Protein AF-A0A914WCM4-F1 (afdb_monomer)

Structure (mmCIF, N/CA/C/O backbone):
data_AF-A0A914WCM4-F1
#
_entry.id   AF-A0A914WCM4-F1
#
loop_
_atom_site.group_PDB
_atom_site.id
_atom_site.type_symbol
_atom_site.label_atom_id
_atom_site.label_alt_id
_atom_site.label_comp_id
_atom_site.label_asym_id
_atom_site.label_entity_id
_atom_site.label_seq_id
_atom_site.pdbx_PDB_ins_code
_atom_site.Cartn_x
_atom_site.Cartn_y
_atom_site.Cartn_z
_atom_site.occupancy
_atom_site.B_iso_or_equiv
_atom_site.auth_seq_id
_atom_site.auth_comp_id
_atom_site.auth_asym_id
_atom_site.auth_atom_id
_atom_site.pdbx_PDB_model_num
ATOM 1 N N . MET A 1 1 ? 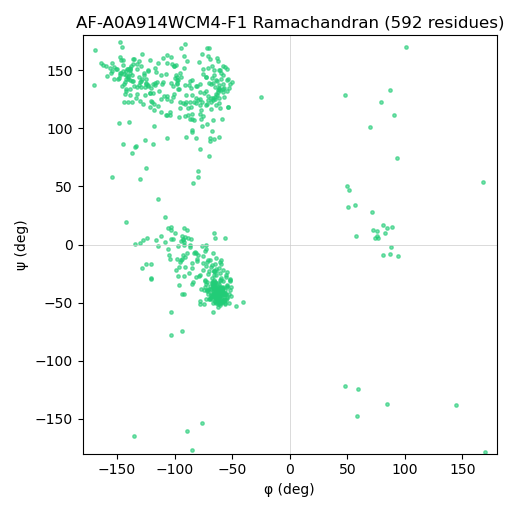-25.915 -5.001 23.117 1.00 30.86 1 MET A N 1
ATOM 2 C CA . MET A 1 1 ? -26.128 -4.050 22.008 1.00 30.86 1 MET A CA 1
ATOM 3 C C . MET A 1 1 ? -24.946 -4.212 21.069 1.00 30.86 1 MET A C 1
ATOM 5 O O . MET A 1 1 ? -23.881 -3.692 21.368 1.00 30.86 1 MET A O 1
ATOM 9 N N . SER A 1 2 ? -25.075 -5.061 20.049 1.00 40.03 2 SER A N 1
ATOM 10 C CA . SER A 1 2 ? -24.021 -5.301 19.058 1.00 40.03 2 SER A CA 1
ATOM 11 C C . SER A 1 2 ? -23.855 -4.040 18.216 1.00 40.03 2 SER A C 1
ATOM 13 O O . SER A 1 2 ? -24.813 -3.612 17.577 1.00 40.03 2 SER A O 1
ATOM 15 N N . GLY A 1 3 ? -22.679 -3.414 18.275 1.00 51.72 3 GLY A N 1
ATOM 16 C CA . GLY A 1 3 ? -22.340 -2.337 17.350 1.00 51.72 3 GLY A CA 1
ATOM 17 C C . GLY A 1 3 ? -22.433 -2.861 15.920 1.00 51.72 3 GLY A C 1
ATOM 18 O O . GLY A 1 3 ? -21.975 -3.967 15.649 1.00 51.72 3 GLY A O 1
ATOM 19 N N . GLU A 1 4 ? -23.078 -2.102 15.041 1.00 62.47 4 GLU A N 1
ATOM 20 C CA . GLU A 1 4 ? -23.102 -2.373 13.603 1.00 62.47 4 GLU A CA 1
ATOM 21 C C . GLU A 1 4 ? -21.660 -2.505 13.092 1.00 62.47 4 GLU A C 1
ATOM 23 O O . GLU A 1 4 ? -20.874 -1.559 13.214 1.00 62.47 4 GLU A O 1
ATOM 28 N N . VAL A 1 5 ? -21.302 -3.682 12.568 1.00 75.56 5 VAL A N 1
ATOM 29 C CA . VAL A 1 5 ? -20.018 -3.886 11.888 1.00 75.56 5 VAL A CA 1
ATOM 30 C C . VAL A 1 5 ? -20.105 -3.160 10.554 1.00 75.56 5 VAL A C 1
ATOM 32 O O . VAL A 1 5 ? -20.995 -3.435 9.750 1.00 75.56 5 VAL A O 1
ATOM 35 N N . ARG A 1 6 ? -19.207 -2.198 10.335 1.00 82.00 6 ARG A N 1
ATOM 36 C CA . ARG A 1 6 ? -19.144 -1.463 9.071 1.00 82.00 6 ARG A CA 1
ATOM 37 C C . ARG A 1 6 ? -18.496 -2.359 8.015 1.00 82.00 6 ARG A C 1
ATOM 39 O O . ARG A 1 6 ? -17.364 -2.784 8.243 1.00 82.00 6 ARG A O 1
ATOM 46 N N . PRO A 1 7 ? -19.165 -2.632 6.882 1.00 87.50 7 PRO A N 1
ATOM 47 C CA . PRO A 1 7 ? -18.562 -3.436 5.836 1.00 87.50 7 PRO A CA 1
ATOM 48 C C . PRO A 1 7 ? -17.343 -2.740 5.234 1.00 87.50 7 PRO A C 1
ATOM 50 O O . PRO A 1 7 ? -17.347 -1.522 5.036 1.00 87.50 7 PRO A O 1
ATOM 53 N N . LEU A 1 8 ? -16.319 -3.524 4.920 1.00 89.62 8 LEU A N 1
ATOM 54 C CA . LEU A 1 8 ? -15.043 -3.045 4.410 1.00 89.62 8 LEU A CA 1
ATOM 55 C C . LEU A 1 8 ? -14.539 -3.985 3.322 1.00 89.62 8 LEU A C 1
ATOM 57 O O . LEU A 1 8 ? -14.683 -5.199 3.425 1.00 89.62 8 LEU A O 1
ATOM 61 N N . ILE A 1 9 ? -13.919 -3.425 2.293 1.00 91.94 9 ILE A N 1
ATOM 62 C CA . ILE A 1 9 ? -13.195 -4.188 1.283 1.00 91.94 9 ILE A CA 1
ATOM 63 C C . ILE A 1 9 ? -11.908 -3.449 0.941 1.00 91.94 9 ILE A C 1
ATOM 65 O O . ILE A 1 9 ? -11.890 -2.221 0.884 1.00 91.94 9 ILE A O 1
ATOM 69 N N . VAL A 1 10 ? -10.842 -4.209 0.728 1.00 91.62 10 VAL A N 1
ATOM 70 C CA . VAL A 1 10 ? -9.543 -3.724 0.269 1.00 91.62 10 VAL A CA 1
ATOM 71 C C . VAL A 1 10 ? -9.117 -4.594 -0.908 1.00 91.62 10 VAL A C 1
ATOM 73 O O . VAL A 1 10 ? -9.324 -5.807 -0.883 1.00 91.62 10 VAL A O 1
ATOM 76 N N . VAL A 1 11 ? -8.531 -3.990 -1.942 1.00 90.94 11 VAL A N 1
ATOM 77 C CA . VAL A 1 11 ? -8.062 -4.681 -3.154 1.00 90.94 11 VAL A CA 1
ATOM 78 C C . VAL A 1 11 ? -6.615 -4.296 -3.470 1.00 90.94 11 VAL A C 1
ATOM 80 O O . VAL A 1 11 ? -6.173 -3.201 -3.125 1.00 90.94 11 VAL A O 1
ATOM 83 N N . HIS A 1 12 ? -5.872 -5.174 -4.146 1.00 88.56 12 HIS A N 1
ATOM 84 C CA . HIS A 1 12 ? -4.567 -4.855 -4.726 1.00 88.56 12 HIS A CA 1
ATOM 85 C C . HIS A 1 12 ? -4.470 -5.298 -6.186 1.00 88.56 12 HIS A C 1
ATOM 87 O O . HIS A 1 12 ? -4.956 -6.361 -6.569 1.00 88.56 12 HIS A O 1
ATOM 93 N N . GLY A 1 13 ? -3.761 -4.497 -6.985 1.00 83.62 13 GLY A N 1
ATOM 94 C CA . GLY A 1 13 ? -3.397 -4.806 -8.372 1.00 83.62 13 GLY A CA 1
ATOM 95 C C . GLY A 1 13 ? -2.019 -5.456 -8.525 1.00 83.62 13 GLY A C 1
ATOM 96 O O . GLY A 1 13 ? -1.529 -5.590 -9.639 1.00 83.62 13 GLY A O 1
ATOM 97 N N . GLY A 1 14 ? -1.371 -5.806 -7.413 1.00 74.38 14 GLY A N 1
ATOM 98 C CA . GLY A 1 14 ? -0.070 -6.467 -7.402 1.00 74.38 14 GLY A CA 1
ATOM 99 C C . GLY A 1 14 ? 1.106 -5.548 -7.120 1.00 74.38 14 GLY A C 1
ATOM 100 O O . GLY A 1 14 ? 0.979 -4.328 -7.087 1.00 74.38 14 GLY A O 1
ATOM 101 N N . CYS A 1 15 ? 2.264 -6.161 -6.893 1.00 64.81 15 CYS A N 1
ATOM 102 C CA . CYS A 1 15 ? 3.507 -5.483 -6.554 1.00 64.81 15 CYS A CA 1
ATOM 103 C C . CYS A 1 15 ? 4.613 -5.849 -7.560 1.00 64.81 15 CYS A C 1
ATOM 105 O O . CYS A 1 15 ? 4.756 -7.012 -7.941 1.00 64.81 15 CYS A O 1
ATOM 107 N N . GLY A 1 16 ? 5.399 -4.867 -7.993 1.00 57.12 16 GLY A N 1
ATOM 108 C CA . GLY A 1 16 ? 6.511 -5.036 -8.926 1.00 57.12 16 GLY A CA 1
ATOM 109 C C . GLY A 1 16 ? 7.053 -3.692 -9.413 1.00 57.12 16 GLY A C 1
ATOM 110 O O . GLY A 1 16 ? 6.594 -2.640 -8.984 1.00 57.12 16 GLY A O 1
ATOM 111 N N . ILE A 1 17 ? 8.053 -3.705 -10.290 1.00 52.31 17 ILE A N 1
ATOM 112 C CA . ILE A 1 17 ? 8.644 -2.468 -10.813 1.00 52.31 17 ILE A CA 1
ATOM 113 C C . ILE A 1 17 ? 7.655 -1.834 -11.799 1.00 52.31 17 ILE A C 1
ATOM 115 O O . ILE A 1 17 ? 7.299 -2.457 -12.799 1.00 52.31 17 ILE A O 1
ATOM 119 N N . ILE A 1 18 ? 7.208 -0.606 -11.532 1.00 53.81 18 ILE A N 1
ATOM 120 C CA . ILE A 1 18 ? 6.510 0.222 -12.521 1.00 53.81 18 ILE A CA 1
ATOM 121 C C . ILE A 1 18 ? 7.582 1.010 -13.280 1.00 53.81 18 ILE A C 1
ATOM 123 O O . ILE A 1 18 ? 8.264 1.853 -12.699 1.00 53.81 18 ILE A O 1
ATOM 127 N N . GLY A 1 19 ? 7.767 0.691 -14.563 1.00 53.22 19 GLY A N 1
ATOM 128 C CA . GLY A 1 19 ? 8.629 1.453 -15.466 1.00 53.22 19 GLY A CA 1
ATOM 129 C C . GLY A 1 19 ? 7.960 2.760 -15.905 1.00 53.22 19 GLY A C 1
ATOM 130 O O . GLY A 1 19 ? 7.081 3.289 -15.227 1.00 53.22 19 GLY A O 1
ATOM 131 N N . ASN A 1 20 ? 8.323 3.277 -17.080 1.00 55.12 20 ASN A N 1
ATOM 132 C CA . ASN A 1 20 ? 7.655 4.447 -17.660 1.00 55.12 20 ASN A CA 1
ATOM 133 C C . ASN A 1 20 ? 6.218 4.096 -18.093 1.00 55.12 20 ASN A C 1
ATOM 135 O O . ASN A 1 20 ? 5.979 3.689 -19.229 1.00 55.12 20 ASN A O 1
ATOM 139 N N . ILE A 1 21 ? 5.256 4.245 -17.182 1.00 66.06 21 ILE A N 1
ATOM 140 C CA . ILE A 1 21 ? 3.825 4.219 -17.494 1.00 66.06 21 ILE A CA 1
ATOM 141 C C . ILE A 1 21 ? 3.398 5.595 -18.017 1.00 66.06 21 ILE A C 1
ATOM 143 O O . ILE A 1 21 ? 3.811 6.624 -17.480 1.00 66.06 21 ILE A O 1
ATOM 147 N N . THR A 1 22 ? 2.597 5.636 -19.082 1.00 71.69 22 THR A N 1
ATOM 148 C CA . THR A 1 22 ? 2.030 6.907 -19.551 1.00 71.69 22 THR A CA 1
ATOM 149 C C . THR A 1 22 ? 0.887 7.342 -18.625 1.00 71.69 22 THR A C 1
ATOM 151 O O . THR A 1 22 ? 0.222 6.473 -18.051 1.00 71.69 22 THR A O 1
ATOM 154 N N . PRO A 1 23 ? 0.611 8.651 -18.477 1.00 71.62 23 PRO A N 1
ATOM 155 C CA . PRO A 1 23 ? -0.497 9.134 -17.648 1.00 71.62 23 PRO A CA 1
ATOM 156 C C . PRO A 1 23 ? -1.856 8.525 -18.020 1.00 71.62 23 PRO A C 1
ATOM 158 O O . PRO A 1 23 ? -2.664 8.223 -17.146 1.00 71.62 23 PRO A O 1
ATOM 161 N N . GLU A 1 24 ? -2.102 8.292 -19.311 1.00 74.56 24 GLU A N 1
ATOM 162 C CA . GLU A 1 24 ? -3.346 7.691 -19.805 1.00 74.56 24 GLU A CA 1
ATOM 163 C C . GLU A 1 24 ? -3.489 6.254 -19.315 1.00 74.56 24 GLU A C 1
ATOM 165 O O . GLU A 1 24 ? -4.557 5.832 -18.878 1.00 74.56 24 GLU A O 1
ATOM 170 N N . ARG A 1 25 ? -2.394 5.498 -19.374 1.00 72.88 25 ARG A N 1
ATOM 171 C CA . ARG A 1 25 ? -2.385 4.112 -18.941 1.00 72.88 25 ARG A CA 1
ATOM 172 C C . ARG A 1 25 ? -2.489 3.990 -17.427 1.00 72.88 25 ARG A C 1
ATOM 174 O O . ARG A 1 25 ? -3.199 3.113 -16.945 1.00 72.88 25 ARG A O 1
ATOM 181 N N . ASP A 1 26 ? -1.825 4.877 -16.689 1.00 73.31 26 ASP A N 1
ATOM 182 C CA . ASP A 1 26 ? -2.002 4.974 -15.241 1.00 73.31 26 ASP A CA 1
ATOM 183 C C . ASP A 1 26 ? -3.482 5.204 -14.913 1.00 73.31 26 ASP A C 1
ATOM 185 O O . ASP A 1 26 ? -4.068 4.405 -14.189 1.00 73.31 26 ASP A O 1
ATOM 189 N N . ALA A 1 27 ? -4.132 6.188 -15.544 1.00 74.81 27 ALA A N 1
ATOM 190 C CA . ALA A 1 27 ? -5.557 6.454 -15.350 1.00 74.81 27 ALA A CA 1
ATOM 191 C C . ALA A 1 27 ? -6.458 5.234 -15.638 1.00 74.81 27 ALA A C 1
ATOM 193 O O . ALA A 1 27 ? -7.395 4.986 -14.880 1.00 74.81 27 ALA A O 1
ATOM 194 N N . ILE A 1 28 ? -6.160 4.443 -16.677 1.00 81.06 28 ILE A N 1
ATOM 195 C CA . ILE A 1 28 ? -6.889 3.197 -16.983 1.00 81.06 28 ILE A CA 1
ATOM 196 C C . ILE A 1 28 ? -6.737 2.174 -15.851 1.00 81.06 28 ILE A C 1
ATOM 198 O O . ILE A 1 28 ? -7.734 1.608 -15.401 1.00 81.06 28 ILE A O 1
ATOM 202 N N . CYS A 1 29 ? -5.515 1.957 -15.356 1.00 79.62 29 CYS A N 1
ATOM 203 C CA . CYS A 1 29 ? -5.274 1.070 -14.219 1.00 79.62 29 CYS A CA 1
ATOM 204 C C . CYS A 1 29 ? -6.047 1.549 -12.975 1.00 79.62 29 CYS A C 1
ATOM 206 O O . CYS A 1 29 ? -6.744 0.766 -12.332 1.00 79.62 29 CYS A O 1
ATOM 208 N N . ARG A 1 30 ? -5.997 2.851 -12.659 1.00 78.19 30 ARG A N 1
ATOM 209 C CA . ARG A 1 30 ? -6.735 3.424 -11.517 1.00 78.19 30 ARG A CA 1
ATOM 210 C C . ARG A 1 30 ? -8.230 3.167 -11.609 1.00 78.19 30 ARG A C 1
ATOM 212 O O . ARG A 1 30 ? -8.821 2.694 -10.644 1.00 78.19 30 ARG A O 1
ATOM 219 N N . ALA A 1 31 ? -8.812 3.447 -12.773 1.00 80.75 31 ALA A N 1
ATOM 220 C CA . ALA A 1 31 ? -10.232 3.250 -13.018 1.00 80.75 31 ALA A CA 1
ATOM 221 C C . ALA A 1 31 ? -10.632 1.777 -12.841 1.00 80.75 31 ALA A C 1
ATOM 223 O O . ALA A 1 31 ? -11.623 1.487 -12.183 1.00 80.75 31 ALA A O 1
ATOM 224 N N . ALA A 1 32 ? -9.825 0.837 -13.338 1.00 85.75 32 ALA A N 1
ATOM 225 C CA . ALA A 1 32 ? -10.103 -0.589 -13.186 1.00 85.75 32 ALA A CA 1
ATOM 226 C C . ALA A 1 32 ? -10.034 -1.073 -11.721 1.00 85.75 32 ALA A C 1
ATOM 228 O O . ALA A 1 32 ? -10.850 -1.901 -11.310 1.00 85.75 32 ALA A O 1
ATOM 229 N N . LEU A 1 33 ? -9.102 -0.556 -10.911 1.00 83.88 33 LEU A N 1
ATOM 230 C CA . LEU A 1 33 ? -9.066 -0.846 -9.469 1.00 83.88 33 LEU A CA 1
ATOM 231 C C . LEU A 1 33 ? -10.225 -0.197 -8.711 1.00 83.88 33 LEU A C 1
ATOM 233 O O . LEU A 1 33 ? -10.797 -0.821 -7.818 1.00 83.88 33 LEU A O 1
ATOM 237 N N . GLU A 1 34 ? -10.603 1.023 -9.088 1.00 83.44 34 GLU A N 1
ATOM 238 C CA . GLU A 1 34 ? -11.783 1.693 -8.550 1.00 83.44 34 GLU A CA 1
ATOM 239 C C . GLU A 1 34 ? -13.066 0.909 -8.858 1.00 83.44 34 GLU A C 1
ATOM 241 O O . GLU A 1 34 ? -13.874 0.680 -7.957 1.00 83.44 34 GLU A O 1
ATOM 246 N N . ASP A 1 35 ? -13.233 0.438 -10.093 1.00 87.56 35 ASP A N 1
ATOM 247 C CA . ASP A 1 35 ? -14.374 -0.379 -10.502 1.00 87.56 35 ASP A CA 1
ATOM 248 C C . ASP A 1 35 ? -14.408 -1.713 -9.749 1.00 87.56 35 ASP A C 1
ATOM 250 O O . ASP A 1 35 ? -15.461 -2.109 -9.245 1.00 87.56 35 ASP A O 1
ATOM 254 N N . SER A 1 36 ? -13.255 -2.378 -9.605 1.00 92.12 36 SER A N 1
ATOM 255 C CA . SER A 1 36 ? -13.108 -3.604 -8.810 1.00 92.12 36 SER A CA 1
ATOM 256 C C . SER A 1 36 ? -13.566 -3.401 -7.365 1.00 92.12 36 SER A C 1
ATOM 258 O O . SER A 1 36 ? -14.406 -4.152 -6.856 1.00 92.12 36 SER A O 1
ATOM 260 N N . LEU A 1 37 ? -13.082 -2.345 -6.710 1.00 87.44 37 LEU A N 1
ATOM 261 C CA . LEU A 1 37 ? -13.479 -2.046 -5.343 1.00 87.44 37 LEU A CA 1
ATOM 262 C C . LEU A 1 37 ? -14.971 -1.703 -5.249 1.00 87.44 37 LEU A C 1
ATOM 264 O O . LEU A 1 37 ? -15.663 -2.218 -4.370 1.00 87.44 37 LEU A O 1
ATOM 268 N N . ARG A 1 38 ? -15.486 -0.854 -6.147 1.00 87.00 38 ARG A N 1
ATOM 269 C CA . ARG A 1 38 ? -16.909 -0.483 -6.182 1.00 87.00 38 ARG A CA 1
ATOM 270 C C . ARG A 1 38 ? -17.798 -1.708 -6.362 1.00 87.00 38 ARG A C 1
ATOM 272 O O . ARG A 1 38 ? -18.826 -1.792 -5.695 1.00 87.00 38 ARG A O 1
ATOM 279 N N . ALA A 1 39 ? -17.401 -2.664 -7.201 1.00 95.06 39 ALA A N 1
ATOM 280 C CA . ALA A 1 39 ? -18.134 -3.908 -7.401 1.00 95.06 39 ALA A CA 1
ATOM 281 C C . ALA A 1 39 ? -18.218 -4.734 -6.109 1.00 95.06 39 ALA A C 1
ATOM 283 O O . ALA A 1 39 ? -19.311 -5.129 -5.702 1.00 95.06 39 ALA A O 1
ATOM 284 N N . GLY A 1 40 ? -17.094 -4.942 -5.418 1.00 95.50 40 GLY A N 1
ATOM 285 C CA . GLY A 1 40 ? -17.103 -5.661 -4.144 1.00 95.50 40 GLY A CA 1
ATOM 286 C C . GLY A 1 40 ? -17.845 -4.906 -3.033 1.00 95.50 40 GLY A C 1
ATOM 287 O O . GLY A 1 40 ? -18.630 -5.498 -2.294 1.00 95.50 40 GLY A O 1
ATOM 288 N N . TYR A 1 41 ? -17.699 -3.581 -2.954 1.00 92.25 41 TYR A N 1
ATOM 289 C CA . TYR A 1 41 ? -18.433 -2.763 -1.985 1.00 92.25 41 TYR A CA 1
ATOM 290 C C . TYR A 1 41 ? -19.945 -2.744 -2.259 1.00 92.25 41 TYR A C 1
ATOM 292 O O . TYR A 1 41 ? -20.741 -2.745 -1.319 1.00 92.25 41 TYR A O 1
ATOM 300 N N . ALA A 1 42 ? -20.374 -2.772 -3.525 1.00 92.06 42 ALA A N 1
ATOM 301 C CA . ALA A 1 42 ? -21.786 -2.879 -3.895 1.00 92.06 42 ALA A CA 1
ATOM 302 C C . ALA A 1 42 ? -22.422 -4.177 -3.367 1.00 92.06 42 ALA A C 1
ATOM 304 O O . ALA A 1 42 ? -23.559 -4.157 -2.890 1.00 92.06 42 ALA A O 1
ATOM 305 N N . VAL A 1 43 ? -21.677 -5.290 -3.379 1.00 97.25 43 VAL A N 1
ATOM 306 C CA . VAL A 1 43 ? -22.110 -6.550 -2.755 1.00 97.25 43 VAL A CA 1
ATOM 307 C C . VAL A 1 43 ? -22.290 -6.370 -1.248 1.00 97.25 43 VAL A C 1
ATOM 309 O O . VAL A 1 43 ? -23.359 -6.673 -0.719 1.00 97.25 43 VAL A O 1
ATOM 312 N N . LEU A 1 44 ? -21.283 -5.825 -0.563 1.00 93.62 44 LEU A N 1
ATOM 313 C CA . LEU A 1 44 ? -21.309 -5.635 0.890 1.00 93.62 44 LEU A CA 1
ATOM 314 C C . LEU A 1 44 ? -22.427 -4.693 1.354 1.00 93.62 44 LEU A C 1
ATOM 316 O O . LEU A 1 44 ? -23.166 -5.007 2.284 1.00 93.62 44 LEU A O 1
ATOM 320 N N . SER A 1 45 ? -22.574 -3.547 0.687 1.00 89.06 45 SER A N 1
ATOM 321 C CA . SER A 1 45 ? -23.605 -2.539 0.979 1.00 89.06 45 SER A CA 1
ATOM 322 C C . SER A 1 45 ? -25.028 -3.029 0.700 1.00 89.06 45 SER A C 1
ATOM 324 O O . SER A 1 45 ? -25.973 -2.542 1.316 1.00 89.06 45 SER A O 1
ATOM 326 N N . SER A 1 46 ? -25.182 -4.038 -0.161 1.00 92.94 46 SER A N 1
ATOM 327 C CA . SER A 1 46 ? -26.455 -4.733 -0.392 1.00 92.94 46 SER A CA 1
ATOM 328 C C . SER A 1 46 ? -26.705 -5.882 0.598 1.00 9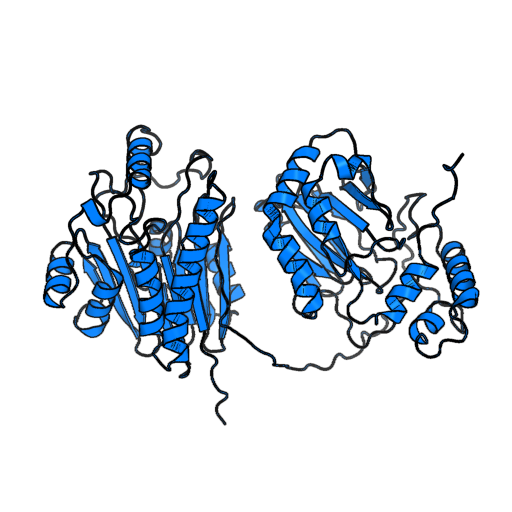2.94 46 SER A C 1
ATOM 330 O O . SER A 1 46 ? -27.681 -6.617 0.456 1.00 92.94 46 SER A O 1
ATOM 332 N N . GLY A 1 47 ? -25.829 -6.061 1.592 1.00 93.69 47 GLY A N 1
ATOM 333 C CA . GLY A 1 47 ? -25.917 -7.117 2.599 1.00 93.69 47 GLY A CA 1
ATOM 334 C C . GLY A 1 47 ? -25.399 -8.485 2.146 1.00 93.69 47 GLY A C 1
ATOM 335 O O . GLY A 1 47 ? -25.716 -9.494 2.778 1.00 93.69 47 GLY A O 1
ATOM 336 N N . GLY A 1 48 ? -24.630 -8.532 1.055 1.00 96.81 48 GLY A N 1
ATOM 337 C CA . GLY A 1 48 ? -23.953 -9.737 0.581 1.00 96.81 48 GLY A CA 1
ATOM 338 C C . GLY A 1 48 ? -22.797 -10.175 1.486 1.00 96.81 48 GLY A C 1
ATOM 339 O O . GLY A 1 48 ? -22.379 -9.455 2.394 1.00 96.81 48 GLY A O 1
ATOM 340 N N . SER A 1 49 ? -22.286 -11.383 1.238 1.00 98.19 49 SER A N 1
ATOM 341 C CA . SER A 1 49 ? -21.209 -11.967 2.044 1.00 98.19 49 SER A CA 1
ATOM 342 C C . SER A 1 49 ? -19.832 -11.401 1.685 1.00 98.19 49 SER A C 1
ATOM 344 O O . SER A 1 49 ? -19.604 -10.955 0.557 1.00 98.19 49 SER A O 1
ATOM 346 N N . ALA A 1 50 ? -18.879 -11.490 2.619 1.00 98.19 50 ALA A N 1
ATOM 347 C CA . ALA A 1 50 ? -17.480 -11.141 2.352 1.00 98.19 50 ALA A CA 1
ATOM 348 C C . ALA A 1 50 ? -16.888 -11.968 1.194 1.00 98.19 50 ALA A C 1
ATOM 350 O O . ALA A 1 50 ? -16.145 -11.436 0.372 1.00 98.19 50 ALA A O 1
ATOM 351 N N . VAL A 1 51 ? -17.269 -13.247 1.092 1.00 98.81 51 VAL A N 1
ATOM 352 C CA . VAL A 1 51 ? -16.869 -14.158 0.006 1.00 98.81 51 VAL A CA 1
ATOM 353 C C . VAL A 1 51 ? -17.339 -13.631 -1.350 1.00 98.81 51 VAL A C 1
ATOM 355 O O . VAL A 1 51 ? -16.541 -13.516 -2.278 1.00 98.81 51 VAL A O 1
ATOM 358 N N . ASP A 1 52 ? -18.616 -13.269 -1.469 1.00 98.69 52 ASP A N 1
ATOM 359 C CA . ASP A 1 52 ? -19.162 -12.753 -2.728 1.00 98.69 52 ASP A CA 1
ATOM 360 C C . ASP A 1 52 ? -18.528 -11.404 -3.107 1.00 98.69 52 ASP A C 1
ATOM 362 O O . ASP A 1 52 ? -18.307 -11.134 -4.287 1.00 98.69 52 ASP A O 1
ATOM 366 N N . ALA A 1 53 ? -18.183 -10.577 -2.115 1.00 98.38 53 ALA A N 1
ATOM 367 C CA . ALA A 1 53 ? -17.537 -9.287 -2.330 1.00 98.38 53 ALA A CA 1
ATOM 368 C C . ALA A 1 53 ? -16.113 -9.418 -2.888 1.00 98.38 53 ALA A C 1
ATOM 370 O O . ALA A 1 53 ? -15.785 -8.748 -3.871 1.00 98.38 53 ALA A O 1
ATOM 371 N N . VAL A 1 54 ? -15.279 -10.297 -2.313 1.00 98.69 54 VAL A N 1
ATOM 372 C CA . VAL A 1 54 ? -13.921 -10.529 -2.839 1.00 98.69 54 VAL A CA 1
ATOM 373 C C . VAL A 1 54 ? -13.965 -11.157 -4.232 1.00 98.69 54 VAL A C 1
ATOM 375 O O . VAL A 1 54 ? -13.187 -10.760 -5.092 1.00 98.69 54 VAL A O 1
ATOM 378 N N . ILE A 1 55 ? -14.930 -12.045 -4.510 1.00 98.88 55 ILE A N 1
ATOM 379 C CA . ILE A 1 55 ? -15.136 -12.604 -5.856 1.00 98.88 55 ILE A CA 1
ATOM 380 C C . ILE A 1 55 ? -15.487 -11.501 -6.857 1.00 98.88 55 ILE A C 1
ATOM 382 O O . ILE A 1 55 ? -14.864 -11.422 -7.915 1.00 98.88 55 ILE A O 1
ATOM 386 N N . ALA A 1 56 ? -16.468 -10.651 -6.538 1.00 98.56 56 ALA A N 1
ATOM 387 C CA . ALA A 1 56 ? -16.909 -9.582 -7.432 1.00 98.56 56 ALA A CA 1
ATOM 388 C C . ALA A 1 56 ? -15.764 -8.617 -7.773 1.00 98.56 56 ALA A C 1
ATOM 390 O O . ALA A 1 56 ? -15.598 -8.240 -8.933 1.00 98.56 56 ALA A O 1
ATOM 391 N N . ALA A 1 57 ? -14.938 -8.278 -6.780 1.00 97.25 57 ALA A N 1
ATOM 392 C CA . ALA A 1 57 ? -13.753 -7.459 -6.983 1.00 97.25 57 ALA A CA 1
ATOM 393 C C . ALA A 1 57 ? -12.703 -8.156 -7.867 1.00 97.25 57 ALA A C 1
ATOM 395 O O . ALA A 1 57 ? -12.218 -7.560 -8.833 1.00 97.25 57 ALA A O 1
ATOM 396 N N . THR A 1 58 ? -12.361 -9.416 -7.577 1.00 98.38 58 THR A N 1
ATOM 397 C CA . THR A 1 58 ? -11.322 -10.157 -8.310 1.00 98.38 58 THR A CA 1
ATOM 398 C C . THR A 1 58 ? -11.718 -10.446 -9.759 1.00 98.38 58 THR A C 1
ATOM 400 O O . THR A 1 58 ? -10.871 -10.320 -10.638 1.00 98.38 58 THR A O 1
ATOM 403 N N . VAL A 1 59 ? -12.990 -10.754 -10.045 1.00 98.69 59 VAL A N 1
ATOM 404 C CA . VAL A 1 59 ? -13.474 -11.001 -11.419 1.00 98.69 59 VAL A CA 1
ATOM 405 C C . VAL A 1 59 ? -13.232 -9.796 -12.331 1.00 98.69 59 VAL A C 1
ATOM 407 O O . VAL A 1 59 ? -12.797 -9.978 -13.467 1.00 98.69 59 VAL A O 1
ATOM 410 N N . LEU A 1 60 ? -13.454 -8.565 -11.851 1.00 97.62 60 LEU A N 1
ATOM 411 C CA . LEU A 1 60 ? -13.185 -7.377 -12.670 1.00 97.62 60 LEU A CA 1
ATOM 412 C C . LEU A 1 60 ? -11.697 -7.191 -12.967 1.00 97.62 60 LEU A C 1
ATOM 414 O O . LEU A 1 60 ? -11.343 -6.766 -14.066 1.00 97.62 60 LEU A O 1
ATOM 418 N N . LEU A 1 61 ? -10.823 -7.544 -12.024 1.00 95.50 61 LEU A N 1
ATOM 419 C CA . LEU A 1 61 ? -9.380 -7.488 -12.244 1.00 95.50 61 LEU A CA 1
ATOM 420 C C . LEU A 1 61 ? -8.895 -8.607 -13.179 1.00 95.50 61 LEU A C 1
ATOM 422 O O . LEU A 1 61 ? -8.001 -8.360 -13.979 1.00 95.50 61 LEU A O 1
ATOM 426 N N . GLU A 1 62 ? -9.507 -9.795 -13.144 1.00 98.31 62 GLU A N 1
ATOM 427 C CA . GLU A 1 62 ? -9.246 -10.876 -14.108 1.00 98.31 62 GLU A CA 1
ATOM 428 C C . GLU A 1 62 ? -9.724 -10.544 -15.529 1.00 98.31 62 GLU A C 1
ATOM 430 O O . GLU A 1 62 ? -9.125 -10.983 -16.509 1.00 98.31 62 GLU A O 1
ATOM 435 N N . ASP A 1 63 ? -10.805 -9.777 -15.669 1.00 97.94 63 ASP A N 1
ATOM 436 C CA . ASP A 1 63 ? -11.316 -9.345 -16.974 1.00 97.94 63 ASP A CA 1
ATOM 437 C C . ASP A 1 63 ? -10.550 -8.130 -17.539 1.00 97.94 63 ASP A C 1
ATOM 439 O O . ASP A 1 63 ? -10.664 -7.818 -18.733 1.00 97.94 63 ASP A O 1
ATOM 443 N N . CYS A 1 64 ? -9.734 -7.470 -16.713 1.00 93.94 64 CYS A N 1
ATOM 444 C CA . CYS A 1 64 ? -8.936 -6.311 -17.089 1.00 93.94 64 CYS A CA 1
ATOM 445 C C . CYS A 1 64 ? -7.571 -6.726 -17.680 1.00 93.94 64 CYS A C 1
ATOM 447 O O . CYS A 1 64 ? -6.777 -7.380 -17.007 1.00 93.94 64 CYS A O 1
ATOM 449 N N . PRO A 1 65 ? -7.232 -6.307 -18.916 1.00 92.94 65 PRO A N 1
ATOM 450 C CA . PRO A 1 65 ? -5.980 -6.700 -19.570 1.00 92.94 65 PRO A CA 1
ATOM 451 C C . PRO A 1 65 ? -4.720 -6.063 -18.957 1.00 92.94 65 PRO A C 1
ATOM 453 O O . PRO A 1 65 ? -3.609 -6.487 -19.272 1.00 92.94 65 PRO A O 1
ATOM 456 N N . GLU A 1 66 ? -4.866 -5.046 -18.105 1.00 87.12 66 GLU A N 1
ATOM 457 C CA . GLU A 1 66 ? -3.731 -4.353 -17.482 1.00 87.12 66 GLU A CA 1
ATOM 458 C C . GLU A 1 66 ? -3.121 -5.145 -16.314 1.00 87.12 66 GLU A C 1
ATOM 460 O O . GLU A 1 66 ? -1.924 -5.024 -16.028 1.00 87.12 66 GLU A O 1
ATOM 465 N N . TYR A 1 67 ? -3.916 -5.996 -15.662 1.00 89.31 67 TYR A N 1
ATOM 466 C CA . TYR A 1 67 ? -3.486 -6.764 -14.497 1.00 89.31 67 TYR A CA 1
ATOM 467 C C . TYR A 1 67 ? -3.021 -8.165 -14.866 1.00 89.31 67 TYR A C 1
ATOM 469 O O . TYR A 1 67 ? -3.530 -8.792 -15.789 1.00 89.31 67 TYR A O 1
ATOM 477 N N . ASN A 1 68 ? -2.047 -8.680 -14.114 1.00 92.81 68 ASN A N 1
ATOM 478 C CA . ASN A 1 68 ? -1.529 -10.031 -14.310 1.00 92.81 68 ASN A CA 1
ATOM 479 C C . ASN A 1 68 ? -2.456 -11.077 -13.672 1.00 92.81 68 ASN A C 1
ATOM 481 O O . ASN A 1 68 ? -2.072 -11.782 -12.742 1.00 92.81 68 ASN A O 1
ATOM 485 N N . ALA A 1 69 ? -3.682 -11.163 -14.171 1.00 95.19 69 ALA A N 1
ATOM 486 C CA . ALA A 1 69 ? -4.664 -12.183 -13.842 1.00 95.19 69 ALA A CA 1
ATOM 487 C C . ALA A 1 69 ? -5.649 -12.299 -15.010 1.00 95.19 69 ALA A C 1
ATOM 489 O O . ALA A 1 69 ? -5.901 -11.311 -15.697 1.00 95.19 69 ALA A O 1
ATOM 490 N N . GLY A 1 70 ? -6.185 -13.497 -15.260 1.00 97.44 70 GLY A N 1
ATOM 491 C CA . GLY A 1 70 ? -7.109 -13.716 -16.377 1.00 97.44 70 GLY A CA 1
ATOM 492 C C . GLY A 1 70 ? -6.592 -13.120 -17.695 1.00 97.44 70 GLY A C 1
ATOM 493 O O . GLY A 1 70 ? -5.511 -13.480 -18.163 1.00 97.44 70 GLY A O 1
ATOM 494 N N . LYS A 1 71 ? -7.363 -12.204 -18.295 1.00 95.69 71 LYS A N 1
ATOM 495 C CA . LYS A 1 71 ? -7.161 -11.608 -19.628 1.00 95.69 71 LYS A CA 1
ATOM 496 C C . LYS A 1 71 ? -5.783 -10.956 -19.836 1.00 95.69 71 LYS A C 1
ATOM 498 O O . LYS A 1 71 ? -5.323 -10.877 -20.969 1.00 95.69 71 LYS A O 1
ATOM 503 N N . GLY A 1 72 ? -5.145 -10.468 -18.772 1.00 92.00 72 GLY A N 1
ATOM 504 C CA . GLY A 1 72 ? -3.835 -9.802 -18.810 1.00 92.00 72 GLY A CA 1
ATOM 505 C C . GLY A 1 72 ? -2.676 -10.647 -18.274 1.00 92.00 72 GLY A C 1
ATOM 506 O O . GLY A 1 72 ? -1.605 -10.106 -17.974 1.00 92.00 72 GLY A O 1
ATOM 507 N N . ALA A 1 73 ? -2.882 -11.957 -18.113 1.00 94.94 73 ALA A N 1
ATOM 508 C CA . ALA A 1 73 ? -1.895 -12.866 -17.551 1.00 94.94 73 ALA A CA 1
ATOM 509 C C . ALA A 1 73 ? -0.567 -12.871 -18.324 1.00 94.94 73 ALA A C 1
ATOM 511 O O . ALA A 1 73 ? -0.509 -12.764 -19.550 1.00 94.94 73 ALA A O 1
ATOM 512 N N . VAL A 1 74 ? 0.527 -13.044 -17.586 1.00 92.31 74 VAL A N 1
ATOM 513 C CA . VAL A 1 74 ? 1.856 -13.279 -18.165 1.00 92.31 74 VAL A CA 1
ATOM 514 C C . VAL A 1 74 ? 1.961 -14.671 -18.794 1.00 92.31 74 VAL A C 1
ATOM 516 O O . VAL A 1 74 ? 1.163 -15.571 -18.516 1.00 92.31 74 VAL A O 1
ATOM 519 N N . PHE A 1 75 ? 2.966 -14.845 -19.649 1.00 91.06 75 PHE A N 1
ATOM 520 C CA . PHE A 1 75 ? 3.211 -16.092 -20.370 1.00 91.06 75 PHE A CA 1
ATOM 521 C C . PHE A 1 75 ? 4.283 -16.946 -19.691 1.00 91.06 75 PHE A C 1
ATOM 523 O O . PHE A 1 75 ? 5.282 -16.424 -19.188 1.00 91.06 75 PHE A O 1
ATOM 530 N N . ALA A 1 76 ? 4.105 -18.264 -19.742 1.00 91.81 76 ALA A N 1
ATOM 531 C CA . ALA A 1 76 ? 5.148 -19.243 -19.468 1.00 91.81 76 ALA A CA 1
ATOM 532 C C . ALA A 1 76 ? 6.180 -19.288 -20.611 1.00 91.81 76 ALA A C 1
ATOM 534 O O . ALA A 1 76 ? 5.986 -18.711 -21.683 1.00 91.81 76 ALA A O 1
ATOM 535 N N . SER A 1 77 ? 7.301 -19.976 -20.386 1.00 90.31 77 SER A N 1
ATOM 536 C CA . SER A 1 77 ? 8.407 -20.056 -21.351 1.00 90.31 77 SER A CA 1
ATOM 537 C C . SER A 1 77 ? 8.058 -20.767 -22.664 1.00 90.31 77 SER A C 1
ATOM 539 O O . SER A 1 77 ? 8.768 -20.590 -23.652 1.00 90.31 77 SER A O 1
ATOM 541 N N . ASP A 1 78 ? 6.962 -21.530 -22.700 1.00 91.88 78 ASP A N 1
ATOM 542 C CA . ASP A 1 78 ? 6.415 -22.165 -23.904 1.00 91.88 78 ASP A CA 1
ATOM 543 C C . ASP A 1 78 ? 5.459 -21.254 -24.700 1.00 91.88 78 ASP A C 1
ATOM 545 O O . ASP A 1 78 ? 4.948 -21.660 -25.743 1.00 91.88 78 ASP A O 1
ATOM 549 N N . GLY A 1 79 ? 5.225 -20.025 -24.226 1.00 91.00 79 GLY A N 1
ATOM 550 C CA . GLY A 1 79 ? 4.344 -19.054 -24.868 1.00 91.00 79 GLY A CA 1
ATOM 551 C C . GLY A 1 79 ? 2.859 -19.218 -24.547 1.00 91.00 79 GLY A C 1
ATOM 552 O O . GLY A 1 79 ? 2.053 -18.538 -25.176 1.00 91.00 79 GLY A O 1
ATOM 553 N N . ASN A 1 80 ? 2.484 -20.070 -23.585 1.00 94.62 80 ASN A N 1
ATOM 554 C CA . ASN A 1 80 ? 1.101 -20.205 -23.118 1.00 94.62 80 ASN A CA 1
ATOM 555 C C . ASN A 1 80 ? 0.862 -19.450 -21.803 1.00 94.62 80 ASN A C 1
ATOM 557 O O . ASN A 1 80 ? 1.767 -19.280 -20.984 1.00 94.62 80 ASN A O 1
ATOM 561 N N . ASN A 1 81 ? -0.381 -19.034 -21.567 1.00 97.12 81 ASN A N 1
ATOM 562 C CA . ASN A 1 81 ? -0.821 -18.522 -20.272 1.00 97.12 81 ASN A CA 1
ATOM 563 C C . ASN A 1 81 ? -1.259 -19.681 -19.364 1.00 97.12 81 ASN A C 1
ATOM 565 O O . ASN A 1 81 ? -2.009 -20.562 -19.790 1.00 97.12 81 ASN A O 1
ATOM 569 N N . GLU A 1 82 ? -0.822 -19.649 -18.104 1.00 97.38 82 GLU A N 1
ATOM 570 C CA . GLU A 1 82 ? -1.226 -20.595 -17.057 1.00 97.38 82 GLU A CA 1
ATOM 571 C C . GLU A 1 82 ? -1.661 -19.820 -15.816 1.00 97.38 82 GLU A C 1
ATOM 573 O O . GLU A 1 82 ? -0.881 -19.022 -15.293 1.00 97.38 82 GLU A O 1
ATOM 578 N N . LEU A 1 83 ? -2.884 -20.055 -15.352 1.00 98.31 83 LEU A N 1
ATOM 579 C CA . LEU A 1 83 ? -3.539 -19.228 -14.343 1.00 98.31 83 LEU A CA 1
ATOM 580 C C . LEU A 1 83 ? -3.700 -19.972 -13.017 1.00 98.31 83 LEU A C 1
ATOM 582 O O . LEU A 1 83 ? -4.117 -21.134 -13.005 1.00 98.31 83 LEU A O 1
ATOM 586 N N . ASP A 1 84 ? -3.438 -19.262 -11.922 1.00 98.62 84 ASP A N 1
ATOM 587 C CA . ASP A 1 84 ? -3.569 -19.751 -10.551 1.00 98.62 84 ASP A CA 1
ATOM 588 C C . ASP A 1 84 ? -4.483 -18.812 -9.752 1.00 98.62 84 ASP A C 1
ATOM 590 O O . ASP A 1 84 ? -4.382 -17.591 -9.873 1.00 98.62 84 ASP A O 1
ATOM 594 N N . SER A 1 85 ? -5.361 -19.356 -8.912 1.00 98.69 85 SER A N 1
ATOM 595 C CA . SER A 1 85 ? -6.231 -18.558 -8.043 1.00 98.69 85 SER A CA 1
ATOM 596 C C . SER A 1 85 ? -6.664 -19.327 -6.799 1.00 98.69 85 SER A C 1
ATOM 598 O O . SER A 1 85 ? -6.685 -20.560 -6.786 1.00 98.69 85 SER A O 1
ATOM 600 N N . GLY A 1 86 ? -7.012 -18.593 -5.748 1.00 98.69 86 GLY A N 1
ATOM 601 C CA . GLY A 1 86 ? -7.442 -19.142 -4.478 1.00 98.69 86 GLY A CA 1
ATOM 602 C C . GLY A 1 86 ? -8.380 -18.211 -3.721 1.00 98.69 86 GLY A C 1
ATOM 603 O O . GLY A 1 86 ? -8.367 -16.993 -3.903 1.00 98.69 86 GLY A O 1
ATOM 604 N N . ILE A 1 87 ? -9.223 -18.812 -2.888 1.00 98.88 87 ILE A N 1
ATOM 605 C CA . ILE A 1 87 ? -10.226 -18.134 -2.068 1.00 98.88 87 ILE A CA 1
ATOM 606 C C . ILE A 1 87 ? -10.369 -18.839 -0.720 1.00 98.88 87 ILE A C 1
ATOM 608 O O . ILE A 1 87 ? -10.231 -20.064 -0.634 1.00 98.88 87 ILE A O 1
ATOM 612 N N . MET A 1 88 ? -10.655 -18.074 0.332 1.00 98.81 88 MET A N 1
ATOM 613 C CA . MET A 1 88 ? -10.938 -18.617 1.660 1.00 98.81 88 MET A CA 1
ATOM 614 C C . MET A 1 88 ? -12.046 -17.832 2.361 1.00 98.81 88 MET A C 1
ATOM 616 O O . MET A 1 88 ? -12.019 -16.600 2.401 1.00 98.81 88 MET A O 1
ATOM 620 N N . ASP A 1 89 ? -12.995 -18.566 2.938 1.00 98.69 89 ASP A N 1
ATOM 621 C CA . ASP A 1 89 ? -14.002 -18.057 3.865 1.00 98.69 89 ASP A CA 1
ATOM 622 C C . ASP A 1 89 ? -13.480 -18.182 5.301 1.00 98.69 89 ASP A C 1
ATOM 624 O O . ASP A 1 89 ? -13.372 -19.283 5.848 1.00 98.69 89 ASP A O 1
ATOM 628 N N . GLY A 1 90 ? -13.187 -17.049 5.936 1.00 98.12 90 GLY A N 1
ATOM 629 C CA . GLY A 1 90 ? -12.677 -17.009 7.302 1.00 98.12 90 GLY A CA 1
ATOM 630 C C . GLY A 1 90 ? -13.700 -17.439 8.355 1.00 98.12 90 GLY A C 1
ATOM 631 O O . GLY A 1 90 ? -13.321 -17.839 9.456 1.00 98.12 90 GLY A O 1
ATOM 632 N N . HIS A 1 91 ? -15.001 -17.416 8.041 1.00 97.12 91 HIS A N 1
ATOM 633 C CA . HIS A 1 91 ? -16.032 -17.852 8.981 1.00 97.12 91 HIS A CA 1
ATOM 634 C C . HIS A 1 91 ? -16.052 -19.374 9.152 1.00 97.12 91 HIS A C 1
ATOM 636 O O . HIS A 1 91 ? -16.108 -19.869 10.281 1.00 97.12 91 HIS A O 1
ATOM 642 N N . THR A 1 92 ? -16.019 -20.104 8.036 1.00 97.50 92 THR A N 1
ATOM 643 C CA . THR A 1 92 ? -16.114 -21.571 8.012 1.00 97.50 92 THR A CA 1
ATOM 644 C C . THR A 1 92 ? -14.753 -22.262 7.959 1.00 97.50 92 THR A C 1
ATOM 646 O O . THR A 1 92 ? -14.659 -23.444 8.288 1.00 97.50 92 THR A O 1
ATOM 649 N N . GLY A 1 93 ? -13.703 -21.549 7.544 1.00 97.25 93 GLY A N 1
ATOM 650 C CA . GLY A 1 93 ? -12.401 -22.124 7.210 1.00 97.25 93 GLY A CA 1
ATOM 651 C C . GLY A 1 93 ? -12.396 -22.878 5.876 1.00 97.25 93 GLY A C 1
ATOM 652 O O . GLY A 1 93 ? -11.388 -23.502 5.541 1.00 97.25 93 GLY A O 1
ATOM 653 N N . ALA A 1 94 ? -13.500 -22.848 5.118 1.00 98.31 94 ALA A N 1
ATOM 654 C CA . ALA A 1 94 ? -13.548 -23.428 3.785 1.00 98.31 94 ALA A CA 1
ATOM 655 C C . ALA A 1 94 ? -12.604 -22.657 2.856 1.00 98.31 94 ALA A C 1
ATOM 657 O O . ALA A 1 94 ? -12.573 -21.426 2.854 1.00 98.31 94 ALA A O 1
ATOM 658 N N . ALA A 1 95 ? -11.838 -23.392 2.056 1.00 98.50 95 ALA A N 1
ATOM 659 C CA . ALA A 1 95 ? -10.904 -22.817 1.104 1.00 98.50 95 ALA A CA 1
ATOM 660 C C . ALA A 1 95 ? -10.914 -23.608 -0.201 1.00 98.50 95 ALA A C 1
ATOM 662 O O . ALA A 1 95 ? -11.167 -24.815 -0.210 1.00 98.50 95 ALA A O 1
ATOM 663 N N . GLY A 1 96 ? -10.618 -22.919 -1.295 1.00 98.69 96 GLY A N 1
ATOM 664 C CA . GLY A 1 96 ? -10.496 -23.517 -2.613 1.00 98.69 96 GLY A CA 1
ATOM 665 C C . GLY A 1 96 ? -9.363 -22.869 -3.383 1.00 98.69 96 GLY A C 1
ATOM 666 O O . GLY A 1 96 ? -9.265 -21.648 -3.439 1.00 98.69 96 GLY A O 1
ATOM 667 N N . GLY A 1 97 ? -8.512 -23.696 -3.972 1.00 98.56 97 GLY A N 1
ATOM 668 C CA . GLY A 1 97 ? -7.422 -23.295 -4.841 1.00 98.56 97 GLY A CA 1
ATOM 669 C C . GLY A 1 97 ? -7.498 -24.035 -6.166 1.00 98.56 97 GLY A C 1
ATOM 670 O O . GLY A 1 97 ? -7.898 -25.202 -6.235 1.00 98.56 97 GLY A O 1
ATOM 671 N N . ILE A 1 98 ? -7.097 -23.349 -7.225 1.00 98.56 98 ILE A N 1
ATOM 672 C CA . ILE A 1 98 ? -6.902 -23.934 -8.539 1.00 98.56 98 ILE A CA 1
ATOM 673 C C . ILE A 1 98 ? -5.608 -23.413 -9.154 1.00 98.56 98 ILE A C 1
ATOM 675 O O . ILE A 1 98 ? -5.299 -22.228 -9.045 1.00 98.56 98 ILE A O 1
ATOM 679 N N . SER A 1 99 ? -4.880 -24.300 -9.827 1.00 98.25 99 SER A N 1
ATOM 680 C CA . SER A 1 99 ? -3.613 -23.961 -10.473 1.00 98.25 99 SER A CA 1
ATOM 681 C C . SER A 1 99 ? -3.539 -24.446 -11.918 1.00 98.25 99 SER A C 1
ATOM 683 O O . SER A 1 99 ? -4.207 -25.411 -12.303 1.00 98.25 99 SER A O 1
ATOM 685 N N . THR A 1 100 ? -2.662 -23.802 -12.684 1.00 97.38 100 THR A N 1
ATOM 686 C CA . THR A 1 100 ? -2.241 -24.178 -14.040 1.00 97.38 100 THR A CA 1
ATOM 687 C C . THR A 1 100 ? -3.386 -24.316 -15.050 1.00 97.38 100 THR A C 1
ATOM 689 O O . THR A 1 100 ? -3.320 -25.136 -15.969 1.00 97.38 100 THR A O 1
ATOM 692 N N . LEU A 1 101 ? -4.431 -23.488 -14.913 1.00 98.31 101 LEU A N 1
ATOM 693 C CA . LEU A 1 101 ? -5.519 -23.424 -15.894 1.00 98.31 101 LEU A CA 1
ATOM 694 C C . LEU A 1 101 ? -5.069 -22.735 -17.178 1.00 98.31 101 LEU A C 1
ATOM 696 O O . LEU A 1 101 ? -4.350 -21.739 -17.134 1.00 98.31 101 LEU A O 1
ATOM 700 N N . LYS A 1 102 ? -5.576 -23.205 -18.315 1.00 97.50 102 LYS A N 1
ATOM 701 C CA . LYS A 1 102 ? -5.279 -22.681 -19.651 1.00 97.50 102 LYS A CA 1
ATOM 702 C C . LYS A 1 102 ? -6.515 -22.176 -20.386 1.00 97.50 102 LYS A C 1
ATOM 704 O O . LYS A 1 102 ? -6.365 -21.467 -21.374 1.00 97.50 102 LYS A O 1
ATOM 709 N N . CYS A 1 103 ? -7.727 -22.530 -19.972 1.00 97.06 103 CYS A N 1
ATOM 710 C CA . CYS A 1 103 ? -8.921 -22.176 -20.751 1.00 97.06 103 CYS A CA 1
ATOM 711 C C . CYS A 1 103 ? -10.095 -21.617 -19.947 1.00 97.06 103 CYS A C 1
ATOM 713 O O . CYS A 1 103 ? -11.124 -21.299 -20.533 1.00 97.06 103 CYS A O 1
ATOM 715 N N . ILE A 1 104 ? -9.981 -21.468 -18.627 1.00 98.50 104 ILE A N 1
ATOM 716 C CA . ILE A 1 104 ? -11.077 -20.932 -17.811 1.00 98.50 104 ILE A CA 1
ATOM 717 C C . ILE A 1 104 ? -10.952 -19.417 -17.702 1.00 98.50 104 ILE A C 1
ATOM 719 O O . ILE A 1 104 ? -9.945 -18.920 -17.202 1.00 98.50 104 ILE A O 1
ATOM 723 N N . LYS A 1 105 ? -11.987 -18.693 -18.146 1.00 98.50 105 LYS A N 1
ATOM 724 C CA . LYS A 1 105 ? -11.976 -17.224 -18.247 1.00 98.50 105 LYS A CA 1
ATOM 725 C C . LYS A 1 105 ? -11.624 -16.539 -16.921 1.00 98.50 105 LYS A C 1
ATOM 727 O O . LYS A 1 105 ? -10.787 -15.642 -16.908 1.00 98.50 105 LYS A O 1
ATOM 732 N N . ASN A 1 106 ? -12.268 -16.976 -15.838 1.00 98.69 106 ASN A N 1
ATOM 733 C CA . ASN A 1 106 ? -12.165 -16.381 -14.506 1.00 98.69 106 ASN A CA 1
ATOM 734 C C . ASN A 1 106 ? -11.766 -17.446 -13.466 1.00 98.69 106 ASN A C 1
ATOM 736 O O . ASN A 1 106 ? -12.646 -18.119 -12.910 1.00 98.69 106 ASN A O 1
ATOM 740 N N . PRO A 1 107 ? -10.456 -17.659 -13.233 1.00 98.62 107 PRO A N 1
ATOM 741 C CA . PRO A 1 107 ? -9.940 -18.633 -12.270 1.00 98.62 107 PRO A CA 1
ATOM 742 C C . PRO A 1 107 ? -10.548 -18.538 -10.865 1.00 98.62 107 PRO A C 1
ATOM 744 O O . PRO A 1 107 ? -10.811 -19.580 -10.260 1.00 98.62 107 PRO A O 1
ATOM 747 N N . ILE A 1 108 ? -10.853 -17.334 -10.363 1.00 98.81 108 ILE A N 1
ATOM 748 C CA . ILE A 1 108 ? -11.441 -17.165 -9.024 1.00 98.81 108 ILE A CA 1
ATOM 749 C C . ILE A 1 108 ? -12.814 -17.836 -8.882 1.00 98.81 108 ILE A C 1
ATOM 751 O O . ILE A 1 108 ? -13.143 -18.388 -7.830 1.00 98.81 108 ILE A O 1
ATOM 755 N N . LEU A 1 109 ? -13.611 -17.869 -9.956 1.00 98.81 109 LEU A N 1
ATOM 756 C CA . LEU A 1 109 ? -14.898 -18.570 -9.960 1.00 98.81 109 LEU A CA 1
ATOM 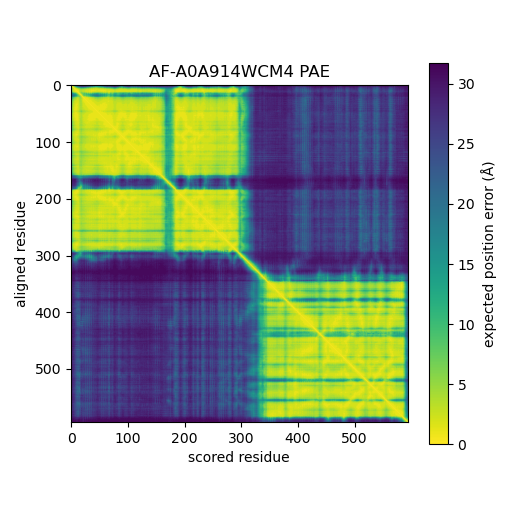757 C C . LEU A 1 109 ? -14.702 -20.087 -9.902 1.00 98.81 109 LEU A C 1
ATOM 759 O O . LEU A 1 109 ? -15.466 -20.787 -9.237 1.00 98.81 109 LEU A O 1
ATOM 763 N N . ALA A 1 110 ? -13.654 -20.601 -10.544 1.00 98.69 110 ALA A N 1
ATOM 764 C CA . ALA A 1 110 ? -13.301 -22.012 -10.461 1.00 98.69 110 ALA A CA 1
ATOM 765 C C . ALA A 1 110 ? -12.797 -22.380 -9.050 1.00 98.69 110 ALA A C 1
ATOM 767 O O . ALA A 1 110 ? -13.228 -23.390 -8.491 1.00 98.69 110 ALA A O 1
ATOM 768 N N . ALA A 1 111 ? -11.973 -21.527 -8.429 1.00 98.75 111 ALA A N 1
ATOM 769 C CA . ALA A 1 111 ? -11.530 -21.683 -7.041 1.00 98.75 111 ALA A CA 1
ATOM 770 C C . ALA A 1 111 ? -12.710 -21.673 -6.048 1.00 98.75 111 ALA A C 1
ATOM 772 O O . ALA A 1 111 ? -12.774 -22.515 -5.150 1.00 98.75 111 ALA A O 1
ATOM 773 N N . ARG A 1 112 ? -13.714 -20.809 -6.261 1.00 98.62 112 ARG A N 1
ATOM 774 C CA . ARG A 1 112 ? -14.982 -20.828 -5.506 1.00 98.62 112 ARG A CA 1
ATOM 775 C C . ARG A 1 112 ? -15.692 -22.177 -5.615 1.00 98.62 112 ARG A C 1
ATOM 777 O O . ARG A 1 112 ? -16.189 -22.690 -4.615 1.00 98.62 112 ARG A O 1
ATOM 784 N N . HIS A 1 113 ? -15.750 -22.769 -6.806 1.00 98.69 113 HIS A N 1
ATOM 785 C CA . HIS A 1 113 ? -16.349 -24.093 -6.966 1.00 98.69 113 HIS A CA 1
ATOM 786 C C . HIS A 1 113 ? -15.543 -25.193 -6.278 1.00 98.69 113 HIS A C 1
ATOM 788 O O . HIS A 1 113 ? -16.151 -26.125 -5.758 1.00 98.69 113 HIS A O 1
ATOM 794 N N . VAL A 1 114 ? -14.213 -25.086 -6.211 1.00 98.75 114 VAL A N 1
ATOM 795 C CA . VAL A 1 114 ? -13.412 -26.000 -5.383 1.00 98.75 114 VAL A CA 1
ATOM 796 C C . VAL A 1 114 ? -13.798 -25.858 -3.912 1.00 98.75 114 VAL A C 1
ATOM 798 O O . VAL A 1 114 ? -14.109 -26.856 -3.276 1.00 98.75 114 VAL A O 1
ATOM 801 N N . MET A 1 115 ? -13.900 -24.630 -3.403 1.00 98.62 115 MET A N 1
ATOM 802 C CA . MET A 1 115 ? -14.284 -24.375 -2.011 1.00 98.62 115 MET A CA 1
ATOM 803 C C . MET A 1 115 ? -15.671 -24.934 -1.645 1.00 98.62 115 MET A C 1
ATOM 805 O O . MET A 1 115 ? -15.857 -25.436 -0.541 1.00 98.62 115 MET A O 1
ATOM 809 N N . LEU A 1 116 ? -16.654 -24.819 -2.546 1.00 97.81 116 LEU A N 1
ATOM 810 C CA . LEU A 1 116 ? -18.056 -25.140 -2.246 1.00 97.81 116 LEU A CA 1
ATOM 811 C C . LEU A 1 116 ? -18.485 -26.552 -2.670 1.00 97.81 116 LEU A C 1
ATOM 813 O O . LEU A 1 116 ? -19.325 -27.159 -2.011 1.00 97.81 116 LEU A O 1
ATOM 817 N N . ASN A 1 117 ? -17.945 -27.060 -3.780 1.00 97.69 117 ASN A N 1
ATOM 818 C CA . ASN A 1 117 ? -18.474 -28.233 -4.484 1.00 97.69 117 ASN A CA 1
ATOM 819 C C . ASN A 1 117 ? -17.435 -29.355 -4.669 1.00 97.69 117 ASN A C 1
ATOM 821 O O . ASN A 1 117 ? -17.721 -30.341 -5.351 1.00 97.69 117 ASN A O 1
ATOM 825 N N . CYS A 1 118 ? -16.234 -29.223 -4.097 1.00 96.00 118 CYS A N 1
ATOM 826 C CA . CYS A 1 118 ? -15.184 -30.238 -4.153 1.00 96.00 118 CYS A CA 1
ATOM 827 C C . CYS A 1 118 ? -14.858 -30.750 -2.740 1.00 96.00 118 CYS A C 1
ATOM 829 O O . CYS A 1 118 ? -14.739 -29.951 -1.815 1.00 96.00 118 CYS A O 1
ATOM 831 N N . PRO A 1 119 ? -14.645 -32.064 -2.540 1.00 96.06 119 PRO A N 1
ATOM 832 C CA . PRO A 1 119 ? -14.127 -32.588 -1.273 1.00 96.06 119 PRO A CA 1
ATOM 833 C C . PRO A 1 119 ? -12.630 -32.281 -1.055 1.00 96.06 119 PRO A C 1
ATOM 835 O O . PRO A 1 119 ? -12.058 -32.700 -0.050 1.00 96.06 119 PRO A O 1
ATOM 838 N N . HIS A 1 120 ? -11.973 -31.611 -2.005 1.00 97.62 120 HIS A N 1
ATOM 839 C CA . HIS A 1 120 ? -10.550 -31.280 -1.976 1.00 97.62 120 HIS A CA 1
ATOM 840 C C . HIS A 1 120 ? -10.347 -29.766 -1.961 1.00 97.62 120 HIS A C 1
ATOM 842 O O . HIS A 1 120 ? -11.149 -29.024 -2.514 1.00 97.62 120 HIS A O 1
ATOM 848 N N . THR A 1 121 ? -9.234 -29.321 -1.381 1.00 97.06 121 THR A N 1
ATOM 849 C CA . THR A 1 121 ? -8.914 -27.892 -1.229 1.00 97.06 121 THR A CA 1
ATOM 850 C C . THR A 1 121 ? -8.173 -27.306 -2.431 1.00 97.06 121 THR A C 1
ATOM 852 O O . THR A 1 121 ? -8.241 -26.104 -2.646 1.00 97.06 121 THR A O 1
ATOM 855 N N . LEU A 1 122 ? -7.464 -28.120 -3.219 1.00 98.38 122 LEU A N 1
ATOM 856 C CA . LEU A 1 122 ? -6.629 -27.660 -4.332 1.00 98.38 122 LEU A CA 1
ATOM 857 C C . LEU A 1 122 ? -6.707 -28.643 -5.505 1.00 98.38 122 LEU A C 1
ATOM 859 O O . LEU A 1 122 ? -6.503 -29.841 -5.311 1.00 98.38 122 LEU A O 1
ATOM 863 N N . LEU A 1 123 ? -6.974 -28.141 -6.713 1.00 98.62 123 LEU A N 1
ATOM 864 C CA . LEU A 1 123 ? -6.900 -28.902 -7.968 1.00 98.62 123 LEU A CA 1
ATOM 865 C C . LEU A 1 123 ? -5.929 -28.221 -8.941 1.00 98.62 123 LEU A C 1
ATOM 867 O O . LEU A 1 123 ? -5.810 -27.000 -8.939 1.00 98.62 123 LEU A O 1
ATOM 871 N N . CYS A 1 124 ? -5.270 -28.977 -9.821 1.00 98.00 124 CYS A N 1
ATOM 872 C CA . CYS A 1 124 ? -4.396 -28.397 -10.844 1.00 98.00 124 CYS A CA 1
ATOM 873 C C . CYS A 1 124 ? -4.564 -29.027 -12.236 1.00 98.00 124 CYS A C 1
ATOM 875 O O . CYS A 1 124 ? -5.076 -30.144 -12.387 1.00 98.00 124 CYS A O 1
ATOM 877 N N . GLY A 1 125 ? -4.129 -28.287 -13.256 1.00 96.06 125 GLY A N 1
ATOM 878 C CA . GLY A 1 125 ? -4.043 -28.726 -14.647 1.00 96.06 125 GLY A CA 1
ATOM 879 C C . GLY A 1 125 ? -5.377 -29.180 -15.241 1.00 96.06 125 GLY A C 1
ATOM 880 O O . GLY A 1 125 ? -6.450 -28.702 -14.877 1.00 96.06 125 GLY A O 1
ATOM 881 N N . THR A 1 126 ? -5.325 -30.157 -16.147 1.00 96.44 126 THR A N 1
ATOM 882 C CA . THR A 1 126 ? -6.503 -30.639 -16.892 1.00 96.44 126 THR A CA 1
ATOM 883 C C . THR A 1 126 ? -7.613 -31.191 -15.991 1.00 96.44 126 THR A C 1
ATOM 885 O O . THR A 1 126 ? -8.795 -31.088 -16.326 1.00 96.44 126 THR A O 1
ATOM 888 N N . GLY A 1 127 ? -7.263 -31.758 -14.831 1.00 97.81 127 GLY A N 1
ATOM 889 C CA . GLY A 1 127 ? -8.249 -32.208 -13.846 1.00 97.81 127 GLY A CA 1
ATOM 890 C C . GLY A 1 127 ? -9.038 -31.040 -13.249 1.00 97.81 127 GLY A C 1
ATOM 891 O O . GLY A 1 127 ? -10.263 -31.117 -13.147 1.00 97.81 127 GLY A O 1
ATOM 892 N N . ALA A 1 128 ? -8.352 -29.938 -12.928 1.00 98.12 128 ALA A N 1
ATOM 893 C CA . ALA A 1 128 ? -8.980 -28.707 -12.454 1.00 98.12 128 ALA A CA 1
ATOM 894 C C . ALA A 1 128 ? -9.872 -28.065 -13.523 1.00 98.12 128 ALA A C 1
ATOM 896 O O . ALA A 1 128 ? -10.989 -27.656 -13.216 1.00 98.12 128 ALA A O 1
ATOM 897 N N . GLU A 1 129 ? -9.426 -28.035 -14.781 1.00 97.69 129 GLU A N 1
ATOM 898 C CA . GLU A 1 129 ? -10.232 -27.527 -15.898 1.00 97.69 129 GLU A CA 1
ATOM 899 C C . GLU A 1 129 ? -11.490 -28.365 -16.114 1.00 97.69 129 GLU A C 1
ATOM 901 O O . GLU A 1 129 ? -12.586 -27.819 -16.183 1.00 97.69 129 GLU A O 1
ATOM 906 N N . THR A 1 130 ? -11.357 -29.693 -16.148 1.00 98.38 130 THR A N 1
ATOM 907 C CA . THR A 1 130 ? -12.503 -30.603 -16.302 1.00 98.38 130 THR A CA 1
ATOM 908 C C . THR A 1 130 ? -13.518 -30.390 -15.182 1.00 98.38 130 THR A C 1
ATOM 910 O O . THR A 1 130 ? -14.722 -30.320 -15.433 1.00 98.38 130 THR A O 1
ATOM 913 N N . PHE A 1 131 ? -13.041 -30.244 -13.942 1.00 98.62 131 PHE A N 1
ATOM 914 C CA . PHE A 1 131 ? -13.894 -29.906 -12.810 1.00 98.62 131 PHE A CA 1
ATOM 915 C C . PHE A 1 131 ? -14.594 -28.557 -13.017 1.00 98.62 131 PHE A C 1
ATOM 917 O O . PHE A 1 131 ? -15.818 -28.503 -12.936 1.00 98.62 131 PHE A O 1
ATOM 924 N N . ALA A 1 132 ? -13.856 -27.492 -13.339 1.00 98.25 132 ALA A N 1
ATOM 925 C CA . ALA A 1 132 ? -14.409 -26.154 -13.541 1.00 98.25 132 ALA A CA 1
ATOM 926 C C . ALA A 1 132 ? -15.475 -26.124 -14.652 1.00 98.25 132 ALA A C 1
ATOM 928 O O . ALA A 1 132 ? -16.547 -25.545 -14.477 1.00 98.25 132 ALA A O 1
ATOM 929 N N . VAL A 1 133 ? -15.227 -26.813 -15.769 1.00 98.06 133 VAL A N 1
ATOM 930 C CA . VAL A 1 133 ? -16.186 -26.951 -16.875 1.00 98.06 133 VAL A CA 1
ATOM 931 C C . VAL A 1 133 ? -17.464 -27.651 -16.422 1.00 98.06 133 VAL A C 1
ATOM 933 O O . VAL A 1 133 ? -18.558 -27.169 -16.706 1.00 98.06 133 VAL A O 1
ATOM 936 N N . ASN A 1 134 ? -17.349 -28.742 -15.660 1.00 98.25 134 ASN A N 1
ATOM 937 C CA . ASN A 1 134 ? -18.512 -29.456 -15.123 1.00 98.25 134 ASN A CA 1
ATOM 938 C C . ASN A 1 134 ? -19.327 -28.612 -14.129 1.00 98.25 134 ASN A C 1
ATOM 940 O O . ASN A 1 134 ? -20.512 -28.871 -13.934 1.00 98.25 134 ASN A O 1
ATOM 944 N N . GLN A 1 135 ? -18.707 -27.604 -13.514 1.00 98.31 135 GLN A N 1
ATOM 945 C CA . GLN A 1 135 ? -19.367 -26.636 -12.634 1.00 98.31 135 GLN A CA 1
ATOM 946 C C . GLN A 1 135 ? -19.969 -25.442 -13.396 1.00 98.31 135 GLN A C 1
ATOM 948 O O . GLN A 1 135 ? -20.622 -24.596 -12.789 1.00 98.31 135 GLN A O 1
ATOM 953 N N . GLY A 1 136 ? -19.792 -25.381 -14.721 1.00 98.00 136 GLY A N 1
ATOM 954 C CA . GLY A 1 136 ? -20.340 -24.331 -15.578 1.00 98.00 136 GLY A CA 1
ATOM 955 C C . GLY A 1 136 ? -19.438 -23.107 -15.747 1.00 98.00 136 GLY A C 1
ATOM 956 O O . GLY A 1 136 ? -19.916 -22.072 -16.212 1.00 98.00 136 GLY A O 1
ATOM 957 N N . CYS A 1 137 ? -18.150 -23.187 -15.393 1.00 98.19 137 CYS A N 1
ATOM 958 C CA . CYS A 1 137 ? -17.210 -22.098 -15.656 1.00 98.19 137 CYS A CA 1
ATOM 959 C C . CYS A 1 137 ? -17.043 -21.857 -17.166 1.00 98.19 137 CYS A C 1
ATOM 961 O O . CYS A 1 137 ? -16.962 -22.793 -17.962 1.00 98.19 137 CYS A O 1
ATOM 963 N N . GLN A 1 138 ? -16.952 -20.584 -17.560 1.00 98.31 138 GLN A N 1
ATOM 964 C CA . GLN A 1 138 ? -16.807 -20.203 -18.962 1.00 98.31 138 GLN A CA 1
ATOM 965 C C . GLN A 1 138 ? -15.436 -20.614 -19.518 1.00 98.31 138 GLN A C 1
ATOM 967 O O . GLN A 1 138 ? -14.395 -20.208 -18.995 1.00 98.31 138 GLN A O 1
ATOM 972 N N . ILE A 1 139 ? -15.462 -21.352 -20.630 1.00 98.31 139 ILE A N 1
ATOM 973 C CA . ILE A 1 139 ? -14.278 -21.708 -21.415 1.00 98.31 139 ILE A CA 1
ATOM 974 C C . ILE A 1 139 ? -13.991 -20.603 -22.434 1.00 98.31 139 ILE A C 1
ATOM 976 O O . ILE A 1 139 ? -14.901 -20.107 -23.104 1.00 98.31 139 ILE A O 1
ATOM 980 N N . VAL A 1 140 ? -12.721 -20.243 -22.576 1.00 98.25 140 VAL A N 1
ATOM 981 C CA . VAL A 1 140 ? -12.197 -19.316 -23.580 1.00 98.25 140 VAL A CA 1
ATOM 982 C C . VAL A 1 140 ? -10.961 -19.908 -24.255 1.00 98.25 140 VAL A C 1
ATOM 984 O O . VAL A 1 140 ? -10.266 -20.755 -23.696 1.00 98.25 140 VAL A O 1
ATOM 987 N N . ASP A 1 141 ? -10.693 -19.459 -25.478 1.00 97.06 141 ASP A N 1
ATOM 988 C CA . ASP A 1 141 ? -9.446 -19.762 -26.182 1.00 97.06 141 ASP A CA 1
ATOM 989 C C . ASP A 1 141 ? -8.265 -19.016 -25.534 1.00 97.06 141 ASP A C 1
ATOM 991 O O . ASP A 1 141 ? -8.451 -17.922 -24.998 1.00 97.06 141 ASP A O 1
ATOM 995 N N . GLN A 1 142 ? -7.044 -19.557 -25.635 1.00 94.12 142 GLN A N 1
ATOM 996 C CA . GLN A 1 142 ? -5.821 -18.915 -25.124 1.00 94.12 142 GLN A CA 1
ATOM 997 C C . GLN A 1 142 ? -5.650 -17.469 -25.620 1.00 94.12 142 GLN A C 1
ATOM 999 O O . GLN A 1 142 ? -5.162 -16.620 -24.878 1.00 94.12 142 GLN A O 1
ATOM 1004 N N . LYS A 1 143 ? -6.136 -17.143 -26.828 1.00 95.06 143 LYS A N 1
ATOM 1005 C CA . LYS A 1 143 ? -6.137 -15.771 -27.367 1.00 95.06 143 LYS A CA 1
ATOM 1006 C C . LYS A 1 143 ? -6.873 -14.758 -26.492 1.00 95.06 143 LYS A C 1
ATOM 1008 O O . LYS A 1 143 ? -6.613 -13.569 -26.632 1.00 95.06 143 LYS A O 1
ATOM 1013 N N . TYR A 1 144 ? -7.789 -15.189 -25.623 1.00 97.62 144 TYR A N 1
ATOM 1014 C CA . TYR A 1 144 ? -8.448 -14.294 -24.673 1.00 97.62 144 TYR A CA 1
ATOM 1015 C C . TYR A 1 144 ? -7.450 -13.695 -23.675 1.00 97.62 144 TYR A C 1
ATOM 1017 O O . TYR A 1 144 ? -7.543 -12.510 -23.380 1.00 97.62 144 TYR A O 1
ATOM 1025 N N . PHE A 1 145 ? -6.488 -14.492 -23.203 1.00 96.69 145 PHE A N 1
ATOM 1026 C CA . PHE A 1 145 ? -5.469 -14.083 -22.228 1.00 96.69 145 PHE A CA 1
ATOM 1027 C C . PHE A 1 145 ? -4.289 -13.335 -22.859 1.00 96.69 145 PHE A C 1
ATOM 1029 O O . PHE A 1 145 ? -3.410 -12.828 -22.162 1.00 96.69 145 PHE A O 1
ATOM 1036 N N . PHE A 1 146 ? -4.247 -13.279 -24.190 1.00 93.06 146 PHE A N 1
ATOM 1037 C CA . PHE A 1 146 ? -3.160 -12.645 -24.907 1.00 93.06 146 PHE A CA 1
ATOM 1038 C C . PHE A 1 146 ? -3.261 -11.122 -24.828 1.00 93.06 146 PHE A C 1
ATOM 1040 O O . PHE A 1 146 ? -4.261 -10.516 -25.217 1.00 93.06 146 PHE A O 1
ATOM 1047 N N . THR A 1 147 ? -2.148 -10.494 -24.459 1.00 88.56 147 THR A N 1
ATOM 1048 C CA . THR A 1 147 ? -1.901 -9.080 -24.737 1.00 88.56 147 THR A CA 1
ATOM 1049 C C . THR A 1 147 ? -0.535 -8.934 -25.394 1.00 88.56 147 THR A C 1
ATOM 1051 O O . THR A 1 147 ? 0.430 -9.607 -25.018 1.00 88.56 147 THR A O 1
ATOM 1054 N N . GLU A 1 148 ? -0.444 -8.038 -26.377 1.00 86.75 148 GLU A N 1
ATOM 1055 C CA . GLU A 1 148 ? 0.801 -7.803 -27.115 1.00 86.75 148 GLU A CA 1
ATOM 1056 C C . GLU A 1 148 ? 1.941 -7.431 -26.167 1.00 86.75 148 GLU A C 1
ATOM 1058 O O . GLU A 1 148 ? 3.041 -7.967 -26.261 1.00 86.75 148 GLU A O 1
ATOM 1063 N N . GLN A 1 149 ? 1.658 -6.593 -25.173 1.00 84.38 149 GLN A N 1
ATOM 1064 C CA . GLN A 1 149 ? 2.648 -6.204 -24.185 1.00 84.38 149 GLN A CA 1
ATOM 1065 C C . GLN A 1 149 ? 3.212 -7.385 -23.393 1.00 84.38 149 GLN A C 1
ATOM 1067 O O . GLN A 1 149 ? 4.429 -7.488 -23.254 1.00 84.38 149 GLN A O 1
ATOM 1072 N N . ARG A 1 150 ? 2.361 -8.251 -22.827 1.00 84.38 150 ARG A N 1
ATOM 1073 C CA . ARG A 1 150 ? 2.841 -9.384 -22.019 1.00 84.38 150 ARG A CA 1
ATOM 1074 C C . ARG A 1 150 ? 3.613 -10.378 -22.880 1.00 84.38 150 ARG A C 1
ATOM 1076 O O . ARG A 1 150 ? 4.568 -10.988 -22.409 1.00 84.38 150 ARG A O 1
ATOM 1083 N N . PHE A 1 151 ? 3.250 -10.489 -24.155 1.00 86.25 151 PHE A N 1
ATOM 1084 C CA . PHE A 1 151 ? 3.980 -11.311 -25.107 1.00 86.25 151 PHE A CA 1
ATOM 1085 C C . PHE A 1 151 ? 5.363 -10.725 -25.412 1.00 86.25 151 PHE A C 1
ATOM 1087 O O . PHE A 1 151 ? 6.352 -11.453 -25.390 1.00 86.25 151 PHE A O 1
ATOM 1094 N N . LEU A 1 152 ? 5.466 -9.408 -25.614 1.00 83.25 152 LEU A N 1
ATOM 1095 C CA . LEU A 1 152 ? 6.753 -8.726 -25.783 1.00 83.25 152 LEU A CA 1
ATOM 1096 C C . LEU A 1 152 ? 7.648 -8.859 -24.538 1.00 83.25 152 LEU A C 1
ATOM 1098 O O . LEU A 1 152 ? 8.846 -9.078 -24.694 1.00 83.25 152 LEU A O 1
ATOM 1102 N N . GLN A 1 153 ? 7.074 -8.824 -23.328 1.00 81.31 153 GLN A N 1
ATOM 1103 C CA . GLN A 1 153 ? 7.799 -9.114 -22.077 1.00 81.31 153 GLN A CA 1
ATOM 1104 C C . GLN A 1 153 ? 8.355 -10.547 -22.045 1.00 81.31 153 GLN A C 1
ATOM 1106 O O . GLN A 1 153 ? 9.459 -10.782 -21.567 1.00 81.31 153 GLN A O 1
ATOM 1111 N N . LEU A 1 154 ? 7.620 -11.534 -22.570 1.00 85.19 154 LEU A N 1
ATOM 1112 C CA . LEU A 1 154 ? 8.167 -12.885 -22.709 1.00 85.19 154 LEU A CA 1
ATOM 1113 C C . LEU A 1 154 ? 9.336 -12.907 -23.702 1.00 85.19 154 LEU A C 1
ATOM 1115 O O . LEU A 1 154 ? 10.362 -13.522 -23.422 1.00 85.19 154 LEU A O 1
ATOM 1119 N N . GLN A 1 155 ? 9.189 -12.253 -24.858 1.00 83.94 155 GLN A N 1
ATOM 1120 C CA . GLN A 1 155 ? 10.244 -12.225 -25.874 1.00 83.94 155 GLN A CA 1
ATOM 1121 C C . GLN A 1 155 ? 11.535 -11.594 -25.335 1.00 83.94 155 GLN A C 1
ATOM 1123 O O . GLN A 1 155 ? 12.613 -12.121 -25.614 1.00 83.94 155 GLN A O 1
ATOM 1128 N N . SER A 1 156 ? 11.445 -10.528 -24.527 1.00 79.44 156 SER A N 1
ATOM 1129 C CA . SER A 1 156 ? 12.621 -9.919 -23.891 1.00 79.44 156 SER A CA 1
ATOM 1130 C C . SER A 1 156 ? 13.303 -10.881 -22.910 1.00 79.44 156 SER A C 1
ATOM 1132 O O . SER A 1 156 ? 14.512 -11.097 -23.014 1.00 79.44 156 SER A O 1
ATOM 1134 N N . VAL A 1 157 ? 12.535 -11.553 -22.045 1.00 78.25 157 VAL A N 1
ATOM 1135 C CA . VAL A 1 157 ? 13.051 -12.563 -21.098 1.00 78.25 157 VAL A CA 1
ATOM 1136 C C . VAL A 1 157 ? 13.689 -13.765 -21.810 1.00 78.25 157 VAL A C 1
ATOM 1138 O O . VAL A 1 157 ? 14.709 -14.283 -21.359 1.00 78.25 157 VAL A O 1
ATOM 1141 N N . LEU A 1 158 ? 13.124 -14.235 -22.927 1.00 78.44 158 LEU A N 1
ATOM 1142 C CA . LEU A 1 158 ? 13.668 -15.382 -23.669 1.00 78.44 158 LEU A CA 1
ATOM 1143 C C . LEU A 1 158 ? 14.950 -15.047 -24.448 1.00 78.44 158 LEU A C 1
ATOM 1145 O O . LEU A 1 158 ? 15.801 -15.935 -24.625 1.00 78.44 158 LEU A O 1
ATOM 1149 N N . ALA A 1 159 ? 15.068 -13.798 -24.912 1.00 77.69 159 ALA A N 1
ATOM 1150 C CA . ALA A 1 159 ? 16.212 -13.286 -25.660 1.00 77.69 159 ALA A CA 1
ATOM 1151 C C . ALA A 1 159 ? 17.448 -13.055 -24.776 1.00 77.69 159 ALA A C 1
ATOM 1153 O O . ALA A 1 159 ? 18.571 -13.224 -25.253 1.00 77.69 159 ALA A O 1
ATOM 1154 N N . ASP A 1 160 ? 17.262 -12.727 -23.496 1.00 70.19 160 ASP A N 1
ATOM 1155 C CA . ASP A 1 160 ? 18.357 -12.566 -22.541 1.00 70.19 160 ASP A CA 1
ATOM 1156 C C . ASP A 1 160 ? 18.577 -13.850 -21.722 1.00 70.19 160 ASP A C 1
ATOM 1158 O O . ASP A 1 160 ? 17.793 -14.220 -20.847 1.00 70.19 160 ASP A O 1
ATOM 1162 N N . ALA A 1 161 ? 19.689 -14.543 -21.983 1.00 58.12 161 ALA A N 1
ATOM 1163 C CA . ALA A 1 161 ? 20.057 -15.757 -21.254 1.00 58.12 161 ALA A CA 1
ATOM 1164 C C . ALA A 1 161 ? 20.267 -15.528 -19.740 1.00 58.12 161 ALA A C 1
ATOM 1166 O O . ALA A 1 161 ? 20.181 -16.490 -18.975 1.00 58.12 161 ALA A O 1
ATOM 1167 N N . ASN A 1 162 ? 20.504 -14.284 -19.303 1.00 53.69 162 ASN A N 1
ATOM 1168 C CA . ASN A 1 162 ? 20.636 -13.918 -17.891 1.00 53.69 162 ASN A CA 1
ATOM 1169 C C . ASN A 1 162 ? 19.284 -13.647 -17.207 1.00 53.69 162 ASN A C 1
ATOM 1171 O O . ASN A 1 162 ? 19.217 -13.723 -15.985 1.00 53.69 162 ASN A O 1
ATOM 1175 N N . LEU A 1 163 ? 18.215 -13.366 -17.969 1.00 54.22 163 LEU A N 1
ATOM 1176 C CA . LEU A 1 163 ? 16.856 -13.137 -17.446 1.00 54.22 163 LEU A CA 1
ATOM 1177 C C . LEU A 1 163 ? 15.987 -14.397 -17.433 1.00 54.22 163 LEU A C 1
ATOM 1179 O O . LEU A 1 163 ? 14.925 -14.408 -16.808 1.00 54.22 163 LEU A O 1
ATOM 1183 N N . ARG A 1 164 ? 16.423 -15.476 -18.097 1.00 53.28 164 ARG A N 1
ATOM 1184 C CA . ARG A 1 164 ? 15.798 -16.795 -17.928 1.00 53.28 164 ARG A CA 1
ATOM 1185 C C . ARG A 1 164 ? 15.795 -17.143 -16.439 1.00 53.28 164 ARG A C 1
ATOM 1187 O O . ARG A 1 164 ? 16.801 -16.868 -15.788 1.00 53.28 164 ARG A O 1
ATOM 1194 N N . PRO A 1 165 ? 14.733 -17.767 -15.897 1.00 49.47 165 PRO A N 1
ATOM 1195 C CA . PRO A 1 165 ? 14.740 -18.221 -14.513 1.00 49.47 165 PRO A CA 1
ATOM 1196 C C . PRO A 1 165 ? 15.863 -19.252 -14.336 1.00 49.47 165 PRO A C 1
ATOM 1198 O O . PRO A 1 165 ? 15.701 -20.434 -14.639 1.00 49.47 165 PRO A O 1
ATOM 1201 N N . GLN A 1 166 ? 17.041 -18.779 -13.926 1.00 36.59 166 GLN A N 1
ATOM 1202 C CA . GLN A 1 166 ? 18.162 -19.625 -13.560 1.00 36.59 166 GLN A CA 1
ATOM 1203 C C . GLN A 1 166 ? 17.738 -20.358 -12.289 1.00 36.59 166 GLN A C 1
ATOM 1205 O O . GLN A 1 166 ? 17.283 -19.747 -11.326 1.00 36.59 166 GLN A O 1
ATOM 1210 N N . LEU A 1 167 ? 17.828 -21.685 -12.333 1.00 32.62 167 LEU A N 1
ATOM 1211 C CA . LEU A 1 167 ? 17.342 -22.629 -11.323 1.00 32.62 167 LEU A CA 1
ATOM 1212 C C . LEU A 1 167 ? 18.063 -22.547 -9.961 1.00 32.62 167 LEU A C 1
ATOM 1214 O O . LEU A 1 167 ? 17.809 -23.392 -9.110 1.00 32.62 167 LEU A O 1
ATOM 1218 N N . ASP A 1 168 ? 18.898 -21.535 -9.719 1.00 25.09 168 ASP A N 1
ATOM 1219 C CA . ASP A 1 168 ? 19.683 -21.399 -8.496 1.00 25.09 168 ASP A CA 1
ATOM 1220 C C . ASP A 1 168 ? 19.318 -20.123 -7.726 1.00 25.09 168 ASP A C 1
ATOM 1222 O O . ASP A 1 168 ? 19.233 -19.016 -8.257 1.00 25.09 168 ASP A O 1
ATOM 1226 N N . HIS A 1 169 ? 19.067 -20.310 -6.433 1.00 31.20 169 HIS A N 1
ATOM 1227 C CA . HIS A 1 169 ? 18.747 -19.275 -5.460 1.00 31.20 169 HIS A CA 1
ATOM 1228 C C . HIS A 1 169 ? 19.790 -18.139 -5.454 1.00 31.20 169 HIS A C 1
ATOM 1230 O O . HIS A 1 169 ? 20.986 -18.406 -5.365 1.00 31.20 169 HIS A O 1
ATOM 1236 N N . ASN A 1 170 ? 19.302 -16.888 -5.445 1.00 31.62 170 ASN A N 1
ATOM 1237 C CA . ASN A 1 170 ? 20.018 -15.595 -5.455 1.00 31.62 170 ASN A CA 1
ATOM 1238 C C . ASN A 1 170 ? 20.258 -14.960 -6.837 1.00 31.62 170 ASN A C 1
ATOM 1240 O O . ASN A 1 170 ? 21.397 -14.848 -7.287 1.00 31.62 170 ASN A O 1
ATOM 1244 N N . ILE A 1 171 ? 19.206 -14.398 -7.443 1.00 31.19 171 ILE A N 1
ATOM 1245 C CA . ILE A 1 171 ? 19.382 -13.279 -8.383 1.00 31.19 171 ILE A CA 1
ATOM 1246 C C . ILE A 1 171 ? 19.354 -11.976 -7.564 1.00 31.19 171 ILE A C 1
ATOM 1248 O O . ILE A 1 171 ? 18.330 -11.678 -6.947 1.00 31.19 171 ILE A O 1
ATOM 1252 N N . PRO A 1 172 ? 20.443 -11.184 -7.533 1.00 29.84 172 PRO A N 1
ATOM 1253 C CA . PRO A 1 172 ? 20.425 -9.846 -6.957 1.00 29.84 172 PRO A CA 1
ATOM 1254 C C . PRO A 1 172 ? 19.439 -8.958 -7.723 1.00 29.84 172 PRO A C 1
ATOM 1256 O O . PRO A 1 172 ? 19.483 -8.882 -8.950 1.00 29.84 172 PRO A O 1
ATOM 1259 N N . THR A 1 173 ? 18.612 -8.219 -6.991 1.00 38.00 173 THR A N 1
ATOM 1260 C CA . THR A 1 173 ? 17.549 -7.291 -7.434 1.00 38.00 173 THR A CA 1
ATOM 1261 C C . THR A 1 173 ? 17.983 -6.151 -8.380 1.00 38.00 173 THR A C 1
ATOM 1263 O O . THR A 1 173 ? 17.166 -5.311 -8.745 1.00 38.00 173 THR A O 1
ATOM 1266 N N . ASN A 1 174 ? 19.241 -6.123 -8.833 1.00 32.31 174 ASN A N 1
ATOM 1267 C CA . ASN A 1 174 ? 19.846 -5.048 -9.628 1.00 32.31 174 ASN A CA 1
ATOM 1268 C C . ASN A 1 174 ? 19.919 -5.312 -11.147 1.00 32.31 174 ASN A C 1
ATOM 1270 O O . ASN A 1 174 ? 20.596 -4.559 -11.844 1.00 32.31 174 ASN A O 1
ATOM 1274 N N . GLN A 1 175 ? 19.278 -6.360 -11.679 1.00 34.56 175 GLN A N 1
ATOM 1275 C CA . GLN A 1 175 ? 19.419 -6.735 -13.102 1.00 34.56 175 GLN A CA 1
ATOM 1276 C C . GLN A 1 175 ? 18.152 -6.609 -13.963 1.00 34.56 175 GLN A C 1
ATOM 1278 O O . GLN A 1 175 ? 18.225 -6.818 -15.171 1.00 34.56 175 GLN A O 1
ATOM 1283 N N . LEU A 1 176 ? 17.008 -6.207 -13.401 1.00 38.06 176 LEU A N 1
ATOM 1284 C CA . LEU A 1 176 ? 15.832 -5.881 -14.213 1.00 38.06 176 LEU A CA 1
ATOM 1285 C C . LEU A 1 176 ? 15.965 -4.454 -14.749 1.00 38.06 176 LEU A C 1
ATOM 1287 O O . LEU A 1 176 ? 16.126 -3.499 -13.987 1.00 38.06 176 LEU A O 1
ATOM 1291 N N . SER A 1 177 ? 15.929 -4.312 -16.074 1.00 32.94 177 SER A N 1
ATOM 1292 C CA . SER A 1 177 ? 15.985 -3.005 -16.726 1.00 32.94 177 SER A CA 1
ATOM 1293 C C . SER A 1 177 ? 14.843 -2.106 -16.227 1.00 32.94 177 SER A C 1
ATOM 1295 O O . SER A 1 177 ? 13.689 -2.520 -16.152 1.00 32.94 177 SER A O 1
ATOM 1297 N N . THR A 1 178 ? 15.149 -0.849 -15.901 1.00 37.25 178 THR A N 1
ATOM 1298 C CA . THR A 1 178 ? 14.221 0.157 -15.341 1.00 37.25 178 THR A CA 1
ATOM 1299 C C . THR A 1 178 ? 13.079 0.573 -16.282 1.00 37.25 178 THR A C 1
ATOM 1301 O O . THR A 1 178 ? 12.333 1.499 -15.974 1.00 37.25 178 THR A O 1
ATOM 1304 N N . ASN A 1 179 ? 12.956 -0.070 -17.445 1.00 32.22 179 ASN A N 1
ATOM 1305 C CA . ASN A 1 179 ? 12.020 0.289 -18.506 1.00 32.22 179 ASN A CA 1
ATOM 1306 C C . ASN A 1 179 ? 10.815 -0.660 -18.607 1.00 32.22 179 ASN A C 1
ATOM 1308 O O . ASN A 1 179 ? 9.881 -0.349 -19.342 1.00 32.22 179 ASN A O 1
ATOM 1312 N N . GLU A 1 180 ? 10.800 -1.789 -17.891 1.00 39.72 180 GLU A N 1
ATOM 1313 C CA . GLU A 1 180 ? 9.708 -2.766 -17.969 1.00 39.72 180 GLU A CA 1
ATOM 1314 C C . GLU A 1 180 ? 8.760 -2.674 -16.764 1.00 39.72 180 GLU A C 1
ATOM 1316 O O . GLU A 1 180 ? 9.165 -2.813 -15.612 1.00 39.72 180 GLU A O 1
ATOM 1321 N N . THR A 1 181 ? 7.469 -2.460 -17.038 1.00 40.78 181 THR A N 1
ATOM 1322 C CA . THR A 1 181 ? 6.409 -2.454 -16.021 1.00 40.78 181 THR A CA 1
ATOM 1323 C C . THR A 1 181 ? 5.914 -3.875 -15.749 1.00 40.78 181 THR A C 1
ATOM 1325 O O . THR A 1 181 ? 5.263 -4.488 -16.601 1.00 40.78 181 THR A O 1
ATOM 1328 N N . SER A 1 182 ? 6.174 -4.391 -14.548 1.00 51.56 182 SER A N 1
ATOM 1329 C CA . SER A 1 182 ? 5.645 -5.665 -14.057 1.00 51.56 182 SER A CA 1
ATOM 1330 C C . SER A 1 182 ? 4.560 -5.414 -13.012 1.00 51.56 182 SER A C 1
ATOM 1332 O O . SER A 1 182 ? 4.840 -5.314 -11.821 1.00 51.56 182 SER A O 1
ATOM 1334 N N . ILE A 1 183 ? 3.304 -5.329 -13.455 1.00 57.22 183 ILE A N 1
ATOM 1335 C CA . ILE A 1 183 ? 2.138 -5.358 -12.557 1.00 57.22 183 ILE A CA 1
ATOM 1336 C C . ILE A 1 183 ? 1.894 -6.817 -12.145 1.00 57.22 183 ILE A C 1
ATOM 1338 O O . ILE A 1 183 ? 1.819 -7.679 -13.026 1.00 57.22 183 ILE A O 1
ATOM 1342 N N . GLY A 1 184 ? 1.848 -7.076 -10.834 1.00 67.06 184 GLY A N 1
ATOM 1343 C CA . GLY A 1 184 ? 1.823 -8.412 -10.223 1.00 67.06 184 GLY A CA 1
ATOM 1344 C C . GLY A 1 184 ? 0.425 -9.011 -10.008 1.00 67.06 184 GLY A C 1
ATOM 1345 O O . GLY A 1 184 ? -0.548 -8.598 -10.630 1.00 67.06 184 GLY A O 1
ATOM 1346 N N . THR A 1 185 ? 0.357 -10.004 -9.119 1.00 84.94 185 THR A N 1
ATOM 1347 C CA . THR A 1 185 ? -0.852 -10.726 -8.677 1.00 84.94 185 THR A CA 1
ATOM 1348 C C . THR A 1 185 ? -1.954 -9.790 -8.181 1.00 84.94 185 THR A C 1
ATOM 1350 O O . THR A 1 185 ? -1.672 -8.839 -7.456 1.00 84.94 185 THR A O 1
ATOM 1353 N N . VAL A 1 186 ? -3.218 -10.097 -8.471 1.00 93.81 186 VAL A N 1
ATOM 1354 C CA . VAL A 1 186 ? -4.365 -9.348 -7.932 1.00 93.81 186 VAL A CA 1
ATOM 1355 C C . VAL A 1 186 ? -4.979 -10.058 -6.733 1.00 93.81 186 VAL A C 1
ATOM 1357 O O . VAL A 1 186 ? -4.888 -11.280 -6.613 1.00 93.81 186 VAL A O 1
ATOM 1360 N N . GLY A 1 187 ? -5.629 -9.305 -5.852 1.00 94.94 187 GLY A N 1
ATOM 1361 C CA . GLY A 1 187 ? -6.287 -9.890 -4.689 1.00 94.94 187 GLY A CA 1
ATOM 1362 C C . GLY A 1 187 ? -7.182 -8.919 -3.939 1.00 94.94 187 GLY A C 1
ATOM 1363 O O . GLY A 1 187 ? -7.161 -7.712 -4.187 1.00 94.94 187 GLY A O 1
ATOM 1364 N N . ALA A 1 188 ? -7.997 -9.467 -3.046 1.00 97.25 188 ALA A N 1
ATOM 1365 C CA . ALA A 1 188 ? -8.984 -8.732 -2.270 1.00 97.25 188 ALA A CA 1
ATOM 1366 C C . ALA A 1 188 ? -9.179 -9.357 -0.884 1.00 97.25 188 ALA A C 1
ATOM 1368 O O . ALA A 1 188 ? -9.146 -10.577 -0.743 1.00 97.25 188 ALA A O 1
ATOM 1369 N N . VAL A 1 189 ? -9.443 -8.520 0.119 1.00 98.12 189 VAL A N 1
ATOM 1370 C CA . VAL A 1 189 ? -9.898 -8.925 1.458 1.00 98.12 189 VAL A CA 1
ATOM 1371 C C . VAL A 1 189 ? -11.151 -8.136 1.822 1.00 98.12 189 VAL A C 1
ATOM 1373 O O . VAL A 1 189 ? -11.260 -6.959 1.476 1.00 98.12 189 VAL A O 1
ATOM 1376 N N . ALA A 1 190 ? -12.108 -8.763 2.504 1.00 97.19 190 ALA A N 1
ATOM 1377 C CA . ALA A 1 190 ? -13.362 -8.110 2.873 1.00 97.19 190 ALA A CA 1
ATOM 1378 C C . ALA A 1 190 ? -13.856 -8.512 4.265 1.00 97.19 190 ALA A C 1
ATOM 1380 O O . ALA A 1 190 ? -13.656 -9.648 4.687 1.00 97.19 190 ALA A O 1
ATOM 1381 N N . LEU A 1 191 ? -14.554 -7.580 4.917 1.00 96.56 191 LEU A N 1
ATOM 1382 C CA . LEU A 1 191 ? -15.321 -7.731 6.151 1.00 96.56 191 LEU A CA 1
ATOM 1383 C C . LEU A 1 191 ? -16.785 -7.392 5.852 1.00 96.56 191 LEU A C 1
ATOM 1385 O O . LEU A 1 191 ? -17.082 -6.286 5.397 1.00 96.56 191 LEU A O 1
ATOM 1389 N N . ASP A 1 192 ? -17.705 -8.321 6.103 1.00 96.06 192 ASP A N 1
ATOM 1390 C CA . ASP A 1 192 ? -19.138 -8.082 5.901 1.00 96.06 192 ASP A CA 1
ATOM 1391 C C . ASP A 1 192 ? -19.857 -7.531 7.142 1.00 96.06 192 ASP A C 1
ATOM 1393 O O . ASP A 1 192 ? -19.316 -7.465 8.247 1.00 96.06 192 ASP A O 1
ATOM 1397 N N . GLN A 1 193 ? -21.125 -7.147 6.964 1.00 93.00 193 GLN A N 1
ATOM 1398 C CA . GLN A 1 193 ? -21.993 -6.625 8.030 1.00 93.00 193 GLN A CA 1
ATOM 1399 C C . GLN A 1 193 ? -22.229 -7.610 9.192 1.00 93.00 193 GLN A C 1
ATOM 1401 O O . GLN A 1 193 ? -22.714 -7.219 10.256 1.00 93.00 193 GLN A O 1
ATOM 1406 N N . HIS A 1 194 ? -21.918 -8.896 9.003 1.00 93.44 194 HIS A N 1
ATOM 1407 C CA . HIS A 1 194 ? -22.013 -9.931 10.029 1.00 93.44 194 HIS A CA 1
ATOM 1408 C C . HIS A 1 194 ? -20.680 -10.159 10.756 1.00 93.44 194 HIS A C 1
ATOM 1410 O O . HIS A 1 194 ? -20.602 -11.037 11.621 1.00 93.44 194 HIS A O 1
ATOM 1416 N N . GLY A 1 195 ? -19.644 -9.378 10.435 1.00 94.06 195 GLY A N 1
ATOM 1417 C CA . GLY A 1 195 ? -18.308 -9.530 10.996 1.00 94.06 195 GLY A CA 1
ATOM 1418 C C . GLY A 1 195 ? -17.579 -10.767 10.481 1.00 94.06 195 GLY A C 1
ATOM 1419 O O . GLY A 1 195 ? -16.791 -11.350 11.225 1.00 94.06 195 GLY A O 1
ATOM 1420 N N . ARG A 1 196 ? -17.892 -11.222 9.260 1.00 97.75 196 ARG A N 1
ATOM 1421 C CA . ARG A 1 196 ? -17.208 -12.346 8.611 1.00 97.75 196 ARG A CA 1
ATOM 1422 C C . ARG A 1 196 ? -16.181 -11.824 7.625 1.00 97.75 196 ARG A C 1
ATOM 1424 O O . ARG A 1 196 ? -16.420 -10.830 6.943 1.00 97.75 196 ARG A O 1
ATOM 1431 N N . LEU A 1 197 ? -15.063 -12.531 7.558 1.00 98.50 197 LEU A N 1
ATOM 1432 C CA . LEU A 1 197 ? -13.906 -12.169 6.760 1.00 98.50 197 LEU A CA 1
ATOM 1433 C C . LEU A 1 197 ? -13.725 -13.148 5.604 1.00 98.50 197 LEU A C 1
ATOM 1435 O O . LEU A 1 197 ? -13.992 -14.341 5.747 1.00 98.50 197 LEU A O 1
ATOM 1439 N N . ALA A 1 198 ? -13.242 -12.652 4.472 1.00 98.81 198 ALA A N 1
ATOM 1440 C CA . ALA A 1 198 ? -12.851 -13.480 3.339 1.00 98.81 198 ALA A CA 1
ATOM 1441 C C . ALA A 1 198 ? -11.661 -12.868 2.601 1.00 98.81 198 ALA A C 1
ATOM 1443 O O . ALA A 1 198 ? -11.413 -11.663 2.685 1.00 98.81 198 ALA A O 1
ATOM 1444 N N . THR A 1 199 ? -10.947 -13.708 1.857 1.00 98.81 199 THR A N 1
ATOM 1445 C CA . THR A 1 199 ? -9.830 -13.296 1.000 1.00 98.81 199 THR A CA 1
ATOM 1446 C C . THR A 1 199 ? -9.869 -14.031 -0.337 1.00 98.81 199 THR A C 1
ATOM 1448 O O . THR A 1 199 ? -10.336 -15.172 -0.405 1.00 98.81 199 THR A O 1
ATOM 1451 N N . ALA A 1 200 ? -9.371 -13.384 -1.388 1.00 98.62 200 ALA A N 1
ATOM 1452 C CA . ALA A 1 200 ? -9.219 -13.932 -2.730 1.00 98.62 200 ALA A CA 1
ATOM 1453 C C . ALA A 1 200 ? -7.905 -13.464 -3.367 1.00 98.62 200 ALA A C 1
ATOM 1455 O O . ALA A 1 200 ? -7.499 -12.317 -3.188 1.00 98.62 200 ALA A O 1
ATOM 1456 N N . SER A 1 201 ? -7.279 -14.332 -4.164 1.00 97.81 201 SER A N 1
ATOM 1457 C CA . SER A 1 201 ? -6.069 -14.034 -4.940 1.00 97.81 201 SER A CA 1
ATOM 1458 C C . SER A 1 201 ? -6.140 -14.685 -6.325 1.00 97.81 201 SER A C 1
ATOM 1460 O O . SER A 1 201 ? -6.681 -15.783 -6.473 1.00 97.81 201 SER A O 1
ATOM 1462 N N . SER A 1 202 ? -5.620 -14.022 -7.360 1.00 98.31 202 SER A N 1
ATOM 1463 C CA . SER A 1 202 ? -5.567 -14.549 -8.734 1.00 98.31 202 SER A CA 1
ATOM 1464 C C . SER A 1 202 ? -4.344 -14.020 -9.485 1.00 98.31 202 SER A C 1
ATOM 1466 O O . SER A 1 202 ? -3.933 -12.871 -9.297 1.00 98.31 202 SER A O 1
ATOM 1468 N N . THR A 1 203 ? -3.719 -14.861 -10.312 1.00 97.06 203 THR A N 1
ATOM 1469 C CA . THR A 1 203 ? -2.476 -14.512 -11.007 1.00 97.06 203 THR A CA 1
ATOM 1470 C C . THR A 1 203 ? -2.236 -15.305 -12.292 1.00 97.06 203 THR A C 1
ATOM 1472 O O . THR A 1 203 ? -2.631 -16.465 -12.415 1.00 97.06 203 THR A O 1
ATOM 1475 N N . GLY A 1 204 ? -1.509 -14.703 -13.238 1.00 94.44 204 GLY A N 1
ATOM 1476 C CA . GLY A 1 204 ? -0.824 -15.420 -14.324 1.00 94.44 204 GLY A CA 1
ATOM 1477 C C . GLY A 1 204 ? 0.545 -15.988 -13.915 1.00 94.44 204 GLY A C 1
ATOM 1478 O O . GLY A 1 204 ? 1.179 -16.732 -14.665 1.00 94.44 204 GLY A O 1
ATOM 1479 N N . GLY A 1 205 ? 1.030 -15.668 -12.713 1.00 91.50 205 GLY A N 1
ATOM 1480 C CA . GLY A 1 205 ? 2.338 -16.073 -12.203 1.00 91.50 205 GLY A CA 1
ATOM 1481 C C . GLY A 1 205 ? 3.457 -15.136 -12.661 1.00 91.50 205 GLY A C 1
ATOM 1482 O O . GLY A 1 205 ? 3.304 -13.918 -12.632 1.00 91.50 205 GLY A O 1
ATOM 1483 N N . MET A 1 206 ? 4.598 -15.703 -13.058 1.00 88.44 206 MET A N 1
ATOM 1484 C CA . MET A 1 206 ? 5.792 -14.962 -13.482 1.00 88.44 206 MET A CA 1
ATOM 1485 C C . MET A 1 206 ? 6.030 -15.104 -14.988 1.00 88.44 206 MET A C 1
ATOM 1487 O O . MET A 1 206 ? 5.892 -16.200 -15.534 1.00 88.44 206 MET A O 1
ATOM 1491 N N . THR A 1 207 ? 6.433 -14.016 -15.647 1.00 87.62 207 THR A N 1
ATOM 1492 C CA . THR A 1 207 ? 6.841 -14.044 -17.058 1.00 87.62 207 THR A CA 1
ATOM 1493 C C . THR A 1 207 ? 7.995 -15.025 -17.256 1.00 87.62 207 THR A C 1
ATOM 1495 O O . THR A 1 207 ? 8.970 -15.004 -16.508 1.00 87.62 207 THR A O 1
ATOM 1498 N N . GLY A 1 208 ? 7.886 -15.898 -18.256 1.00 85.25 208 GLY A N 1
ATOM 1499 C CA . GLY A 1 208 ? 8.905 -16.898 -18.567 1.00 85.25 208 GLY A CA 1
ATOM 1500 C C . GLY A 1 208 ? 8.982 -18.053 -17.565 1.00 85.25 208 GLY A C 1
ATOM 1501 O O . GLY A 1 208 ? 9.945 -18.820 -17.616 1.00 85.25 208 GLY A O 1
ATOM 1502 N N . LYS A 1 209 ? 7.992 -18.208 -16.668 1.00 89.38 209 LYS A N 1
ATOM 1503 C CA . LYS A 1 209 ? 7.929 -19.352 -15.745 1.00 89.38 209 LYS A CA 1
ATOM 1504 C C . LYS A 1 209 ? 7.990 -20.681 -16.500 1.00 89.38 209 LYS A C 1
ATOM 1506 O O . LYS A 1 209 ? 7.522 -20.785 -17.634 1.00 89.38 209 LYS A O 1
ATOM 1511 N N . LEU A 1 210 ? 8.526 -21.713 -15.846 1.00 92.44 210 LEU A N 1
ATOM 1512 C CA . LEU A 1 210 ? 8.412 -23.077 -16.358 1.00 92.44 210 LEU A CA 1
ATOM 1513 C C . LEU A 1 210 ? 6.926 -23.475 -16.429 1.00 92.44 210 LEU A C 1
ATOM 1515 O O . LEU A 1 210 ? 6.208 -23.232 -15.453 1.00 92.44 210 LEU A O 1
ATOM 1519 N N . PRO A 1 211 ? 6.464 -24.092 -17.532 1.00 95.00 211 PRO A N 1
ATOM 1520 C CA . PRO A 1 211 ? 5.118 -24.644 -17.606 1.00 95.00 211 PRO A CA 1
ATOM 1521 C C . PRO A 1 211 ? 4.865 -25.608 -16.446 1.00 95.00 211 PRO A C 1
ATOM 1523 O O . PRO A 1 211 ? 5.697 -26.465 -16.140 1.00 95.00 211 PRO A O 1
ATOM 1526 N N . GLY A 1 212 ? 3.728 -25.445 -15.780 1.00 94.06 212 GLY A N 1
ATOM 1527 C CA . GLY A 1 212 ? 3.370 -26.187 -14.578 1.00 94.06 212 GLY A CA 1
ATOM 1528 C C . GLY A 1 212 ? 3.847 -25.564 -13.261 1.00 94.06 212 GLY A C 1
ATOM 1529 O O . GLY A 1 212 ? 3.521 -26.107 -12.206 1.00 94.06 212 GLY A O 1
ATOM 1530 N N . ARG A 1 213 ? 4.586 -24.440 -13.270 1.00 95.75 213 ARG A N 1
ATOM 1531 C CA . ARG A 1 213 ? 4.930 -23.713 -12.034 1.00 95.75 213 ARG A CA 1
ATOM 1532 C C . ARG A 1 213 ? 3.663 -23.149 -11.395 1.00 95.75 213 ARG A C 1
ATOM 1534 O O . ARG A 1 213 ? 2.963 -22.348 -12.012 1.00 95.75 213 ARG A O 1
ATOM 1541 N N . VAL A 1 214 ? 3.453 -23.500 -10.128 1.00 96.75 214 VAL A N 1
ATOM 1542 C CA . VAL A 1 214 ? 2.314 -23.069 -9.308 1.00 96.75 214 VAL A CA 1
ATOM 1543 C C . VAL A 1 214 ? 2.699 -21.880 -8.426 1.00 96.75 214 VAL A C 1
ATOM 1545 O O . VAL A 1 214 ? 3.753 -21.896 -7.794 1.00 96.75 214 VAL A O 1
ATOM 1548 N N . SER A 1 215 ? 1.849 -20.852 -8.381 1.00 93.38 215 SER A N 1
ATOM 1549 C CA . SER A 1 215 ? 2.017 -19.670 -7.527 1.00 93.38 215 SER A CA 1
ATOM 1550 C C . SER A 1 215 ? 1.393 -19.827 -6.139 1.00 93.38 215 SER A C 1
ATOM 1552 O O . SER A 1 215 ? 0.418 -20.557 -5.935 1.00 93.38 215 SER A O 1
ATOM 1554 N N . ASP A 1 216 ? 1.900 -19.020 -5.209 1.00 96.12 216 ASP A N 1
ATOM 1555 C CA . ASP A 1 216 ? 1.363 -18.782 -3.867 1.00 96.12 216 ASP A CA 1
ATOM 1556 C C . ASP A 1 216 ? -0.127 -18.402 -3.857 1.00 96.12 216 ASP A C 1
ATOM 1558 O O . ASP A 1 216 ? -0.843 -18.784 -2.936 1.00 96.12 216 ASP A O 1
ATOM 1562 N N . SER A 1 217 ? -0.612 -17.725 -4.904 1.00 96.50 217 SER A N 1
ATOM 1563 C CA . SER A 1 217 ? -2.008 -17.296 -5.070 1.00 96.50 217 SER A CA 1
ATOM 1564 C C . SER A 1 217 ? -3.039 -18.427 -5.071 1.00 96.50 217 SER A C 1
ATOM 1566 O O . SER A 1 217 ? -4.217 -18.154 -4.886 1.00 96.50 217 SER A O 1
ATOM 1568 N N . SER A 1 218 ? -2.627 -19.683 -5.272 1.00 97.50 218 SER A N 1
ATOM 1569 C CA . SER A 1 218 ? -3.509 -20.862 -5.177 1.00 97.50 218 SER A CA 1
ATOM 1570 C C . SER A 1 218 ? -3.280 -21.698 -3.911 1.00 97.50 218 SER A C 1
ATOM 1572 O O . SER A 1 218 ? -4.012 -22.653 -3.655 1.00 97.50 218 SER A O 1
ATOM 1574 N N . ILE A 1 219 ? -2.286 -21.332 -3.095 1.00 98.25 219 ILE A N 1
ATOM 1575 C CA . ILE A 1 219 ? -1.848 -22.092 -1.924 1.00 98.25 219 ILE A CA 1
ATOM 1576 C C . ILE A 1 219 ? -2.289 -21.365 -0.651 1.00 98.25 219 ILE A C 1
ATOM 1578 O O . ILE A 1 219 ? -1.771 -20.305 -0.292 1.00 98.25 219 ILE A O 1
ATOM 1582 N N . VAL A 1 220 ? -3.233 -21.983 0.060 1.00 97.94 220 VAL A N 1
ATOM 1583 C CA . VAL A 1 220 ? -3.746 -21.493 1.345 1.00 97.94 220 VAL A CA 1
ATOM 1584 C C . VAL A 1 220 ? -2.598 -21.338 2.342 1.00 97.94 220 VAL A C 1
ATOM 1586 O O . VAL A 1 220 ? -1.843 -22.277 2.587 1.00 97.94 220 VAL A O 1
ATOM 1589 N N . GLY A 1 221 ? -2.482 -20.154 2.939 1.00 97.38 221 GLY A N 1
ATOM 1590 C CA . GLY A 1 221 ? -1.443 -19.821 3.911 1.00 97.38 221 GLY A CA 1
ATOM 1591 C C . GLY A 1 221 ? -0.135 -19.311 3.306 1.00 97.38 221 GLY A C 1
ATOM 1592 O O . GLY A 1 221 ? 0.704 -18.822 4.057 1.00 97.38 221 GLY A O 1
ATOM 1593 N N . ALA A 1 222 ? 0.033 -19.365 1.983 1.00 97.62 222 ALA A N 1
ATOM 1594 C CA . ALA A 1 222 ? 1.164 -18.746 1.297 1.00 97.62 222 ALA A CA 1
ATOM 1595 C C . ALA A 1 222 ? 0.803 -17.333 0.822 1.00 97.62 222 ALA A C 1
ATOM 1597 O O . ALA A 1 222 ? 1.233 -16.364 1.443 1.00 97.62 222 ALA A O 1
ATOM 1598 N N . GLY A 1 223 ? -0.005 -17.223 -0.239 1.00 94.88 223 GLY A N 1
ATOM 1599 C CA . GLY A 1 223 ? -0.390 -15.941 -0.843 1.00 94.88 223 GLY A CA 1
ATOM 1600 C C . GLY A 1 223 ? -1.670 -15.336 -0.269 1.00 94.88 223 GLY A C 1
ATOM 1601 O O . GLY A 1 223 ? -1.906 -14.141 -0.404 1.00 94.88 223 GLY A O 1
ATOM 1602 N N . PHE A 1 224 ? -2.506 -16.138 0.389 1.00 98.38 224 PHE A N 1
ATOM 1603 C CA . PHE A 1 224 ? -3.745 -15.679 1.013 1.00 98.38 224 PHE A CA 1
ATOM 1604 C C . PHE A 1 224 ? -4.095 -16.538 2.227 1.00 98.38 224 PHE A C 1
ATOM 1606 O O . PHE A 1 224 ? -3.769 -17.728 2.280 1.00 98.38 224 PHE A O 1
ATOM 1613 N N . PHE A 1 225 ? -4.776 -15.945 3.204 1.00 98.69 225 PHE A N 1
ATOM 1614 C CA . PHE A 1 225 ? -5.355 -16.666 4.337 1.00 98.69 225 PHE A CA 1
ATOM 1615 C C . PHE A 1 225 ? -6.484 -15.850 4.969 1.00 98.69 225 PHE A C 1
ATOM 1617 O O . PHE A 1 225 ? -6.390 -14.626 5.026 1.00 98.69 225 PHE A O 1
ATOM 1624 N N . ALA A 1 226 ? -7.536 -16.504 5.459 1.00 98.56 226 ALA A N 1
ATOM 1625 C CA . ALA A 1 226 ? -8.556 -15.851 6.272 1.00 98.56 226 ALA A CA 1
ATOM 1626 C C . ALA A 1 226 ? -9.040 -16.763 7.399 1.00 98.56 226 ALA A C 1
ATOM 1628 O O . ALA A 1 226 ? -9.223 -17.963 7.207 1.00 98.56 226 ALA A O 1
ATOM 1629 N N . ASP A 1 227 ? -9.299 -16.181 8.563 1.00 98.12 227 ASP A N 1
ATOM 1630 C CA . ASP A 1 227 ? -10.029 -16.815 9.655 1.00 98.12 227 ASP A CA 1
ATOM 1631 C C . ASP A 1 227 ? -11.061 -15.853 10.261 1.00 98.12 227 ASP A C 1
ATOM 1633 O O . ASP A 1 227 ? -11.436 -14.847 9.658 1.00 98.12 227 ASP A O 1
ATOM 1637 N N . GLN A 1 228 ? -11.578 -16.180 11.446 1.00 96.88 228 GLN A N 1
ATOM 1638 C CA . GLN A 1 228 ? -12.632 -15.398 12.090 1.00 96.88 228 GLN A CA 1
ATOM 1639 C C . GLN A 1 228 ? -12.178 -14.017 12.575 1.00 96.88 228 GLN A C 1
ATOM 1641 O O . GLN A 1 228 ? -13.046 -13.227 12.951 1.00 96.88 228 GLN A O 1
ATOM 1646 N N . GLN A 1 229 ? -10.868 -13.757 12.620 1.00 96.12 229 GLN A N 1
ATOM 1647 C CA . GLN A 1 229 ? -10.266 -12.551 13.184 1.00 96.12 229 GLN A CA 1
ATOM 1648 C C . GLN A 1 229 ? -9.448 -11.762 12.163 1.00 96.12 229 GLN A C 1
ATOM 1650 O O . GLN A 1 229 ? -9.377 -10.546 12.304 1.00 96.12 229 GLN A O 1
ATOM 1655 N N . LEU A 1 230 ? -8.851 -12.412 11.157 1.00 97.19 230 LEU A N 1
ATOM 1656 C CA . LEU A 1 230 ? -7.986 -11.748 10.182 1.00 97.19 230 LEU A CA 1
ATOM 1657 C C . LEU A 1 230 ? -8.127 -12.330 8.767 1.00 97.19 230 LEU A C 1
ATOM 1659 O O . LEU A 1 230 ? -8.146 -13.546 8.592 1.00 97.19 230 LEU A O 1
ATOM 1663 N N . ALA A 1 231 ? -8.161 -11.463 7.751 1.00 98.44 231 ALA A N 1
ATOM 1664 C CA . ALA A 1 231 ? -7.999 -11.819 6.340 1.00 98.44 231 ALA A CA 1
ATOM 1665 C C . ALA A 1 231 ? -6.775 -11.125 5.737 1.00 98.44 231 ALA A C 1
ATOM 1667 O O . ALA A 1 231 ? -6.548 -9.942 5.977 1.00 98.44 231 ALA A O 1
ATOM 1668 N N . VAL A 1 232 ? -6.015 -11.864 4.930 1.00 98.31 232 VAL A N 1
ATOM 1669 C CA . VAL A 1 232 ? -4.749 -11.450 4.319 1.00 98.31 232 VAL A CA 1
ATOM 1670 C C . VAL A 1 232 ? -4.727 -11.866 2.846 1.00 98.31 232 VAL A C 1
ATOM 1672 O O . VAL A 1 232 ? -5.085 -13.000 2.509 1.00 98.31 232 VAL A O 1
ATOM 1675 N N . SER A 1 233 ? -4.273 -10.968 1.970 1.00 97.19 233 SER A N 1
ATOM 1676 C CA . SER A 1 233 ? -3.894 -11.266 0.582 1.00 97.19 233 SER A CA 1
ATOM 1677 C C . SER A 1 233 ? -2.543 -10.633 0.276 1.00 97.19 233 SER A C 1
ATOM 1679 O O . SER A 1 233 ? -2.290 -9.484 0.639 1.00 97.19 233 SER A O 1
ATOM 1681 N N . MET A 1 234 ? -1.672 -11.386 -0.385 1.00 93.38 234 MET A N 1
ATOM 1682 C CA . MET A 1 234 ? -0.297 -11.005 -0.666 1.00 93.38 234 MET A CA 1
ATOM 1683 C C . MET A 1 234 ? -0.008 -10.994 -2.167 1.00 93.38 234 MET A C 1
ATOM 1685 O O . MET A 1 234 ? -0.673 -11.630 -2.984 1.00 93.38 234 MET A O 1
ATOM 1689 N N . THR A 1 235 ? 1.034 -10.258 -2.532 1.00 89.38 235 THR A N 1
ATOM 1690 C CA . THR A 1 235 ? 1.591 -10.212 -3.885 1.00 89.38 235 THR A CA 1
ATOM 1691 C C . THR A 1 235 ? 3.107 -10.111 -3.792 1.00 89.38 235 THR A C 1
ATOM 1693 O O . THR A 1 235 ? 3.623 -9.467 -2.881 1.00 89.38 235 THR A O 1
ATOM 1696 N N . GLY A 1 236 ? 3.832 -10.713 -4.738 1.00 84.88 236 GLY A N 1
ATOM 1697 C CA . GLY A 1 236 ? 5.285 -10.580 -4.829 1.00 84.88 236 GLY A CA 1
ATOM 1698 C C . GLY A 1 236 ? 5.986 -11.843 -5.288 1.00 84.88 236 GLY A C 1
ATOM 1699 O O . GLY A 1 236 ? 5.550 -12.507 -6.228 1.00 84.88 236 GLY A O 1
ATOM 1700 N N . THR A 1 237 ? 7.112 -12.149 -4.647 1.00 84.69 237 THR A N 1
ATOM 1701 C CA . THR A 1 237 ? 7.961 -13.293 -5.000 1.00 84.69 237 THR A CA 1
ATOM 1702 C C . THR A 1 237 ? 7.351 -14.585 -4.457 1.00 84.69 237 THR A C 1
ATOM 1704 O O . THR A 1 237 ? 7.739 -15.076 -3.398 1.00 84.69 237 THR A O 1
ATOM 1707 N N . GLY A 1 238 ? 6.379 -15.134 -5.192 1.00 88.19 238 GLY A N 1
ATOM 1708 C CA . GLY A 1 238 ? 5.513 -16.219 -4.715 1.00 88.19 238 GLY A CA 1
ATOM 1709 C C . GLY A 1 238 ? 6.238 -17.463 -4.189 1.00 88.19 238 GLY A C 1
ATOM 1710 O O . GLY A 1 238 ? 5.805 -18.048 -3.201 1.00 88.19 238 GLY A O 1
ATOM 1711 N N . ASP A 1 239 ? 7.381 -17.843 -4.769 1.00 90.69 239 ASP A N 1
ATOM 1712 C CA . ASP A 1 239 ? 8.124 -19.022 -4.298 1.00 90.69 239 ASP A CA 1
ATOM 1713 C C . ASP A 1 239 ? 8.654 -18.833 -2.866 1.00 90.69 239 ASP A C 1
ATOM 1715 O O . ASP A 1 239 ? 8.725 -19.794 -2.099 1.00 90.69 239 ASP A O 1
ATOM 1719 N N . GLU A 1 240 ? 8.995 -17.598 -2.482 1.00 90.12 240 GLU A N 1
ATOM 1720 C CA . GLU A 1 240 ? 9.397 -17.288 -1.109 1.00 90.12 240 GLU A CA 1
ATOM 1721 C C . GLU A 1 240 ? 8.194 -17.306 -0.165 1.00 90.12 240 GLU A C 1
ATOM 1723 O O . GLU A 1 240 ? 8.291 -17.812 0.949 1.00 90.12 240 GLU A O 1
ATOM 1728 N N . PHE A 1 241 ? 7.027 -16.848 -0.622 1.00 93.94 241 PHE A N 1
ATOM 1729 C CA . PHE A 1 241 ? 5.813 -16.858 0.198 1.00 93.94 241 PHE A CA 1
ATOM 1730 C C . PHE A 1 241 ? 5.369 -18.283 0.520 1.00 93.94 241 PHE A C 1
ATOM 1732 O O . PHE A 1 241 ? 4.932 -18.550 1.638 1.00 93.94 241 PHE A O 1
ATOM 1739 N N . ILE A 1 242 ? 5.537 -19.209 -0.430 1.00 96.56 242 ILE A N 1
ATOM 1740 C CA . ILE A 1 242 ? 5.309 -20.642 -0.212 1.00 96.56 242 ILE A CA 1
ATOM 1741 C C . ILE A 1 242 ? 6.315 -21.189 0.804 1.00 96.56 242 ILE A C 1
ATOM 1743 O O . ILE A 1 242 ? 5.907 -21.828 1.773 1.00 96.56 242 ILE A O 1
ATOM 1747 N N . ARG A 1 243 ? 7.619 -20.919 0.625 1.00 94.75 243 ARG A N 1
ATOM 1748 C CA . ARG A 1 243 ? 8.670 -21.400 1.543 1.00 94.75 243 ARG A CA 1
ATOM 1749 C C . ARG A 1 243 ? 8.467 -20.915 2.978 1.00 94.75 243 ARG A C 1
ATOM 1751 O O . ARG A 1 243 ? 8.713 -21.680 3.906 1.00 94.75 243 ARG A O 1
ATOM 1758 N N . GLN A 1 244 ? 8.007 -19.677 3.153 1.00 94.00 244 GLN A N 1
ATOM 1759 C CA . GLN A 1 244 ? 7.811 -19.058 4.467 1.00 94.00 244 GLN A CA 1
ATOM 1760 C C . GLN A 1 244 ? 6.396 -19.234 5.033 1.00 94.00 244 GLN A C 1
ATOM 1762 O O . GLN A 1 244 ? 6.170 -18.895 6.192 1.00 94.00 244 GLN A O 1
ATOM 1767 N N . SER A 1 245 ? 5.439 -19.745 4.244 1.00 96.88 245 SER A N 1
ATOM 1768 C CA . SER A 1 245 ? 4.006 -19.723 4.591 1.00 96.88 245 SER A CA 1
ATOM 1769 C C . SER A 1 245 ? 3.548 -18.319 5.019 1.00 96.88 245 SER A C 1
ATOM 1771 O O . SER A 1 245 ? 2.981 -18.131 6.095 1.00 96.88 245 SER A O 1
ATOM 1773 N N . ALA A 1 246 ? 3.873 -17.317 4.197 1.00 96.56 246 ALA A N 1
ATOM 1774 C CA . ALA A 1 246 ? 3.877 -15.911 4.599 1.00 96.56 246 ALA A CA 1
ATOM 1775 C C . ALA A 1 246 ? 2.516 -15.399 5.109 1.00 96.56 246 ALA A C 1
ATOM 1777 O O . ALA A 1 246 ? 2.453 -14.847 6.209 1.00 96.56 246 ALA A O 1
ATOM 1778 N N . ALA A 1 247 ? 1.420 -15.627 4.375 1.00 97.88 247 ALA A N 1
ATOM 1779 C CA . ALA A 1 247 ? 0.094 -15.175 4.803 1.00 97.88 247 ALA A CA 1
ATOM 1780 C C . ALA A 1 247 ? -0.337 -15.831 6.124 1.00 97.88 247 ALA A C 1
ATOM 1782 O O . ALA A 1 247 ? -0.904 -15.172 6.998 1.00 97.88 247 ALA A O 1
ATOM 1783 N N . ARG A 1 248 ? -0.025 -17.121 6.307 1.00 97.75 248 ARG A N 1
ATOM 1784 C CA . ARG A 1 248 ? -0.312 -17.829 7.558 1.00 97.75 248 ARG A CA 1
ATOM 1785 C C . ARG A 1 248 ? 0.543 -17.314 8.713 1.00 97.75 248 ARG A C 1
ATOM 1787 O O . ARG A 1 248 ? 0.039 -17.184 9.823 1.00 97.75 248 ARG A O 1
ATOM 1794 N N . GLN A 1 249 ? 1.806 -16.989 8.456 1.00 97.38 249 GLN A N 1
ATOM 1795 C CA . GLN A 1 249 ? 2.716 -16.456 9.463 1.00 97.38 249 GLN A CA 1
ATOM 1796 C C . GLN A 1 249 ? 2.216 -15.121 10.035 1.00 97.38 249 GLN A C 1
ATOM 1798 O O . GLN A 1 249 ? 2.279 -14.938 11.248 1.00 97.38 249 GLN A O 1
ATOM 1803 N N . ILE A 1 250 ? 1.664 -14.226 9.204 1.00 97.31 250 ILE A N 1
ATOM 1804 C CA . ILE A 1 250 ? 1.046 -12.966 9.667 1.00 97.31 250 ILE A CA 1
ATOM 1805 C C . ILE A 1 250 ? -0.088 -13.260 10.658 1.00 97.31 250 ILE A C 1
ATOM 1807 O O . ILE A 1 250 ? -0.138 -12.692 11.749 1.00 97.31 250 ILE A O 1
ATOM 1811 N N . VAL A 1 251 ? -0.970 -14.192 10.302 1.00 97.00 251 VAL A N 1
ATOM 1812 C CA . VAL A 1 251 ? -2.123 -14.580 11.125 1.00 97.00 251 VAL A CA 1
ATOM 1813 C C . VAL A 1 251 ? -1.671 -15.224 12.438 1.00 97.00 251 VAL A C 1
ATOM 1815 O O . VAL A 1 251 ? -2.150 -14.859 13.509 1.00 97.00 251 VAL A O 1
ATOM 1818 N N . ASP A 1 252 ? -0.686 -16.119 12.394 1.00 97.12 252 ASP A N 1
ATOM 1819 C CA . ASP A 1 252 ? -0.142 -16.761 13.592 1.00 97.12 252 ASP A CA 1
ATOM 1820 C C . ASP A 1 252 ? 0.551 -15.750 14.533 1.00 97.12 252 ASP A C 1
ATOM 1822 O O . ASP A 1 252 ? 0.462 -15.887 15.755 1.00 97.12 252 ASP A O 1
ATOM 1826 N N . LEU A 1 253 ? 1.214 -14.714 14.002 1.00 95.69 253 LEU A N 1
ATOM 1827 C CA . LEU A 1 253 ? 1.790 -13.628 14.807 1.00 95.69 253 LEU A CA 1
ATOM 1828 C C . LEU A 1 253 ? 0.702 -12.779 15.474 1.00 95.69 253 LEU A C 1
ATOM 1830 O O . LEU A 1 253 ? 0.790 -12.512 16.675 1.00 95.69 253 LEU A O 1
ATOM 1834 N N . PHE A 1 254 ? -0.343 -12.424 14.726 1.00 94.56 254 PHE A N 1
ATOM 1835 C CA . PHE A 1 254 ? -1.498 -11.700 15.252 1.00 94.56 254 PHE A CA 1
ATOM 1836 C C . PHE A 1 254 ? -2.150 -12.456 16.425 1.00 94.56 254 PHE A C 1
ATOM 1838 O O . PHE A 1 254 ? -2.350 -11.893 17.501 1.00 94.56 254 PHE A O 1
ATOM 1845 N N . HIS A 1 255 ? -2.389 -13.765 16.276 1.00 93.06 255 HIS A N 1
ATOM 1846 C CA . HIS A 1 255 ? -3.054 -14.571 17.310 1.00 93.06 255 HIS A CA 1
ATOM 1847 C C . HIS A 1 255 ? -2.162 -14.968 18.478 1.00 93.06 255 HIS A C 1
ATOM 1849 O O . HIS A 1 255 ? -2.548 -14.831 19.638 1.00 93.06 255 HIS A O 1
ATOM 1855 N N . TYR A 1 256 ? -0.990 -15.536 18.195 1.00 91.62 256 TYR A N 1
ATOM 1856 C CA . TYR A 1 256 ? -0.205 -16.243 19.210 1.00 91.62 256 TYR A CA 1
ATOM 1857 C C . TYR A 1 256 ? 0.868 -15.374 19.858 1.00 91.62 256 TYR A C 1
ATOM 1859 O O . TYR A 1 256 ? 1.409 -15.746 20.902 1.00 91.62 256 TYR A O 1
ATOM 1867 N N . ARG A 1 257 ? 1.193 -14.225 19.258 1.00 85.69 257 ARG A N 1
ATOM 1868 C CA . ARG A 1 257 ? 2.104 -13.231 19.843 1.00 85.69 257 ARG A CA 1
ATOM 1869 C C . ARG A 1 257 ? 1.389 -11.974 20.321 1.00 85.69 257 ARG A C 1
ATOM 1871 O O . ARG A 1 257 ? 2.067 -11.084 20.826 1.00 85.69 257 ARG A O 1
ATOM 1878 N N . SER A 1 258 ? 0.058 -11.925 20.209 1.00 83.75 258 SER A N 1
ATOM 1879 C CA . SER A 1 258 ? -0.765 -10.761 20.559 1.00 83.75 258 SER A CA 1
ATOM 1880 C C . SER A 1 258 ? -0.253 -9.469 19.915 1.00 83.75 258 SER A C 1
ATOM 1882 O O . SER A 1 258 ? -0.323 -8.400 20.524 1.00 83.75 258 SER A O 1
ATOM 1884 N N . MET A 1 259 ? 0.322 -9.590 18.717 1.00 88.25 259 MET A N 1
ATOM 1885 C CA . MET A 1 259 ? 0.811 -8.459 17.942 1.00 88.25 259 MET A CA 1
ATOM 1886 C C . MET A 1 259 ? -0.369 -7.724 17.325 1.00 88.25 259 MET A C 1
ATOM 1888 O O . MET A 1 259 ? -1.372 -8.330 16.945 1.00 88.25 259 MET A O 1
ATOM 1892 N N . THR A 1 260 ? -0.236 -6.410 17.195 1.00 88.00 260 THR A N 1
ATOM 1893 C CA . THR A 1 260 ? -1.156 -5.624 16.374 1.00 88.00 260 THR A CA 1
ATOM 1894 C C . THR A 1 260 ? -1.065 -6.051 14.907 1.00 88.00 260 THR A C 1
ATOM 1896 O O . THR A 1 260 ? -0.069 -6.634 14.473 1.00 88.00 260 THR A O 1
ATOM 1899 N N . LEU A 1 261 ? -2.100 -5.731 14.122 1.00 85.44 261 LEU A N 1
ATOM 1900 C CA . LEU A 1 261 ? -2.122 -5.994 12.680 1.00 85.44 261 LEU A CA 1
ATOM 1901 C C . LEU A 1 261 ? -0.865 -5.456 11.974 1.00 85.44 261 LEU A C 1
ATOM 1903 O O . LEU A 1 261 ? -0.255 -6.166 11.177 1.00 85.44 261 LEU A O 1
ATOM 1907 N N . THR A 1 262 ? -0.464 -4.227 12.312 1.00 82.25 262 THR A N 1
ATOM 1908 C CA . THR A 1 262 ? 0.745 -3.579 11.789 1.00 82.25 262 THR A CA 1
ATOM 1909 C C . THR A 1 262 ? 2.004 -4.347 12.176 1.00 82.25 262 THR A C 1
ATOM 1911 O O . THR A 1 262 ? 2.734 -4.770 11.293 1.00 82.25 262 THR A O 1
ATOM 1914 N N . GLU A 1 263 ? 2.223 -4.629 13.465 1.00 82.25 263 GLU A N 1
ATOM 1915 C CA . GLU A 1 263 ? 3.426 -5.347 13.924 1.00 82.25 263 GLU A CA 1
ATOM 1916 C C . GLU A 1 263 ? 3.570 -6.735 13.281 1.00 82.25 263 GLU A C 1
ATOM 1918 O O . GLU A 1 263 ? 4.673 -7.138 12.906 1.00 82.25 263 GLU A O 1
ATOM 1923 N N . ALA A 1 264 ? 2.460 -7.468 13.140 1.00 89.44 264 ALA A N 1
ATOM 1924 C CA . ALA A 1 264 ? 2.457 -8.790 12.523 1.00 89.44 264 ALA A CA 1
ATOM 1925 C C . ALA A 1 264 ? 2.837 -8.729 11.035 1.00 89.44 264 ALA A C 1
ATOM 1927 O O . ALA A 1 264 ? 3.645 -9.538 10.571 1.00 89.44 264 ALA A O 1
ATOM 1928 N N . CYS A 1 265 ? 2.287 -7.766 10.290 1.00 86.38 265 CYS A N 1
ATOM 1929 C CA . CYS A 1 265 ? 2.619 -7.572 8.880 1.00 86.38 265 CYS A CA 1
ATOM 1930 C C . CYS A 1 265 ? 4.053 -7.066 8.704 1.00 86.38 265 CYS A C 1
ATOM 1932 O O . CYS A 1 265 ? 4.800 -7.668 7.931 1.00 86.38 265 CYS A O 1
ATOM 1934 N N . ASP A 1 266 ? 4.467 -6.063 9.484 1.00 81.75 266 ASP A N 1
ATOM 1935 C CA . ASP A 1 266 ? 5.815 -5.492 9.464 1.00 81.75 266 ASP A CA 1
ATOM 1936 C C . ASP A 1 266 ? 6.879 -6.581 9.658 1.00 81.75 266 ASP A C 1
ATOM 1938 O O . ASP A 1 266 ? 7.886 -6.645 8.945 1.00 81.75 266 ASP A O 1
ATOM 1942 N N . GLN A 1 267 ? 6.660 -7.484 10.619 1.00 84.69 267 GLN A N 1
ATOM 1943 C CA . GLN A 1 267 ? 7.604 -8.554 10.921 1.00 84.69 267 GLN A CA 1
ATOM 1944 C C . GLN A 1 267 ? 7.759 -9.548 9.761 1.00 84.69 267 GLN A C 1
ATOM 1946 O O . GLN A 1 267 ? 8.869 -10.034 9.515 1.00 84.69 267 GLN A O 1
ATOM 1951 N N . VAL A 1 268 ? 6.683 -9.869 9.043 1.00 89.62 268 VAL A N 1
ATOM 1952 C CA . VAL A 1 268 ? 6.760 -10.783 7.894 1.00 89.62 268 VAL A CA 1
ATOM 1953 C C . VAL A 1 268 ? 7.332 -10.062 6.678 1.00 89.62 268 VAL A C 1
ATOM 1955 O O . VAL A 1 268 ? 8.285 -10.556 6.076 1.00 89.62 268 VAL A O 1
ATOM 1958 N N . ILE A 1 269 ? 6.818 -8.875 6.355 1.00 82.31 269 ILE A N 1
ATOM 1959 C CA . ILE A 1 269 ? 7.215 -8.094 5.182 1.00 82.31 269 ILE A CA 1
ATOM 1960 C C . ILE A 1 269 ? 8.662 -7.605 5.317 1.00 82.31 269 ILE A C 1
ATOM 1962 O O . ILE A 1 269 ? 9.506 -7.976 4.506 1.00 82.31 269 ILE A O 1
ATOM 1966 N N . PHE A 1 270 ? 8.997 -6.844 6.360 1.00 79.25 270 PHE A N 1
ATOM 1967 C CA . PHE A 1 270 ? 10.330 -6.244 6.539 1.00 79.25 270 PHE A CA 1
ATOM 1968 C C . PHE A 1 270 ? 11.322 -7.133 7.305 1.00 79.25 270 PHE A C 1
ATOM 1970 O O . PHE A 1 270 ? 12.510 -6.797 7.419 1.00 79.25 270 PHE A O 1
ATOM 1977 N N . GLY A 1 271 ? 10.859 -8.260 7.849 1.00 80.06 271 GLY A N 1
ATOM 1978 C CA . GLY A 1 271 ? 11.690 -9.255 8.522 1.00 80.06 271 GLY A CA 1
ATOM 1979 C C . GLY A 1 271 ? 11.944 -10.483 7.654 1.00 80.06 271 GLY A C 1
ATOM 1980 O O . GLY A 1 271 ? 13.040 -10.624 7.106 1.00 80.06 271 GLY A O 1
ATOM 1981 N N . ALA A 1 272 ? 10.957 -11.378 7.557 1.00 78.44 272 ALA A N 1
ATOM 1982 C CA . ALA A 1 272 ? 11.095 -12.667 6.871 1.00 78.44 272 ALA A CA 1
ATOM 1983 C C . ALA A 1 272 ? 11.295 -12.524 5.351 1.00 78.44 272 ALA A C 1
ATOM 1985 O O . ALA A 1 272 ? 12.080 -13.263 4.765 1.00 78.44 272 ALA A O 1
ATOM 1986 N N . LEU A 1 273 ? 10.639 -11.542 4.728 1.00 79.81 273 LEU A N 1
ATOM 1987 C CA . LEU A 1 273 ? 10.634 -11.326 3.277 1.00 79.81 273 LEU A CA 1
ATOM 1988 C C . LEU A 1 273 ? 11.546 -10.177 2.820 1.00 79.81 273 LEU A C 1
ATOM 1990 O O . LEU A 1 273 ? 11.499 -9.777 1.662 1.00 79.81 273 LEU A O 1
ATOM 1994 N N . LYS A 1 274 ? 12.422 -9.677 3.699 1.00 76.25 274 LYS A N 1
ATOM 1995 C CA . LYS A 1 274 ? 13.264 -8.485 3.475 1.00 76.25 274 LYS A CA 1
ATOM 1996 C C . LYS A 1 274 ? 14.145 -8.506 2.211 1.00 76.25 274 LYS A C 1
ATOM 1998 O O . LYS A 1 274 ? 14.561 -7.447 1.753 1.00 76.25 274 LYS A O 1
ATOM 2003 N N . GLU A 1 275 ? 14.469 -9.691 1.691 1.00 74.94 275 GLU A N 1
ATOM 2004 C CA . GLU A 1 275 ? 15.354 -9.882 0.529 1.00 74.94 275 GLU A CA 1
ATOM 2005 C C . GLU A 1 275 ? 14.578 -10.049 -0.791 1.00 74.94 275 GLU A C 1
ATOM 2007 O O . GLU A 1 275 ? 15.182 -10.223 -1.848 1.00 74.94 275 GLU A O 1
ATOM 2012 N N . VAL A 1 276 ? 13.241 -10.028 -0.748 1.00 73.81 276 VAL A N 1
ATOM 2013 C CA . VAL A 1 276 ? 12.381 -10.250 -1.914 1.00 73.81 276 VAL A CA 1
ATOM 2014 C C . VAL A 1 276 ? 11.344 -9.144 -2.070 1.00 73.81 276 VAL A C 1
ATOM 2016 O O . VAL A 1 276 ? 11.056 -8.381 -1.156 1.00 73.81 276 VAL A O 1
ATOM 2019 N N . HIS A 1 277 ? 10.746 -9.059 -3.255 1.00 75.06 277 HIS A N 1
ATOM 2020 C CA . HIS A 1 277 ? 9.603 -8.186 -3.494 1.00 75.06 277 HIS A CA 1
ATOM 2021 C C . HIS A 1 277 ? 8.362 -8.733 -2.790 1.00 75.06 277 HIS A C 1
ATOM 2023 O O . HIS A 1 277 ? 7.979 -9.879 -3.055 1.00 75.06 277 HIS A O 1
ATOM 2029 N N . ALA A 1 278 ? 7.735 -7.917 -1.938 1.00 81.12 278 ALA A N 1
ATOM 2030 C CA . ALA A 1 278 ? 6.538 -8.312 -1.207 1.00 81.12 278 ALA A CA 1
ATOM 2031 C C . ALA A 1 278 ? 5.541 -7.169 -0.996 1.00 81.12 278 ALA A C 1
ATOM 2033 O O . ALA A 1 278 ? 5.916 -6.005 -0.860 1.00 81.12 278 ALA A O 1
ATOM 2034 N N . GLY A 1 279 ? 4.263 -7.523 -0.943 1.00 84.94 279 GLY A N 1
ATOM 2035 C CA . GLY A 1 279 ? 3.156 -6.645 -0.607 1.00 84.94 279 GLY A CA 1
ATOM 2036 C C . GLY A 1 279 ? 2.029 -7.412 0.063 1.00 84.94 279 GLY A C 1
ATOM 2037 O O . GLY A 1 279 ? 1.846 -8.600 -0.208 1.00 84.94 279 GLY A O 1
ATOM 2038 N N . VAL A 1 280 ? 1.279 -6.728 0.921 1.00 90.62 280 VAL A N 1
ATOM 2039 C CA . VAL A 1 280 ? 0.163 -7.295 1.675 1.00 90.62 280 VAL A CA 1
ATOM 2040 C C . VAL A 1 280 ? -0.974 -6.292 1.814 1.00 90.62 280 VAL A C 1
ATOM 2042 O O . VAL A 1 280 ? -0.751 -5.105 2.050 1.00 90.62 280 VAL A O 1
ATOM 2045 N N . ILE A 1 281 ? -2.201 -6.791 1.692 1.00 93.88 281 ILE A N 1
ATOM 2046 C CA . ILE A 1 281 ? -3.402 -6.149 2.225 1.00 93.88 281 ILE A CA 1
ATOM 2047 C C . ILE A 1 281 ? -3.989 -7.051 3.307 1.00 93.88 281 ILE A C 1
ATOM 2049 O O . ILE A 1 281 ? -4.014 -8.276 3.152 1.00 93.88 281 ILE A O 1
ATOM 2053 N N . ALA A 1 282 ? -4.458 -6.453 4.396 1.00 94.75 282 ALA A N 1
ATOM 2054 C CA . ALA A 1 282 ? -5.050 -7.194 5.496 1.00 94.75 282 ALA A CA 1
ATOM 2055 C C . ALA A 1 282 ? -6.182 -6.417 6.176 1.00 94.75 282 ALA A C 1
ATOM 2057 O O . ALA A 1 282 ? -6.148 -5.186 6.227 1.00 94.75 282 ALA A O 1
ATOM 2058 N N . VAL A 1 283 ? -7.179 -7.142 6.686 1.00 94.31 283 VAL A N 1
ATOM 2059 C CA . VAL A 1 283 ? -8.338 -6.604 7.417 1.00 94.31 283 VAL A CA 1
ATOM 2060 C C . VAL A 1 283 ? -8.643 -7.504 8.607 1.00 94.31 283 VAL A C 1
ATOM 2062 O O . VAL A 1 283 ? -8.799 -8.715 8.425 1.00 94.31 283 VAL A O 1
ATOM 2065 N N . ASP A 1 284 ? -8.755 -6.920 9.800 1.00 93.69 284 ASP A N 1
ATOM 2066 C CA . ASP A 1 284 ? -9.203 -7.627 11.002 1.00 93.69 284 ASP A CA 1
ATOM 2067 C C . ASP A 1 284 ? -10.713 -7.477 11.257 1.00 93.69 284 ASP A C 1
ATOM 2069 O O . ASP A 1 284 ? -11.421 -6.703 10.604 1.00 93.69 284 ASP A O 1
ATOM 2073 N N . ARG A 1 285 ? -11.234 -8.264 12.202 1.00 92.31 285 ARG A N 1
ATOM 2074 C CA . ARG A 1 285 ? -12.666 -8.299 12.541 1.00 92.31 285 ARG A CA 1
ATOM 2075 C C . ARG A 1 285 ? -13.164 -6.988 13.152 1.00 92.31 285 ARG A C 1
ATOM 2077 O O . ARG A 1 285 ? -14.354 -6.676 13.064 1.00 92.31 285 ARG A O 1
ATOM 2084 N N . GLU A 1 286 ? -12.276 -6.227 13.779 1.00 87.44 286 GLU A N 1
ATOM 2085 C CA . GLU A 1 286 ? -12.550 -4.908 14.339 1.00 87.44 286 GLU A CA 1
ATOM 2086 C C . GLU A 1 286 ? -12.660 -3.820 13.254 1.00 87.44 286 GLU A C 1
ATOM 2088 O O . GLU A 1 286 ? -13.119 -2.711 13.544 1.00 87.44 286 GLU A O 1
ATOM 2093 N N . GLY A 1 287 ? -12.307 -4.144 12.007 1.00 83.06 287 GLY A N 1
ATOM 2094 C CA . GLY A 1 287 ? -12.327 -3.230 10.871 1.00 83.06 287 GLY A CA 1
ATOM 2095 C C . GLY A 1 287 ? -11.062 -2.381 10.761 1.00 83.06 287 GLY A C 1
ATOM 2096 O O . GLY A 1 287 ? -11.064 -1.394 10.021 1.00 83.06 287 GLY A O 1
ATOM 2097 N N . ASN A 1 288 ? -9.989 -2.738 11.476 1.00 83.81 288 ASN A N 1
ATOM 2098 C CA . ASN A 1 288 ? -8.671 -2.201 11.177 1.00 83.81 288 ASN A CA 1
ATOM 2099 C C . ASN A 1 288 ? -8.172 -2.842 9.886 1.00 83.81 288 ASN A C 1
ATOM 2101 O O . ASN A 1 288 ? -8.403 -4.020 9.607 1.00 83.81 288 ASN A O 1
ATOM 2105 N N . MET A 1 289 ? -7.466 -2.051 9.093 1.00 83.81 289 MET A N 1
ATOM 2106 C CA . MET A 1 289 ? -6.925 -2.498 7.825 1.00 83.81 289 MET A CA 1
ATOM 2107 C C . MET A 1 289 ? -5.521 -1.969 7.630 1.00 83.81 289 MET A C 1
ATOM 2109 O O . MET A 1 289 ? -5.172 -0.893 8.120 1.00 83.81 289 MET A O 1
ATOM 2113 N N . LEU A 1 290 ? -4.736 -2.727 6.883 1.00 74.12 290 LEU A N 1
ATOM 2114 C CA . LEU A 1 290 ? -3.361 -2.403 6.575 1.00 74.12 290 LEU A CA 1
ATOM 2115 C C . LEU A 1 290 ? -3.093 -2.681 5.104 1.00 74.12 290 LEU A C 1
ATOM 2117 O O . LEU A 1 290 ? -3.539 -3.691 4.558 1.00 74.12 290 LEU A O 1
ATOM 2121 N N . VAL A 1 291 ? -2.322 -1.790 4.491 1.00 75.25 291 VAL A N 1
ATOM 2122 C CA . VAL A 1 291 ? -1.665 -2.061 3.220 1.00 75.25 291 VAL A CA 1
ATOM 2123 C C . VAL A 1 291 ? -0.186 -1.751 3.370 1.00 75.25 291 VAL A C 1
ATOM 2125 O O . VAL A 1 291 ? 0.175 -0.614 3.667 1.00 75.25 291 VAL A O 1
ATOM 2128 N N . GLU A 1 292 ? 0.657 -2.752 3.140 1.00 64.56 292 GLU A N 1
ATOM 2129 C CA . GLU A 1 292 ? 2.108 -2.628 3.239 1.00 64.56 292 GLU A CA 1
ATOM 2130 C C . GLU A 1 292 ? 2.833 -3.222 2.037 1.00 64.56 292 GLU A C 1
ATOM 2132 O O . GLU A 1 292 ? 2.357 -4.145 1.375 1.00 64.56 292 GLU A O 1
ATOM 2137 N N . LEU A 1 293 ? 4.002 -2.655 1.739 1.00 60.97 293 LEU A N 1
ATOM 2138 C CA . LEU A 1 293 ? 4.816 -2.980 0.574 1.00 60.97 293 LEU A CA 1
ATOM 2139 C C . LEU A 1 293 ? 6.304 -2.866 0.920 1.00 60.97 293 LEU A C 1
ATOM 2141 O O . LEU A 1 293 ? 6.746 -1.867 1.485 1.00 60.97 293 LEU A O 1
ATOM 2145 N N . LEU A 1 294 ? 7.090 -3.838 0.467 1.00 43.22 294 LEU A N 1
ATOM 2146 C CA . LEU A 1 294 ? 8.549 -3.840 0.497 1.00 43.22 294 LEU A CA 1
ATOM 2147 C C . LEU A 1 294 ? 9.081 -3.906 -0.938 1.00 43.22 294 LEU A C 1
ATOM 2149 O O . LEU A 1 294 ? 9.334 -5.001 -1.441 1.00 43.22 294 LEU A O 1
ATOM 2153 N N . ILE A 1 295 ? 9.241 -2.753 -1.611 1.00 49.78 295 ILE A N 1
ATOM 2154 C CA . ILE A 1 295 ? 9.902 -2.628 -2.932 1.00 49.78 295 ILE A CA 1
ATOM 2155 C C . ILE A 1 295 ? 10.606 -1.258 -3.073 1.00 49.78 295 ILE A C 1
ATOM 2157 O O . ILE A 1 295 ? 10.120 -0.238 -2.592 1.00 49.78 295 ILE A O 1
ATOM 2161 N N . GLY A 1 296 ? 11.768 -1.243 -3.744 1.00 37.00 296 GLY A N 1
ATOM 2162 C CA . GLY A 1 296 ? 12.652 -0.082 -3.933 1.00 37.00 296 GLY A CA 1
ATOM 2163 C C . GLY A 1 296 ? 12.229 0.980 -4.962 1.00 37.00 296 GLY A C 1
ATOM 2164 O O . GLY A 1 296 ? 12.946 1.966 -5.094 1.00 37.00 296 GLY A O 1
ATOM 2165 N N . VAL A 1 297 ? 11.107 0.836 -5.675 1.00 31.41 297 VAL A N 1
ATOM 2166 C CA . VAL A 1 297 ? 10.520 1.862 -6.565 1.00 31.41 297 VAL A CA 1
ATOM 2167 C C . VAL A 1 297 ? 9.003 1.628 -6.649 1.00 31.41 297 VAL A C 1
ATOM 2169 O O . VAL A 1 297 ? 8.559 0.485 -6.636 1.00 31.41 297 VAL A O 1
ATOM 2172 N N . ALA A 1 298 ? 8.251 2.734 -6.686 1.00 31.88 298 ALA A N 1
ATOM 2173 C CA . ALA A 1 298 ? 6.796 2.903 -6.662 1.00 31.88 298 ALA A CA 1
ATOM 2174 C C . ALA A 1 298 ? 5.929 1.728 -7.159 1.00 31.88 298 ALA A C 1
ATOM 2176 O O . ALA A 1 298 ? 6.029 1.307 -8.309 1.00 31.88 298 ALA A O 1
ATOM 2177 N N . ILE A 1 299 ? 4.980 1.320 -6.310 1.00 39.69 299 ILE A N 1
ATOM 2178 C CA . ILE A 1 299 ? 3.774 0.586 -6.702 1.00 39.69 299 ILE A CA 1
ATOM 2179 C C . ILE A 1 299 ? 2.572 1.361 -6.235 1.00 39.69 299 ILE A C 1
ATOM 2181 O O . ILE A 1 299 ? 2.500 1.825 -5.098 1.00 39.69 299 ILE A O 1
ATOM 2185 N N . ALA A 1 300 ? 1.611 1.441 -7.133 1.00 37.25 300 ALA A N 1
ATOM 2186 C CA . ALA A 1 300 ? 0.328 1.996 -6.842 1.00 37.25 300 ALA A CA 1
ATOM 2187 C C . ALA A 1 300 ? -0.583 0.929 -6.221 1.00 37.25 300 ALA A C 1
ATOM 2189 O O . ALA A 1 300 ? -1.172 0.099 -6.913 1.00 37.25 300 ALA A O 1
ATOM 2190 N N . VAL A 1 301 ? -0.691 0.949 -4.895 1.00 36.78 301 VAL A N 1
ATOM 2191 C CA . VAL A 1 301 ? -1.885 0.424 -4.230 1.00 36.78 301 VAL A CA 1
ATOM 2192 C C . VAL A 1 301 ? -2.951 1.494 -4.413 1.00 36.78 301 VAL A C 1
ATOM 2194 O O . VAL A 1 301 ? -2.876 2.565 -3.814 1.00 36.78 301 VAL A O 1
ATOM 2197 N N . TRP A 1 302 ? -3.933 1.212 -5.262 1.00 39.41 302 TRP A N 1
ATOM 2198 C CA . TRP A 1 302 ? -5.107 2.062 -5.417 1.00 39.41 302 TRP A CA 1
ATOM 2199 C C . TRP A 1 302 ? -6.130 1.677 -4.357 1.00 39.41 302 TRP A C 1
ATOM 2201 O O . TRP A 1 302 ? -6.872 0.711 -4.514 1.00 39.41 302 TRP A O 1
ATOM 2211 N N . LEU A 1 303 ? -6.129 2.419 -3.252 1.00 35.91 303 LEU A N 1
ATOM 2212 C CA . LEU A 1 303 ? -7.191 2.371 -2.257 1.00 35.91 303 LEU A CA 1
ATOM 2213 C C . LEU A 1 303 ? -8.296 3.335 -2.689 1.00 35.91 303 LEU A C 1
ATOM 2215 O O . LEU A 1 303 ? -8.070 4.542 -2.731 1.00 35.91 303 LEU A O 1
ATOM 2219 N N . LEU A 1 304 ? -9.500 2.831 -2.947 1.00 33.56 304 LEU A N 1
ATOM 2220 C CA . LEU A 1 304 ? -10.692 3.611 -2.624 1.00 33.56 304 LEU A CA 1
ATOM 2221 C C . LEU A 1 304 ? -11.194 3.125 -1.256 1.00 33.56 304 LEU A C 1
ATOM 2223 O O . LEU A 1 304 ? -11.161 1.937 -0.940 1.00 33.56 304 LEU A O 1
ATOM 2227 N N . PHE A 1 305 ? -11.661 4.055 -0.434 1.00 37.84 305 PHE A N 1
ATOM 2228 C CA . PHE A 1 305 ? -12.465 3.741 0.739 1.00 37.84 305 PHE A CA 1
ATOM 2229 C C . PHE A 1 305 ? -13.939 3.839 0.346 1.00 37.84 305 PHE A C 1
ATOM 2231 O O . PHE A 1 305 ? -14.316 4.701 -0.450 1.00 37.84 305 PHE A O 1
ATOM 2238 N N . GLY A 1 306 ? -14.779 2.969 0.910 1.00 30.30 306 GLY A N 1
ATOM 2239 C CA . GLY A 1 306 ? -16.230 3.062 0.763 1.00 30.30 306 GLY A CA 1
ATOM 2240 C C . GLY A 1 306 ? -16.747 4.471 1.083 1.00 30.30 306 GLY A C 1
ATOM 2241 O O . GLY A 1 306 ? -16.281 5.132 2.012 1.00 30.30 306 GLY A O 1
ATOM 2242 N N . LEU A 1 307 ? -17.712 4.925 0.282 1.00 31.58 307 LEU A N 1
ATOM 2243 C CA . LEU A 1 307 ? -18.374 6.220 0.405 1.00 31.58 307 LEU A CA 1
ATOM 2244 C C . LEU A 1 307 ? -18.948 6.453 1.820 1.00 31.58 307 LEU A C 1
ATOM 2246 O O . LEU A 1 307 ? -19.912 5.814 2.228 1.00 31.58 307 LEU A O 1
ATOM 2250 N N . LEU A 1 308 ? -18.411 7.501 2.454 1.00 32.25 308 LEU A N 1
ATOM 2251 C CA . LEU A 1 308 ? -19.054 8.480 3.344 1.00 32.25 308 LEU A CA 1
ATOM 2252 C C . LEU A 1 308 ? -19.197 8.227 4.861 1.00 32.25 308 LEU A C 1
ATOM 2254 O O . LEU A 1 308 ? -19.838 7.304 5.353 1.00 32.25 308 LEU A O 1
ATOM 2258 N N . SER A 1 309 ? -18.826 9.312 5.552 1.00 24.80 309 SER A N 1
ATOM 2259 C CA . SER A 1 309 ? -19.441 9.892 6.753 1.00 24.80 309 SER A CA 1
ATOM 2260 C C . SER A 1 309 ? -18.951 9.433 8.137 1.00 24.80 309 SER A C 1
ATOM 2262 O O . SER A 1 309 ? -19.153 8.317 8.603 1.00 24.80 309 SER A O 1
ATOM 2264 N N . SER A 1 310 ? -18.303 10.408 8.782 1.00 27.86 310 SER A N 1
ATOM 2265 C CA . SER A 1 310 ? -18.471 10.850 10.168 1.00 27.86 310 SER A CA 1
ATOM 2266 C C . SER A 1 310 ? -18.501 9.811 11.302 1.00 27.86 310 SER A C 1
ATOM 2268 O O . SER A 1 310 ? -19.338 8.919 11.418 1.00 27.86 310 SER A O 1
ATOM 2270 N N . SER A 1 311 ? -17.647 10.112 12.286 1.00 26.58 311 SER A N 1
ATOM 2271 C CA . SER A 1 311 ? -17.603 9.599 13.660 1.00 26.58 311 SER A CA 1
ATOM 2272 C C . SER A 1 311 ? -16.976 8.209 13.854 1.00 26.58 311 SER A C 1
ATOM 2274 O O . SER A 1 311 ? -17.488 7.199 13.369 1.00 26.58 311 SER A O 1
ATOM 2276 N N . ARG A 1 312 ? -15.933 8.134 14.701 1.00 27.70 312 ARG A N 1
ATOM 2277 C CA . ARG A 1 312 ? -16.095 7.867 16.146 1.00 27.70 312 ARG A CA 1
ATOM 2278 C C . ARG A 1 312 ? -14.804 8.054 16.969 1.00 27.70 312 ARG A C 1
ATOM 2280 O O . ARG A 1 312 ? -13.720 7.646 16.584 1.00 27.70 312 ARG A O 1
ATOM 2287 N N . ARG A 1 313 ? -15.018 8.688 18.130 1.00 24.33 313 ARG A N 1
ATOM 2288 C CA . ARG A 1 313 ? -14.161 8.877 19.319 1.00 24.33 313 ARG A CA 1
ATOM 2289 C C . ARG A 1 313 ? -13.708 7.562 19.948 1.00 24.33 313 ARG A C 1
ATOM 2291 O O . ARG A 1 313 ? -14.567 6.698 20.029 1.00 24.33 313 ARG A O 1
ATOM 2298 N N . TRP A 1 314 ? -12.555 7.570 20.638 1.00 24.17 314 TRP A N 1
ATOM 2299 C CA . TRP 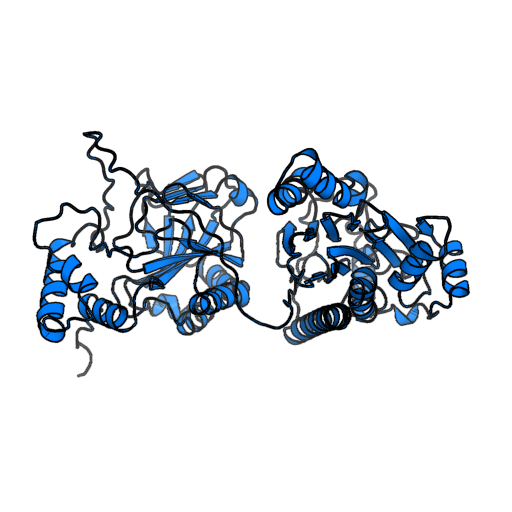A 1 314 ? -12.387 7.036 22.009 1.00 24.17 314 TRP A CA 1
ATOM 2300 C C . TRP A 1 314 ? -11.336 7.839 22.805 1.00 24.17 314 TRP A C 1
ATOM 2302 O O . TRP A 1 314 ? -10.409 8.407 22.238 1.00 24.17 314 TRP A O 1
ATOM 2312 N N . TRP A 1 315 ? -11.550 7.941 24.120 1.00 20.70 315 TRP A N 1
ATOM 2313 C CA . TRP A 1 315 ? -10.892 8.850 25.069 1.00 20.70 315 TRP A CA 1
ATOM 2314 C C . TRP A 1 315 ? -9.745 8.188 25.851 1.00 20.70 315 TRP A C 1
ATOM 2316 O O . TRP A 1 315 ? -9.902 7.064 26.322 1.00 20.70 315 TRP A O 1
ATOM 2326 N N . LYS A 1 316 ? -8.697 8.962 26.170 1.00 22.95 316 LYS A N 1
ATOM 2327 C CA . LYS A 1 316 ? -7.938 8.876 27.434 1.00 22.95 316 LYS A CA 1
ATOM 2328 C C . LYS A 1 316 ? -7.629 10.296 27.931 1.00 22.95 316 LYS A C 1
ATOM 2330 O O . LYS A 1 316 ? -7.237 11.153 27.148 1.00 22.95 316 LYS A O 1
ATOM 2335 N N . ARG A 1 317 ? -7.857 10.551 29.225 1.00 20.66 317 ARG A N 1
ATOM 2336 C CA . ARG A 1 317 ? -7.473 11.795 29.923 1.00 20.66 317 ARG A CA 1
ATOM 2337 C C . ARG A 1 317 ? -5.941 11.932 29.920 1.00 20.66 317 ARG A C 1
ATOM 2339 O O . ARG A 1 317 ? -5.302 10.998 30.402 1.00 20.66 317 ARG A O 1
ATOM 2346 N N . PRO A 1 318 ? -5.358 13.065 29.499 1.00 26.38 318 PRO A N 1
ATOM 2347 C CA . PRO A 1 318 ? -3.965 13.371 29.789 1.00 26.38 318 PRO A CA 1
ATOM 2348 C C . PRO A 1 318 ? -3.863 13.981 31.191 1.00 26.38 318 PRO A C 1
ATOM 2350 O O . PRO A 1 318 ? -4.502 14.989 31.496 1.00 26.38 318 PRO A O 1
ATOM 2353 N N . THR A 1 319 ? -3.072 13.359 32.056 1.00 25.42 319 THR A N 1
ATOM 2354 C CA . THR A 1 319 ? -2.435 14.041 33.184 1.00 25.42 319 THR A CA 1
ATOM 2355 C C . THR A 1 319 ? -1.352 14.971 32.638 1.00 25.42 319 THR A C 1
ATOM 2357 O O . THR A 1 319 ? -0.651 14.609 31.695 1.00 25.42 319 THR A O 1
ATOM 2360 N N . LEU A 1 320 ? -1.243 16.171 33.211 1.00 25.78 320 LEU A N 1
ATOM 2361 C CA . LEU A 1 320 ? -0.188 17.145 32.913 1.00 25.78 320 LEU A CA 1
ATOM 2362 C C . LEU A 1 320 ? 1.201 16.480 33.025 1.00 25.78 320 LEU A C 1
ATOM 2364 O O . LEU A 1 320 ? 1.405 15.731 33.983 1.00 25.78 320 LEU A O 1
ATOM 2368 N N . PRO A 1 321 ? 2.160 16.749 32.118 1.00 28.42 321 PRO A N 1
ATOM 2369 C CA . PRO A 1 321 ? 3.553 16.421 32.380 1.00 28.42 321 PRO A CA 1
ATOM 2370 C C . PRO A 1 321 ? 4.046 17.305 33.529 1.00 28.42 321 PRO A C 1
ATOM 2372 O O . PRO A 1 321 ? 3.934 18.533 33.470 1.00 28.42 321 PRO A O 1
ATOM 2375 N N . GLU A 1 322 ? 4.552 16.674 34.585 1.00 26.59 322 GLU A N 1
ATOM 2376 C CA . GLU A 1 322 ? 5.242 17.355 35.676 1.00 26.59 322 GLU A CA 1
ATOM 2377 C C . GLU A 1 322 ? 6.446 18.135 35.131 1.00 26.59 322 GLU A C 1
ATOM 2379 O O . GLU A 1 322 ? 7.188 17.667 34.266 1.00 26.59 322 GLU A O 1
ATOM 2384 N N . VAL A 1 323 ? 6.620 19.354 35.643 1.00 30.22 323 VAL A N 1
ATOM 2385 C CA . VAL A 1 323 ? 7.831 20.151 35.448 1.00 30.22 323 VAL A CA 1
ATOM 2386 C C . VAL A 1 323 ? 8.954 19.431 36.183 1.00 30.22 323 VAL A C 1
ATOM 2388 O O . VAL A 1 323 ? 8.977 19.415 37.414 1.00 30.22 323 VAL A O 1
ATOM 2391 N N . ASP A 1 324 ? 9.859 18.815 35.428 1.00 26.77 324 ASP A N 1
ATOM 2392 C CA . ASP A 1 324 ? 11.037 18.161 35.984 1.00 26.77 324 ASP A CA 1
ATOM 2393 C C . ASP A 1 324 ? 11.969 19.231 36.580 1.00 26.77 324 ASP A C 1
ATOM 2395 O O . ASP A 1 324 ? 12.702 19.934 35.882 1.00 26.77 324 ASP A O 1
ATOM 2399 N N . ASN A 1 325 ? 11.867 19.417 37.897 1.00 28.86 325 ASN A N 1
ATOM 2400 C CA . ASN A 1 325 ? 12.642 20.368 38.692 1.00 28.86 325 ASN A CA 1
ATOM 2401 C C . ASN A 1 325 ? 14.003 19.772 39.091 1.00 28.86 325 ASN A C 1
ATOM 2403 O O . ASN A 1 325 ? 14.374 19.770 40.268 1.00 28.86 325 ASN A O 1
ATOM 2407 N N . THR A 1 326 ? 14.778 19.275 38.128 1.00 26.88 326 THR A N 1
ATOM 2408 C CA . THR A 1 326 ? 16.192 18.954 38.368 1.00 26.88 326 THR A CA 1
ATOM 2409 C C . THR A 1 326 ? 17.082 20.145 38.002 1.00 26.88 326 THR A C 1
ATOM 2411 O O . THR A 1 326 ? 17.057 20.592 36.852 1.00 26.88 326 THR A O 1
ATOM 2414 N N . PRO A 1 327 ? 17.889 20.680 38.937 1.00 28.44 327 PRO A N 1
ATOM 2415 C CA . PRO A 1 327 ? 18.756 21.811 38.656 1.00 28.44 327 PRO A CA 1
ATOM 2416 C C . PRO A 1 327 ? 20.017 21.387 37.886 1.00 28.44 327 PRO A C 1
ATOM 2418 O O . PRO A 1 327 ? 20.693 20.421 38.233 1.00 28.44 327 PRO A O 1
ATOM 2421 N N . SER A 1 328 ? 20.374 22.219 36.905 1.00 30.97 328 SER A N 1
ATOM 2422 C CA . SER A 1 328 ? 21.680 22.345 36.241 1.00 30.97 328 SER A CA 1
ATOM 2423 C C . SER A 1 328 ? 22.156 21.210 35.318 1.00 30.97 328 SER A C 1
ATOM 2425 O O . SER A 1 328 ? 22.828 20.274 35.734 1.00 30.97 328 SER A O 1
ATOM 2427 N N . ASN A 1 329 ? 22.012 21.436 34.009 1.00 26.75 329 ASN A N 1
ATOM 2428 C CA . ASN A 1 329 ? 23.207 21.668 33.194 1.00 26.75 329 ASN A CA 1
ATOM 2429 C C . ASN A 1 329 ? 22.873 22.622 32.037 1.00 26.75 329 ASN A C 1
ATOM 2431 O O . ASN A 1 329 ? 22.202 22.271 31.069 1.00 26.75 329 ASN A O 1
ATOM 2435 N N . THR A 1 330 ? 23.308 23.870 32.178 1.00 34.91 330 THR A N 1
ATOM 2436 C CA . THR A 1 330 ? 23.229 24.920 31.165 1.00 34.91 330 THR A CA 1
ATOM 2437 C C . THR A 1 330 ? 24.118 24.549 29.983 1.00 34.91 330 THR A C 1
ATOM 2439 O O . THR A 1 330 ? 25.301 24.862 29.972 1.00 34.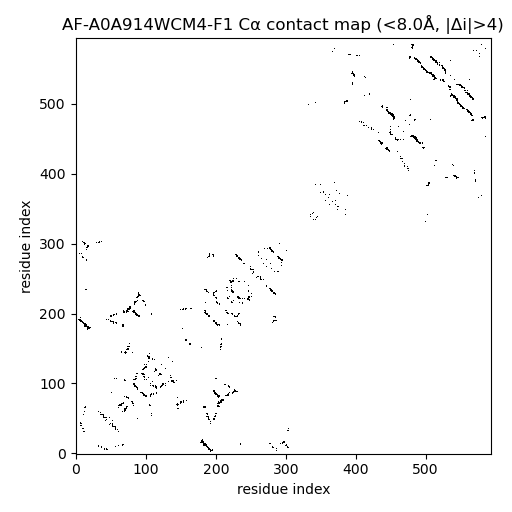91 330 THR A O 1
ATOM 2442 N N . ASN A 1 331 ? 23.550 23.855 29.003 1.00 34.69 331 ASN A N 1
ATOM 2443 C CA . ASN A 1 331 ? 24.053 23.793 27.633 1.00 34.69 331 ASN A CA 1
ATOM 2444 C C . ASN A 1 331 ? 22.877 23.473 26.698 1.00 34.69 331 ASN A C 1
ATOM 2446 O O . ASN A 1 331 ? 22.876 22.483 25.968 1.00 34.69 331 ASN A O 1
ATOM 2450 N N . ASN A 1 332 ? 21.854 24.337 26.722 1.00 38.47 332 ASN A N 1
ATOM 2451 C CA . ASN A 1 332 ? 20.951 24.461 25.582 1.00 38.47 332 ASN A CA 1
ATOM 2452 C C . ASN A 1 332 ? 21.834 24.848 24.395 1.00 38.47 332 ASN A C 1
ATOM 2454 O O . ASN A 1 332 ? 22.397 25.939 24.370 1.00 38.47 332 ASN A O 1
ATOM 2458 N N . THR A 1 333 ? 22.045 23.924 23.465 1.00 39.19 333 THR A N 1
ATOM 2459 C CA . THR A 1 333 ? 22.901 24.128 22.297 1.00 39.19 333 THR A CA 1
ATOM 2460 C C . THR A 1 333 ? 22.211 25.141 21.384 1.00 39.19 333 THR A C 1
ATOM 2462 O O . THR A 1 333 ? 21.354 24.809 20.570 1.00 39.19 333 THR A O 1
ATOM 2465 N N . ILE A 1 334 ? 22.537 26.415 21.595 1.00 45.88 334 ILE A N 1
ATOM 2466 C CA . ILE A 1 334 ? 22.055 27.552 20.814 1.00 45.88 334 ILE A CA 1
ATOM 2467 C C . ILE A 1 334 ? 22.572 27.389 19.380 1.00 45.88 334 ILE A C 1
ATOM 2469 O O . ILE A 1 334 ? 23.762 27.164 19.157 1.00 45.88 334 ILE A O 1
ATOM 2473 N N . CYS A 1 335 ? 21.678 27.499 18.395 1.00 43.47 335 CYS A N 1
ATOM 2474 C CA . CYS A 1 335 ? 22.074 27.542 16.991 1.00 43.47 335 CYS A CA 1
ATOM 2475 C C . CYS A 1 335 ? 22.949 28.785 16.739 1.00 43.47 335 CYS A C 1
ATOM 2477 O O . CYS A 1 335 ? 22.615 29.901 17.131 1.00 43.47 335 CYS A O 1
ATOM 2479 N N . SER A 1 336 ? 24.091 28.579 16.081 1.00 39.22 336 SER A N 1
ATOM 2480 C CA . SER A 1 336 ? 25.142 29.579 15.851 1.00 39.22 336 SER A CA 1
ATOM 2481 C C . SER A 1 336 ? 24.958 30.399 14.563 1.00 39.22 336 SER A C 1
ATOM 2483 O O . SER A 1 336 ? 25.881 31.082 14.123 1.00 39.22 336 SER A O 1
ATOM 2485 N N . SER A 1 337 ? 23.782 30.327 13.930 1.00 42.78 337 SER A N 1
ATOM 2486 C CA . SER A 1 337 ? 23.461 31.105 12.727 1.00 42.78 337 SER A CA 1
ATOM 2487 C C . SER A 1 337 ? 23.071 32.541 13.094 1.00 42.78 337 SER A C 1
ATOM 2489 O O . SER A 1 337 ? 22.121 32.756 13.848 1.00 42.78 337 SER A O 1
ATOM 2491 N N . SER A 1 338 ? 23.776 33.519 12.516 1.00 39.03 338 SER A N 1
ATOM 2492 C CA . SER A 1 338 ? 23.549 34.962 12.711 1.00 39.03 338 SER A CA 1
ATOM 2493 C C . SER A 1 338 ? 22.186 35.455 12.212 1.00 39.03 338 SER A C 1
ATOM 2495 O O . SER A 1 338 ? 21.702 36.484 12.678 1.00 39.03 338 SER A O 1
ATOM 2497 N N . ASP A 1 339 ? 21.551 34.703 11.310 1.00 42.97 339 ASP A N 1
ATOM 2498 C CA . ASP A 1 339 ? 20.282 35.064 10.658 1.00 42.97 339 ASP A CA 1
ATOM 2499 C C . ASP A 1 339 ? 19.084 34.301 11.253 1.00 42.97 339 ASP A C 1
ATOM 2501 O O . ASP A 1 339 ? 17.950 34.389 10.778 1.00 42.97 339 ASP A O 1
ATOM 2505 N N . CYS A 1 340 ? 19.326 33.515 12.304 1.00 51.56 340 CYS A N 1
ATOM 2506 C CA . CYS A 1 340 ? 18.320 32.678 12.928 1.00 51.56 340 CYS A CA 1
ATOM 2507 C C . CYS A 1 340 ? 17.487 33.485 13.931 1.00 51.56 340 CYS A C 1
ATOM 2509 O O . CYS A 1 340 ? 17.927 33.759 15.053 1.00 51.56 340 CYS A O 1
ATOM 2511 N N . VAL A 1 341 ? 16.235 33.787 13.564 1.00 51.06 341 VAL A N 1
ATOM 2512 C CA . VAL A 1 341 ? 15.239 34.398 14.471 1.00 51.06 341 VAL A CA 1
ATOM 2513 C C . VAL A 1 341 ? 15.113 33.605 15.779 1.00 51.06 341 VAL A C 1
ATOM 2515 O O . VAL A 1 341 ? 14.892 34.199 16.827 1.00 51.06 341 VAL A O 1
ATOM 2518 N N . ARG A 1 342 ? 15.355 32.283 15.741 1.00 55.00 342 ARG A N 1
ATOM 2519 C CA . ARG A 1 342 ? 15.285 31.373 16.899 1.00 55.00 342 ARG A CA 1
ATOM 2520 C C . ARG A 1 342 ? 16.345 31.643 17.974 1.00 55.00 342 ARG A C 1
ATOM 2522 O O . ARG A 1 342 ? 16.173 31.180 19.094 1.00 55.00 342 ARG A O 1
ATOM 2529 N N . CYS A 1 343 ? 17.469 32.283 17.635 1.00 50.62 343 CYS A N 1
ATOM 2530 C CA . CYS A 1 343 ? 18.644 32.310 18.518 1.00 50.62 343 CYS A CA 1
ATOM 2531 C C . CYS A 1 343 ? 19.214 33.698 18.798 1.00 50.62 343 CYS A C 1
ATOM 2533 O O . CYS A 1 343 ? 19.952 33.831 19.767 1.00 50.62 343 CYS A O 1
ATOM 2535 N N . HIS A 1 344 ? 18.929 34.711 17.972 1.00 49.22 344 HIS A N 1
ATOM 2536 C CA . HIS A 1 344 ? 19.569 36.032 18.099 1.00 49.22 344 HIS A CA 1
ATOM 2537 C C . HIS A 1 344 ? 18.592 37.219 18.177 1.00 49.22 344 HIS A C 1
ATOM 2539 O O . HIS A 1 344 ? 19.045 38.362 18.219 1.00 49.22 344 HIS A O 1
ATOM 2545 N N . ARG A 1 345 ? 17.265 37.002 18.199 1.00 51.53 345 ARG A N 1
ATOM 2546 C CA . ARG A 1 345 ? 16.289 38.114 18.132 1.00 51.53 345 ARG A CA 1
ATOM 2547 C C . ARG A 1 345 ? 15.021 37.973 18.982 1.00 51.53 345 ARG A C 1
ATOM 2549 O O . ARG A 1 345 ? 14.066 38.692 18.715 1.00 51.53 345 ARG A O 1
ATOM 2556 N N . ASN A 1 346 ? 14.990 37.121 20.012 1.00 61.56 346 ASN A N 1
ATOM 2557 C CA . ASN A 1 346 ? 13.745 36.892 20.765 1.00 61.56 346 ASN A CA 1
ATOM 2558 C C . ASN A 1 346 ? 13.102 38.201 21.260 1.00 61.56 346 ASN A C 1
ATOM 2560 O O . ASN A 1 346 ? 11.942 38.450 20.948 1.00 61.56 346 ASN A O 1
ATOM 2564 N N . GLU A 1 347 ? 13.857 39.092 21.915 1.00 69.81 347 GLU A N 1
ATOM 2565 C CA . GLU A 1 347 ? 13.249 40.305 22.482 1.00 69.81 347 GLU A CA 1
ATOM 2566 C C . GLU A 1 347 ? 12.941 41.390 21.439 1.00 69.81 347 GLU A C 1
ATOM 2568 O O . GLU A 1 347 ? 11.895 42.027 21.513 1.00 69.81 347 GLU A O 1
ATOM 2573 N N . SER A 1 348 ? 13.793 41.602 20.429 1.00 71.94 348 SER A N 1
ATOM 2574 C CA . SER A 1 348 ? 13.538 42.632 19.408 1.00 71.94 348 SER A CA 1
ATOM 2575 C C . SER A 1 348 ? 12.400 42.242 18.461 1.00 71.94 348 SER A C 1
ATOM 2577 O O . SER A 1 348 ? 11.565 43.083 18.122 1.00 71.94 348 SER A O 1
ATOM 2579 N N . THR A 1 349 ? 12.313 40.965 18.079 1.00 76.31 349 THR A N 1
ATOM 2580 C CA . THR A 1 349 ? 11.203 40.434 17.280 1.00 76.31 349 THR A CA 1
ATOM 2581 C C . THR A 1 349 ? 9.897 40.461 18.072 1.00 76.31 349 THR A C 1
ATOM 2583 O O . THR A 1 349 ? 8.879 40.894 17.531 1.00 76.31 349 THR A O 1
ATOM 2586 N N . LEU A 1 350 ? 9.912 40.083 19.356 1.00 79.81 350 LEU A N 1
ATOM 2587 C CA . LEU A 1 350 ? 8.727 40.191 20.211 1.00 79.81 350 LEU A CA 1
ATOM 2588 C C . LEU A 1 350 ? 8.315 41.640 20.459 1.00 79.81 350 LEU A C 1
ATOM 2590 O O . LEU A 1 350 ? 7.126 41.933 20.417 1.00 79.81 350 LEU A O 1
ATOM 2594 N N . ALA A 1 351 ? 9.254 42.565 20.660 1.00 82.38 351 ALA A N 1
ATOM 2595 C CA . ALA A 1 351 ? 8.943 43.984 20.811 1.00 82.38 351 ALA A CA 1
ATOM 2596 C C . ALA A 1 351 ? 8.249 44.554 19.562 1.00 82.38 351 ALA A C 1
ATOM 2598 O O . ALA A 1 351 ? 7.243 45.255 19.682 1.00 82.38 351 ALA A O 1
ATOM 2599 N N . ALA A 1 352 ? 8.725 44.201 18.363 1.00 84.69 352 ALA A N 1
ATOM 2600 C CA . ALA A 1 352 ? 8.078 44.583 17.109 1.00 84.69 352 ALA A CA 1
ATOM 2601 C C . ALA A 1 352 ? 6.680 43.952 16.960 1.00 84.69 352 ALA A C 1
ATOM 2603 O O . ALA A 1 352 ? 5.731 44.641 16.580 1.00 84.69 352 ALA A O 1
ATOM 2604 N N . ALA A 1 353 ? 6.532 42.668 17.304 1.00 87.50 353 ALA A N 1
ATOM 2605 C CA . ALA A 1 353 ? 5.246 41.973 17.278 1.00 87.50 353 ALA A CA 1
ATOM 2606 C C . ALA A 1 353 ? 4.241 42.586 18.269 1.00 87.50 353 ALA A C 1
ATOM 2608 O O . ALA A 1 353 ? 3.099 42.844 17.896 1.00 87.50 353 ALA A O 1
ATOM 2609 N N . ARG A 1 354 ? 4.679 42.904 19.498 1.00 90.62 354 ARG A N 1
ATOM 2610 C CA . ARG A 1 354 ? 3.896 43.625 20.516 1.00 90.62 354 ARG A CA 1
ATOM 2611 C C . ARG A 1 354 ? 3.431 44.975 19.990 1.00 90.62 354 ARG A C 1
ATOM 2613 O O . ARG A 1 354 ? 2.251 45.278 20.089 1.00 90.62 354 ARG A O 1
ATOM 2620 N N . HIS A 1 355 ? 4.327 45.757 19.386 1.00 89.75 355 HIS A N 1
ATOM 2621 C CA . HIS A 1 355 ? 3.978 47.062 18.826 1.00 89.75 355 HIS A CA 1
ATOM 2622 C C . HIS A 1 355 ? 2.898 46.954 17.738 1.00 89.75 355 HIS A C 1
ATOM 2624 O O . HIS A 1 355 ? 1.884 47.650 17.806 1.00 89.75 355 HIS A O 1
ATOM 2630 N N . LYS A 1 356 ? 3.068 46.029 16.781 1.00 91.38 356 LYS A N 1
ATOM 2631 C CA . LYS A 1 356 ? 2.063 45.740 15.746 1.00 91.38 356 LYS A CA 1
ATOM 2632 C C . LYS A 1 356 ? 0.735 45.267 16.354 1.00 91.38 356 LYS A C 1
ATOM 2634 O O . LYS A 1 356 ? -0.325 45.713 15.920 1.00 91.38 356 LYS A O 1
ATOM 2639 N N . PHE A 1 357 ? 0.778 44.398 17.367 1.00 92.94 357 PHE A N 1
ATOM 2640 C CA . PHE A 1 357 ? -0.418 43.913 18.058 1.00 92.94 357 PHE A CA 1
ATOM 2641 C C . PHE A 1 357 ? -1.180 45.061 18.726 1.00 92.94 357 PHE A C 1
ATOM 2643 O O . PHE A 1 357 ? -2.372 45.221 18.479 1.00 92.94 357 PHE A O 1
ATOM 2650 N N . THR A 1 358 ? -0.487 45.907 19.497 1.00 92.31 358 THR A N 1
ATOM 2651 C CA . THR A 1 358 ? -1.065 47.094 20.146 1.00 92.31 358 THR A CA 1
ATOM 2652 C C . THR A 1 358 ? -1.749 48.007 19.129 1.00 92.31 358 THR A C 1
ATOM 2654 O O . THR A 1 358 ? -2.856 48.476 19.358 1.00 92.31 358 THR A O 1
ATOM 2657 N N . GLN A 1 359 ? -1.121 48.221 17.970 1.00 92.19 359 GLN A N 1
ATOM 2658 C CA . GLN A 1 359 ? -1.631 49.130 16.945 1.00 92.19 359 GLN A CA 1
ATOM 2659 C C . GLN A 1 359 ? -2.965 48.681 16.323 1.00 92.19 359 GLN A C 1
ATOM 2661 O O . GLN A 1 359 ? -3.750 49.530 15.904 1.00 92.19 359 GLN A O 1
ATOM 2666 N N . ARG A 1 360 ? -3.213 47.369 16.209 1.00 92.12 360 ARG A N 1
ATOM 2667 C CA . ARG A 1 360 ? -4.330 46.830 15.409 1.00 92.12 360 ARG A CA 1
ATOM 2668 C C . ARG A 1 360 ? -5.333 45.985 16.194 1.00 92.12 360 ARG A C 1
ATOM 2670 O O . ARG A 1 360 ? -6.494 45.915 15.798 1.00 92.12 360 ARG A O 1
ATOM 2677 N N . TYR A 1 361 ? -4.899 45.330 17.266 1.00 92.00 361 TYR A N 1
ATOM 2678 C CA . TYR A 1 361 ? -5.647 44.249 17.912 1.00 92.00 361 TYR A CA 1
ATOM 2679 C C . TYR A 1 361 ? -5.795 44.403 19.434 1.00 92.00 361 TYR A C 1
ATOM 2681 O O . TYR A 1 361 ? -6.419 43.543 20.046 1.00 92.00 361 TYR A O 1
ATOM 2689 N N . GLN A 1 362 ? -5.289 45.479 20.054 1.00 86.31 362 GLN A N 1
ATOM 2690 C CA . GLN A 1 362 ? -5.298 45.639 21.519 1.00 86.31 362 GLN A CA 1
ATOM 2691 C C . GLN A 1 362 ? -6.688 45.497 22.162 1.00 86.31 362 GLN A C 1
ATOM 2693 O O . GLN A 1 362 ? -6.798 44.944 23.252 1.00 86.31 362 GLN A O 1
ATOM 2698 N N . ASP A 1 363 ? -7.735 45.968 21.482 1.00 88.38 363 ASP A N 1
ATOM 2699 C CA . ASP A 1 363 ? -9.107 45.978 22.005 1.00 88.38 363 ASP A CA 1
ATOM 2700 C C . ASP A 1 363 ? -9.925 44.727 21.611 1.00 88.38 363 ASP A C 1
ATOM 2702 O O . ASP A 1 363 ? -11.121 44.642 21.898 1.00 88.38 363 ASP A O 1
ATOM 2706 N N . ARG A 1 364 ? -9.313 43.748 20.926 1.00 89.75 364 ARG A N 1
ATOM 2707 C CA . ARG A 1 364 ? -9.992 42.531 20.446 1.00 89.75 364 ARG A CA 1
ATOM 2708 C C . ARG A 1 364 ? -10.043 41.462 21.531 1.00 89.75 364 ARG A C 1
ATOM 2710 O O . ARG A 1 364 ? -9.051 40.807 21.837 1.00 89.75 364 ARG A O 1
ATOM 2717 N N . THR A 1 365 ? -11.235 41.240 22.073 1.00 88.44 365 THR A N 1
ATOM 2718 C CA . THR A 1 365 ? -11.477 40.264 23.147 1.00 88.44 365 THR A CA 1
ATOM 2719 C C . THR A 1 365 ? -11.482 38.810 22.678 1.00 88.44 365 THR A C 1
ATOM 2721 O O . THR A 1 365 ? -11.356 37.911 23.497 1.00 88.44 365 THR A O 1
ATOM 2724 N N . ASP A 1 366 ? -11.596 38.555 21.377 1.00 89.00 366 ASP A N 1
ATOM 2725 C CA . ASP A 1 366 ? -11.530 37.224 20.768 1.00 89.00 366 ASP A CA 1
ATOM 2726 C C . ASP A 1 366 ? -10.090 36.721 20.543 1.00 89.00 366 ASP A C 1
ATOM 2728 O O . ASP A 1 366 ? -9.894 35.557 20.204 1.00 89.00 366 ASP A O 1
ATOM 2732 N N . LEU A 1 367 ? -9.076 37.564 20.783 1.00 93.06 367 LEU A N 1
ATOM 2733 C CA . LEU A 1 367 ? -7.650 37.247 20.620 1.00 93.06 367 LEU A CA 1
ATOM 2734 C C . LEU A 1 367 ? -6.907 37.098 21.958 1.00 93.06 367 LEU A C 1
ATOM 2736 O O . LEU A 1 367 ? -5.684 37.246 22.005 1.00 93.06 367 LEU A O 1
ATOM 2740 N N . THR A 1 368 ? -7.618 36.786 23.048 1.00 90.81 368 THR A N 1
ATOM 2741 C CA . THR A 1 368 ? -7.042 36.730 24.406 1.00 90.81 368 THR A CA 1
ATOM 2742 C C . THR A 1 368 ? -5.803 35.840 24.485 1.00 90.81 368 THR A C 1
ATOM 2744 O O . THR A 1 368 ? -4.800 36.259 25.051 1.00 90.81 368 THR A O 1
ATOM 2747 N N . ARG A 1 369 ? -5.809 34.665 23.839 1.00 92.06 369 ARG A N 1
ATOM 2748 C CA . ARG A 1 369 ? -4.647 33.758 23.840 1.00 92.06 369 ARG A CA 1
ATOM 2749 C C . ARG A 1 369 ? -3.404 34.383 23.208 1.00 92.06 369 ARG A C 1
ATOM 2751 O O . ARG A 1 369 ? -2.298 34.170 23.690 1.00 92.06 369 ARG A O 1
ATOM 2758 N N . ILE A 1 370 ? -3.571 35.157 22.134 1.00 92.56 370 ILE A N 1
ATOM 2759 C CA . ILE A 1 370 ? -2.460 35.847 21.462 1.00 92.56 370 ILE A CA 1
ATOM 2760 C C . ILE A 1 370 ? -1.989 37.043 22.295 1.00 92.56 370 ILE A C 1
ATOM 2762 O O . ILE A 1 370 ? -0.788 37.281 22.421 1.00 92.56 370 ILE A O 1
ATOM 2766 N N . GLN A 1 371 ? -2.920 37.768 22.916 1.00 91.00 371 GLN A N 1
ATOM 2767 C CA . GLN A 1 371 ? -2.597 38.864 23.823 1.00 91.00 371 GLN A CA 1
ATOM 2768 C C . GLN A 1 371 ? -1.790 38.380 25.035 1.00 91.00 371 GLN A C 1
ATOM 2770 O O . GLN A 1 371 ? -0.778 38.992 25.364 1.00 91.00 371 GLN A O 1
ATOM 2775 N N . GLU A 1 372 ? -2.191 37.271 25.660 1.00 88.75 372 GLU A N 1
ATOM 2776 C CA . GLU A 1 372 ? -1.518 36.683 26.826 1.00 88.75 372 GLU A CA 1
ATOM 2777 C C . GLU A 1 372 ? -0.057 36.318 26.536 1.00 88.75 372 GLU A C 1
ATOM 2779 O O . GLU A 1 372 ? 0.818 36.568 27.365 1.00 88.75 372 GLU A O 1
ATOM 2784 N N . VAL A 1 373 ? 0.227 35.770 25.349 1.00 87.88 373 VAL A N 1
ATOM 2785 C CA . VAL A 1 373 ? 1.590 35.347 24.983 1.00 87.88 373 VAL A CA 1
ATOM 2786 C C . VAL A 1 373 ? 2.467 36.501 24.501 1.00 87.88 373 VAL A C 1
ATOM 2788 O O . VAL A 1 373 ? 3.685 36.452 24.664 1.00 87.88 373 VAL A O 1
ATOM 2791 N N . LEU A 1 374 ? 1.878 37.551 23.918 1.00 86.25 374 LEU A N 1
ATOM 2792 C CA . LEU A 1 374 ? 2.623 38.736 23.490 1.00 86.25 374 LEU A CA 1
ATOM 2793 C C . LEU A 1 374 ? 2.833 39.731 24.636 1.00 86.25 374 LEU A C 1
ATOM 2795 O O . LEU A 1 374 ? 3.867 40.393 24.670 1.00 86.25 374 LEU A O 1
ATOM 2799 N N . MET A 1 375 ? 1.898 39.835 25.580 1.00 84.06 375 MET A N 1
ATOM 2800 C CA . MET A 1 375 ? 1.919 40.787 26.697 1.00 84.06 375 MET A CA 1
ATOM 2801 C C . MET A 1 375 ? 1.792 40.063 28.048 1.00 84.06 375 MET A C 1
ATOM 2803 O O . MET A 1 375 ? 0.791 40.235 28.749 1.00 84.06 375 MET A O 1
ATOM 2807 N N . PRO A 1 376 ? 2.787 39.249 28.440 1.00 76.38 376 PRO A N 1
ATOM 2808 C CA . PRO A 1 376 ? 2.703 38.492 29.678 1.00 76.38 376 PRO A CA 1
ATOM 2809 C C . PRO A 1 376 ? 2.746 39.425 30.897 1.00 76.38 376 PRO A C 1
ATOM 2811 O O . PRO A 1 376 ? 3.474 40.418 30.927 1.00 76.38 376 PRO A O 1
ATOM 2814 N N . THR A 1 377 ? 1.982 39.086 31.936 1.00 70.38 377 THR A N 1
ATOM 2815 C CA . THR A 1 377 ? 1.912 39.854 33.194 1.00 70.38 377 THR A CA 1
ATOM 2816 C C . THR A 1 377 ? 3.171 39.724 34.058 1.00 70.38 377 THR A C 1
ATOM 2818 O O . THR A 1 377 ? 3.376 40.526 34.968 1.00 70.38 377 THR A O 1
ATOM 2821 N N . ALA A 1 378 ? 4.028 38.743 33.766 1.00 69.06 378 ALA A N 1
ATOM 2822 C CA . ALA A 1 378 ? 5.318 38.518 34.406 1.00 69.06 378 ALA A CA 1
ATOM 2823 C C . ALA A 1 378 ? 6.379 38.151 33.358 1.00 69.06 378 ALA A C 1
ATOM 2825 O O . ALA A 1 378 ? 6.058 37.595 32.309 1.00 69.06 378 ALA A O 1
ATOM 2826 N N . ALA A 1 379 ? 7.650 38.441 33.645 1.00 62.50 379 ALA A N 1
ATOM 2827 C CA . ALA A 1 379 ? 8.751 37.988 32.802 1.00 62.50 379 ALA A CA 1
ATOM 2828 C C . ALA A 1 379 ? 8.817 36.452 32.827 1.00 62.50 379 ALA A C 1
ATOM 2830 O O . ALA A 1 379 ? 8.986 35.855 33.891 1.00 62.50 379 ALA A O 1
ATOM 2831 N N . VAL A 1 380 ? 8.672 35.824 31.661 1.00 61.69 380 VAL A N 1
ATOM 2832 C CA . VAL A 1 380 ? 8.771 34.371 31.500 1.00 61.69 380 VAL A CA 1
ATOM 2833 C C . VAL A 1 380 ? 10.122 34.068 30.867 1.00 61.69 380 VAL A C 1
ATOM 2835 O O . VAL A 1 380 ? 10.359 34.439 29.719 1.00 61.69 380 VAL A O 1
ATOM 2838 N N . ASP A 1 381 ? 11.006 33.398 31.606 1.00 65.19 381 ASP A N 1
ATOM 2839 C CA . ASP A 1 381 ? 12.192 32.785 31.010 1.00 65.19 381 ASP A CA 1
ATOM 2840 C C . ASP A 1 381 ? 11.726 31.564 30.207 1.00 65.19 381 ASP A C 1
ATOM 2842 O O . ASP A 1 381 ? 11.285 30.560 30.772 1.00 65.19 381 ASP A O 1
ATOM 2846 N N . SER A 1 382 ? 11.690 31.701 28.881 1.00 67.81 382 SER A N 1
ATOM 2847 C CA . SER A 1 382 ? 11.099 30.717 27.977 1.00 67.81 382 SER A CA 1
ATOM 2848 C C . SER A 1 382 ? 12.068 30.352 26.857 1.00 67.81 382 SER A C 1
ATOM 2850 O O . SER A 1 382 ? 12.645 31.245 26.233 1.00 67.81 382 SER A O 1
ATOM 2852 N N . PRO A 1 383 ? 12.215 29.056 26.521 1.00 69.81 383 PRO A N 1
ATOM 2853 C CA . PRO A 1 383 ? 12.986 28.638 25.353 1.00 69.81 383 PRO A CA 1
ATOM 2854 C C . PRO A 1 383 ? 12.265 28.937 24.025 1.00 69.81 383 PRO A C 1
ATOM 2856 O O . PRO A 1 383 ? 12.824 28.677 22.961 1.00 69.81 383 PRO A O 1
ATOM 2859 N N . TYR A 1 384 ? 11.030 29.444 24.072 1.00 80.06 384 TYR A N 1
ATOM 2860 C CA . TYR A 1 384 ? 10.206 29.754 22.907 1.00 80.06 384 TYR A CA 1
ATOM 2861 C C . TYR A 1 384 ? 10.229 31.256 22.599 1.00 80.06 384 TYR A C 1
ATOM 2863 O O . TYR A 1 384 ? 10.372 32.085 23.493 1.00 80.06 384 TYR A O 1
ATOM 2871 N N . LEU A 1 385 ? 10.009 31.611 21.333 1.00 80.19 385 LEU A N 1
ATOM 2872 C CA . LEU A 1 385 ? 9.630 32.969 20.947 1.00 80.19 385 LEU A CA 1
ATOM 2873 C C . LEU A 1 385 ? 8.279 33.322 21.582 1.00 80.19 385 LEU A C 1
ATOM 2875 O O . LEU A 1 385 ? 8.143 34.371 22.189 1.00 80.19 385 LEU A O 1
ATOM 2879 N N . PHE A 1 386 ? 7.293 32.429 21.472 1.00 85.00 386 PHE A N 1
ATOM 2880 C CA . PHE A 1 386 ? 6.034 32.476 22.221 1.00 85.00 386 PHE A CA 1
ATOM 2881 C C . PHE A 1 386 ? 5.360 31.098 22.184 1.00 85.00 386 PHE A C 1
ATOM 2883 O O . PHE A 1 386 ? 5.576 30.326 21.246 1.00 85.00 386 PHE A O 1
ATOM 2890 N N . PHE A 1 387 ? 4.526 30.784 23.175 1.00 87.56 387 PHE A N 1
ATOM 2891 C CA . PHE A 1 387 ? 3.868 29.480 23.296 1.00 87.56 387 PHE A CA 1
ATOM 2892 C C . PHE A 1 387 ? 2.398 29.651 23.685 1.00 87.56 387 PHE A C 1
ATOM 2894 O O . PHE A 1 387 ? 2.107 30.248 24.715 1.00 87.56 387 PHE A O 1
ATOM 2901 N N . ILE A 1 388 ? 1.479 29.131 22.871 1.00 89.50 388 ILE A N 1
ATOM 2902 C CA . ILE A 1 388 ? 0.028 29.266 23.053 1.00 89.50 388 ILE A CA 1
ATOM 2903 C C . ILE A 1 388 ? -0.522 28.034 23.768 1.00 89.50 388 ILE A C 1
ATOM 2905 O O . ILE A 1 388 ? -0.242 26.901 23.386 1.00 89.50 388 ILE A O 1
ATOM 2909 N N . HIS A 1 389 ? -1.367 28.227 24.775 1.00 87.31 389 HIS A N 1
ATOM 2910 C CA . HIS A 1 389 ? -2.047 27.107 25.418 1.00 87.31 389 HIS A CA 1
ATOM 2911 C C . HIS A 1 389 ? -3.222 26.608 24.557 1.00 87.31 389 HIS A C 1
ATOM 2913 O O . HIS A 1 389 ? -4.232 27.294 24.369 1.00 87.31 389 HIS A O 1
ATOM 2919 N N . PHE A 1 390 ? -3.081 25.391 24.027 1.00 88.38 390 PHE A N 1
ATOM 2920 C CA . PHE A 1 390 ? -4.127 24.663 23.307 1.00 88.38 390 PHE A CA 1
ATOM 2921 C C . PHE A 1 390 ? -4.756 23.579 24.188 1.00 88.38 390 PHE A C 1
ATOM 2923 O O . PHE A 1 390 ? -4.123 23.048 25.099 1.00 88.38 390 PHE A O 1
ATOM 2930 N N . ASN A 1 391 ? -6.003 23.210 23.882 1.00 83.50 391 ASN A N 1
ATOM 2931 C CA . ASN A 1 391 ? -6.687 22.102 24.559 1.00 83.50 391 ASN A CA 1
ATOM 2932 C C . ASN A 1 391 ? -6.106 20.734 24.174 1.00 83.50 391 ASN A C 1
ATOM 2934 O O . ASN A 1 391 ? -6.241 19.771 24.928 1.00 83.50 391 ASN A O 1
ATOM 2938 N N . ARG A 1 392 ? -5.495 20.634 22.988 1.00 83.88 392 ARG A N 1
ATOM 2939 C CA . ARG A 1 392 ? -4.801 19.440 22.507 1.00 83.88 392 ARG A CA 1
ATOM 2940 C C . ARG A 1 392 ? -3.314 19.752 22.399 1.00 83.88 392 ARG A C 1
ATOM 2942 O O . ARG A 1 392 ? -2.937 20.770 21.835 1.00 83.88 392 ARG A O 1
ATOM 2949 N N . SER A 1 393 ? -2.488 18.860 22.933 1.00 82.94 393 SER A N 1
ATOM 2950 C CA . SER A 1 393 ? -1.031 18.928 22.838 1.00 82.94 393 SER A CA 1
ATOM 2951 C C . SER A 1 393 ? -0.515 17.503 22.720 1.00 82.94 393 SER A C 1
ATOM 2953 O O . SER A 1 393 ? -0.828 16.661 23.562 1.00 82.94 393 SER A O 1
ATOM 2955 N N . MET A 1 394 ? 0.218 17.216 21.654 1.00 91.44 394 MET A N 1
ATOM 2956 C CA . MET A 1 394 ? 0.823 15.911 21.410 1.00 91.44 394 MET A CA 1
ATOM 2957 C C . MET A 1 394 ? 2.051 16.082 20.515 1.00 91.44 394 MET A C 1
ATOM 2959 O O . MET A 1 394 ? 2.066 16.998 19.691 1.00 91.44 394 MET A O 1
ATOM 2963 N N . PRO A 1 395 ? 3.068 15.219 20.650 1.00 91.81 395 PRO A N 1
ATOM 2964 C CA . PRO A 1 395 ? 4.284 15.334 19.855 1.00 91.81 395 PRO A CA 1
ATOM 2965 C C . PRO A 1 395 ? 4.039 15.037 18.372 1.00 91.81 395 PRO A C 1
ATOM 2967 O O . PRO A 1 395 ? 4.483 15.800 17.521 1.00 91.81 395 PRO A O 1
ATOM 2970 N N . ILE A 1 396 ? 3.305 13.966 18.046 1.00 94.31 396 ILE A N 1
ATOM 2971 C CA . ILE A 1 396 ? 3.017 13.542 16.668 1.00 94.31 396 ILE A CA 1
ATOM 2972 C C . ILE A 1 396 ? 1.531 13.734 16.374 1.00 94.31 396 ILE A C 1
ATOM 2974 O O . ILE A 1 396 ? 0.671 13.207 17.076 1.00 94.31 396 ILE A O 1
ATOM 2978 N N . TRP A 1 397 ? 1.240 14.473 15.308 1.00 93.69 397 TRP A N 1
ATOM 2979 C CA . TRP A 1 397 ? -0.102 14.872 14.897 1.00 93.69 397 TRP A CA 1
ATOM 2980 C C . TRP A 1 397 ? -0.643 14.093 13.703 1.00 93.69 397 TRP A C 1
ATOM 2982 O O . TRP A 1 397 ? -1.843 14.177 13.470 1.00 93.69 397 TRP A O 1
ATOM 2992 N N . THR A 1 398 ? 0.182 13.331 12.975 1.00 89.62 398 THR A N 1
ATOM 2993 C CA . THR A 1 398 ? -0.182 12.658 11.709 1.00 89.62 398 THR A CA 1
ATOM 2994 C C . THR A 1 398 ? -1.583 12.031 11.719 1.00 89.62 398 THR A C 1
ATOM 2996 O O . THR A 1 398 ? -2.391 12.324 10.846 1.00 89.62 398 THR A O 1
ATOM 2999 N N . ASN A 1 399 ? -1.913 11.249 12.753 1.00 84.94 399 ASN A N 1
ATOM 3000 C CA . ASN A 1 399 ? -3.192 10.527 12.850 1.00 84.94 399 ASN A CA 1
ATOM 3001 C C . ASN A 1 399 ? -4.302 11.304 13.590 1.00 84.94 399 ASN A C 1
ATOM 3003 O O . ASN A 1 399 ? -5.418 10.811 13.738 1.00 84.94 399 ASN A O 1
ATOM 3007 N N . SER A 1 400 ? -4.000 12.514 14.062 1.00 88.62 400 SER A N 1
ATOM 3008 C CA . SER A 1 400 ? -4.872 13.376 14.874 1.00 88.62 400 SER A CA 1
ATOM 3009 C C . SER A 1 400 ? -5.239 14.691 14.172 1.00 88.62 400 SER A C 1
ATOM 3011 O O . SER A 1 400 ? -5.891 15.554 14.773 1.00 88.62 400 SER A O 1
ATOM 3013 N N . LEU A 1 401 ? -4.818 14.865 12.914 1.00 87.38 401 LEU A N 1
ATOM 3014 C CA . LEU A 1 401 ? -5.125 16.045 12.112 1.00 87.38 401 LEU A CA 1
ATOM 3015 C C . LEU A 1 401 ? -6.627 16.128 11.780 1.00 87.38 401 LEU A C 1
ATOM 3017 O O . LEU A 1 401 ? -7.246 15.110 11.451 1.00 87.38 401 LEU A O 1
ATOM 3021 N N . PRO A 1 402 ? -7.230 17.331 11.839 1.00 87.38 402 PRO A N 1
ATOM 3022 C CA . PRO A 1 402 ? -8.569 17.563 11.302 1.00 87.38 402 PRO A CA 1
ATOM 3023 C C . PRO A 1 402 ? -8.627 17.327 9.788 1.00 87.38 402 PRO A C 1
ATOM 3025 O O . PRO A 1 402 ? -7.618 17.460 9.101 1.00 87.38 402 PRO A O 1
ATOM 3028 N N . ASP A 1 403 ? -9.822 17.059 9.258 1.00 81.62 403 ASP A N 1
ATOM 3029 C CA . ASP A 1 403 ? -10.007 16.732 7.836 1.00 81.62 403 ASP A CA 1
ATOM 3030 C C . ASP A 1 403 ? -9.495 17.835 6.893 1.00 81.62 403 ASP A C 1
ATOM 3032 O O . ASP A 1 403 ? -8.824 17.529 5.918 1.00 81.62 403 ASP A O 1
ATOM 3036 N N . CYS A 1 404 ? -9.661 19.116 7.244 1.00 76.69 404 CYS A N 1
ATOM 3037 C CA . CYS A 1 404 ? -9.146 20.235 6.441 1.00 76.69 404 CYS A CA 1
ATOM 3038 C C . CYS A 1 404 ? -7.610 20.304 6.323 1.00 76.69 404 CYS A C 1
ATOM 3040 O O . CYS A 1 404 ? -7.101 21.086 5.527 1.00 76.69 404 CYS A O 1
ATOM 3042 N N . TYR A 1 405 ? -6.872 19.531 7.123 1.00 89.69 405 TYR A N 1
ATOM 3043 C CA . TYR A 1 405 ? -5.422 19.366 6.999 1.00 89.69 405 TYR A CA 1
ATOM 3044 C C . TYR A 1 405 ? -5.052 18.083 6.256 1.00 89.69 405 TYR A C 1
ATOM 3046 O O . TYR A 1 405 ? -3.948 17.998 5.730 1.00 89.69 405 TYR A O 1
ATOM 3054 N N . LYS A 1 406 ? -5.947 17.087 6.209 1.00 85.12 406 LYS A N 1
ATOM 3055 C CA . LYS A 1 406 ? -5.696 15.835 5.490 1.00 85.12 406 LYS A CA 1
ATOM 3056 C C . LYS A 1 406 ? -5.582 16.078 3.992 1.00 85.12 406 LYS A C 1
ATOM 3058 O O . LYS A 1 406 ? -4.671 15.519 3.404 1.00 85.12 406 LYS A O 1
ATOM 3063 N N . ASP A 1 407 ? -6.380 16.984 3.427 1.00 89.69 407 ASP A N 1
ATOM 3064 C CA . ASP A 1 407 ? -6.301 17.353 2.005 1.00 89.69 407 ASP A CA 1
ATOM 3065 C C . ASP A 1 407 ? -4.891 17.833 1.603 1.00 89.69 407 ASP A C 1
ATOM 3067 O O . ASP A 1 407 ? -4.358 17.427 0.572 1.00 89.69 407 ASP A O 1
ATOM 3071 N N . ASP A 1 408 ? -4.246 18.653 2.443 1.00 94.19 408 ASP A N 1
ATOM 3072 C CA . ASP A 1 408 ? -2.871 19.125 2.216 1.00 94.19 408 ASP A CA 1
ATOM 3073 C C . ASP A 1 408 ? -1.858 17.969 2.269 1.00 94.19 408 ASP A C 1
ATOM 3075 O O . ASP A 1 408 ? -0.911 17.919 1.481 1.00 94.19 408 ASP A O 1
ATOM 3079 N N . ILE A 1 409 ? -2.052 17.031 3.200 1.00 96.19 409 ILE A N 1
ATOM 3080 C CA . ILE A 1 409 ? -1.188 15.858 3.357 1.00 96.19 409 ILE A CA 1
ATOM 3081 C C . ILE A 1 409 ? -1.364 14.886 2.192 1.00 96.19 409 ILE A C 1
ATOM 3083 O O . ILE A 1 409 ? -0.372 14.463 1.603 1.00 96.19 409 ILE A O 1
ATOM 3087 N N . GLU A 1 410 ? -2.603 14.578 1.823 1.00 90.88 410 GLU A N 1
ATOM 3088 C CA . GLU A 1 410 ? -2.943 13.731 0.683 1.00 90.88 410 GLU A CA 1
ATOM 3089 C C . GLU A 1 410 ? -2.413 14.325 -0.619 1.00 90.88 410 GLU A C 1
ATOM 3091 O O . GLU A 1 410 ? -1.860 13.590 -1.433 1.00 90.88 410 GLU A O 1
ATOM 3096 N N . LEU A 1 411 ? -2.485 15.649 -0.793 1.00 91.75 411 LEU A N 1
ATOM 3097 C CA . LEU A 1 411 ? -1.898 16.319 -1.948 1.00 91.75 411 LEU A CA 1
ATOM 3098 C C . LEU A 1 411 ? -0.374 16.133 -2.007 1.00 91.75 411 LEU A C 1
ATOM 3100 O O . LEU A 1 411 ? 0.163 15.794 -3.061 1.00 91.75 411 LEU A O 1
ATOM 3104 N N . LEU A 1 412 ? 0.327 16.334 -0.887 1.00 94.31 412 LEU A N 1
ATOM 3105 C CA . LEU A 1 412 ? 1.779 16.142 -0.811 1.00 94.31 412 LEU A CA 1
ATOM 3106 C C . LEU A 1 412 ? 2.193 14.687 -1.082 1.00 94.31 412 LEU A C 1
ATOM 3108 O O . LEU A 1 412 ? 3.188 14.456 -1.769 1.00 94.31 412 LEU A O 1
ATOM 3112 N N . GLU A 1 413 ? 1.448 13.712 -0.555 1.00 94.94 413 GLU A N 1
ATOM 3113 C CA . GLU A 1 413 ? 1.716 12.287 -0.782 1.00 94.94 413 GLU A CA 1
ATOM 3114 C C . GLU A 1 413 ? 1.384 11.860 -2.221 1.00 94.94 413 GLU A C 1
ATOM 3116 O O . GLU A 1 413 ? 2.174 11.155 -2.851 1.00 94.94 413 GLU A O 1
ATOM 3121 N N . ALA A 1 414 ? 0.257 12.318 -2.777 1.00 79.69 414 ALA A N 1
ATOM 3122 C CA . ALA A 1 414 ? -0.176 11.988 -4.135 1.00 79.69 414 ALA A CA 1
ATOM 3123 C C . ALA A 1 414 ? 0.763 12.560 -5.207 1.00 79.69 414 ALA A C 1
ATOM 3125 O O . ALA A 1 414 ? 1.029 11.907 -6.215 1.00 79.69 414 ALA A O 1
ATOM 3126 N N . GLU A 1 415 ? 1.307 13.755 -4.973 1.00 90.38 415 GLU A N 1
ATOM 3127 C CA . GLU A 1 415 ? 2.230 14.441 -5.884 1.00 90.38 415 GLU A CA 1
ATOM 3128 C C . GLU A 1 415 ? 3.709 14.137 -5.588 1.00 90.38 415 GLU A C 1
ATOM 3130 O O . GLU A 1 415 ? 4.616 14.809 -6.093 1.00 90.38 415 GLU A O 1
ATOM 3135 N N . TRP A 1 416 ? 3.986 13.110 -4.775 1.00 93.06 416 TRP A N 1
ATOM 3136 C CA . TRP A 1 416 ? 5.341 12.756 -4.353 1.00 93.06 416 TRP A CA 1
ATOM 3137 C C . TRP A 1 416 ? 6.317 12.605 -5.526 1.00 93.06 416 TRP A C 1
ATOM 3139 O O . TRP A 1 416 ? 7.463 13.041 -5.424 1.00 93.06 416 TRP A O 1
ATOM 3149 N N . TYR A 1 417 ? 5.882 12.028 -6.653 1.00 75.44 417 TYR A N 1
ATOM 3150 C CA . TYR A 1 417 ? 6.754 11.828 -7.814 1.00 75.44 417 TYR A CA 1
ATOM 3151 C C . TYR A 1 417 ? 7.216 13.160 -8.422 1.00 75.44 417 TYR A C 1
ATOM 3153 O O . TYR A 1 417 ? 8.404 13.329 -8.706 1.00 75.44 417 TYR A O 1
ATOM 3161 N N . SER A 1 418 ? 6.302 14.124 -8.552 1.00 81.38 418 SER A N 1
ATOM 3162 C CA . SER A 1 418 ? 6.568 15.484 -9.033 1.00 81.38 418 SER A CA 1
ATOM 3163 C C . SER A 1 418 ? 7.566 16.200 -8.111 1.00 81.38 418 SER A C 1
ATOM 3165 O O . SER A 1 418 ? 8.570 16.754 -8.563 1.00 81.38 418 SER A O 1
ATOM 3167 N N . ILE A 1 419 ? 7.360 16.089 -6.793 1.00 91.38 419 ILE A N 1
ATOM 3168 C CA . ILE A 1 419 ? 8.250 16.655 -5.766 1.00 91.38 419 ILE A CA 1
ATOM 3169 C C . ILE A 1 419 ? 9.641 16.001 -5.814 1.00 91.38 419 ILE A C 1
ATOM 3171 O O . ILE A 1 419 ? 10.668 16.684 -5.769 1.00 91.38 419 ILE A O 1
ATOM 3175 N N . ALA A 1 420 ? 9.694 14.672 -5.920 1.00 86.75 420 ALA A N 1
ATOM 3176 C CA . ALA A 1 420 ? 10.937 13.914 -5.994 1.00 86.75 420 ALA A CA 1
ATOM 3177 C C . ALA A 1 420 ? 11.708 14.186 -7.293 1.00 86.75 420 ALA A C 1
ATOM 3179 O O . ALA A 1 420 ? 12.941 14.168 -7.284 1.00 86.75 420 ALA A O 1
ATOM 3180 N N . SER A 1 421 ? 11.006 14.454 -8.396 1.00 84.62 421 SER A N 1
ATOM 3181 C CA . SER A 1 421 ? 11.602 14.855 -9.670 1.00 84.62 421 SER A CA 1
ATOM 3182 C C . SER A 1 421 ? 12.345 16.185 -9.542 1.00 84.62 421 SER A C 1
ATOM 3184 O O . SER A 1 421 ? 13.522 16.258 -9.900 1.00 84.62 421 SER A O 1
ATOM 3186 N N . ASP A 1 422 ? 11.708 17.206 -8.966 1.00 93.81 422 ASP A N 1
ATOM 3187 C CA . ASP A 1 422 ? 12.348 18.507 -8.735 1.00 93.81 422 ASP A CA 1
ATOM 3188 C C . ASP A 1 422 ? 13.557 18.380 -7.801 1.00 93.81 422 ASP A C 1
ATOM 3190 O O . ASP A 1 422 ? 14.637 18.890 -8.105 1.00 93.81 422 ASP A O 1
ATOM 3194 N N . TYR A 1 423 ? 13.434 17.610 -6.712 1.00 95.75 423 TYR A N 1
ATOM 3195 C CA . TYR A 1 423 ? 14.573 17.316 -5.839 1.00 95.75 423 TYR A CA 1
ATOM 3196 C C . TYR A 1 423 ? 15.734 16.662 -6.606 1.00 95.75 423 TYR A C 1
ATOM 3198 O O . TYR A 1 423 ? 16.883 17.091 -6.475 1.00 95.75 423 TYR A O 1
ATOM 3206 N N . LYS A 1 424 ? 15.459 15.645 -7.434 1.00 91.75 424 LYS A N 1
ATOM 3207 C CA . LYS A 1 424 ? 16.485 14.972 -8.248 1.00 91.75 424 LYS A CA 1
ATOM 3208 C C . LYS A 1 424 ? 17.173 15.933 -9.216 1.00 91.75 424 LYS A C 1
ATOM 3210 O O . LYS A 1 424 ? 18.380 15.798 -9.407 1.00 91.75 424 LYS A O 1
ATOM 3215 N N . ALA A 1 425 ? 16.445 16.894 -9.784 1.00 88.75 425 ALA A N 1
ATOM 3216 C CA . ALA A 1 425 ? 17.007 17.902 -10.679 1.00 88.75 425 ALA A CA 1
ATOM 3217 C C . ALA A 1 425 ? 17.989 18.843 -9.958 1.00 88.75 425 ALA A C 1
ATOM 3219 O O . ALA A 1 425 ? 18.998 19.243 -10.540 1.00 88.75 425 ALA A O 1
ATOM 3220 N N . VAL A 1 426 ? 17.743 19.158 -8.680 1.00 93.06 426 VAL A N 1
ATOM 3221 C CA . VAL A 1 426 ? 18.600 20.076 -7.909 1.00 93.06 426 VAL A CA 1
ATOM 3222 C C . VAL A 1 426 ? 19.624 19.393 -7.005 1.00 93.06 426 VAL A C 1
ATOM 3224 O O . VAL A 1 426 ? 20.549 20.063 -6.550 1.00 93.06 426 VAL A O 1
ATOM 3227 N N . ARG A 1 427 ? 19.538 18.079 -6.751 1.00 91.00 427 ARG A N 1
ATOM 3228 C CA . ARG A 1 427 ? 20.406 17.381 -5.774 1.00 91.00 427 ARG A CA 1
ATOM 3229 C C . ARG A 1 427 ? 21.908 17.504 -6.051 1.00 91.00 427 ARG A C 1
ATOM 3231 O O . ARG A 1 427 ? 22.701 17.495 -5.116 1.00 91.00 427 ARG A O 1
ATOM 3238 N N . SER A 1 428 ? 22.296 17.601 -7.323 1.00 84.81 428 SER A N 1
ATOM 3239 C CA . SER A 1 428 ? 23.689 17.759 -7.764 1.00 84.81 428 SER A CA 1
ATOM 3240 C C . SER A 1 428 ? 24.045 19.200 -8.138 1.00 84.81 428 SER A C 1
ATOM 3242 O O . SER A 1 428 ? 25.142 19.443 -8.630 1.00 84.81 428 SER A O 1
ATOM 3244 N N . SER A 1 429 ? 23.125 20.151 -7.946 1.00 86.06 429 SER A N 1
ATOM 3245 C CA . SER A 1 429 ? 23.368 21.570 -8.204 1.00 86.06 429 SER A CA 1
ATOM 3246 C C . SER A 1 429 ? 24.373 22.133 -7.199 1.00 86.06 429 SER A C 1
ATOM 3248 O O . SER A 1 429 ? 24.273 21.879 -6.001 1.00 86.06 429 SER A O 1
ATOM 3250 N N . GLU A 1 430 ? 25.301 22.964 -7.667 1.00 80.12 430 GLU A N 1
ATOM 3251 C CA . GLU A 1 430 ? 26.175 23.761 -6.793 1.00 80.12 430 GLU A CA 1
ATOM 3252 C C . GLU A 1 430 ? 25.474 25.029 -6.271 1.00 80.12 430 GLU A C 1
ATOM 3254 O O . GLU A 1 430 ? 25.929 25.659 -5.318 1.00 80.12 430 GLU A O 1
ATOM 3259 N N . ILE A 1 431 ? 24.341 25.391 -6.878 1.00 80.00 431 ILE A N 1
ATOM 3260 C CA . ILE A 1 431 ? 23.564 26.598 -6.586 1.00 80.00 431 ILE A CA 1
ATOM 3261 C C . ILE A 1 431 ? 22.333 26.227 -5.754 1.00 80.00 431 ILE A C 1
ATOM 3263 O O . ILE A 1 431 ? 21.667 25.232 -6.046 1.00 80.00 431 ILE A O 1
ATOM 3267 N N . GLY A 1 432 ? 22.016 27.053 -4.752 1.00 83.44 432 GLY A N 1
ATOM 3268 C CA . GLY A 1 432 ? 20.773 26.989 -3.970 1.00 83.44 432 GLY A CA 1
ATOM 3269 C C . GLY A 1 432 ? 20.843 26.175 -2.672 1.00 83.44 432 GLY A C 1
ATOM 3270 O O . GLY A 1 432 ? 19.930 26.263 -1.849 1.00 83.44 432 GLY A O 1
ATOM 3271 N N . TRP A 1 433 ? 21.933 25.432 -2.453 1.00 87.69 433 TRP A N 1
ATOM 3272 C CA . TRP A 1 433 ? 22.155 24.628 -1.249 1.00 87.69 433 TRP A CA 1
ATOM 3273 C C . TRP A 1 433 ? 22.868 25.406 -0.138 1.00 87.69 433 TRP A C 1
ATOM 3275 O O . TRP A 1 433 ? 24.004 25.851 -0.293 1.00 87.69 433 TRP A O 1
ATOM 3285 N N . GLY A 1 434 ? 22.228 25.488 1.026 1.00 84.50 434 GLY A N 1
ATOM 3286 C CA . GLY A 1 434 ? 22.843 25.881 2.292 1.00 84.50 434 GLY A CA 1
ATOM 3287 C C . GLY A 1 434 ? 23.360 24.673 3.079 1.00 84.50 434 GLY A C 1
ATOM 3288 O O . GLY A 1 434 ? 22.956 23.532 2.839 1.00 84.50 434 GLY A O 1
ATOM 3289 N N . LYS A 1 435 ? 24.245 24.916 4.054 1.00 78.38 435 LYS A N 1
ATOM 3290 C CA . LYS A 1 435 ? 24.731 23.892 4.993 1.00 78.38 435 LYS A CA 1
ATOM 3291 C C . LYS A 1 435 ? 24.517 24.336 6.439 1.00 78.38 435 LYS A C 1
ATOM 3293 O O . LYS A 1 435 ? 24.984 25.404 6.825 1.00 78.38 435 LYS A O 1
ATOM 3298 N N . ASN A 1 436 ? 23.901 23.468 7.229 1.00 73.88 436 ASN A N 1
ATOM 3299 C CA . ASN A 1 436 ? 23.686 23.600 8.665 1.00 73.88 436 ASN A CA 1
ATOM 3300 C C . ASN A 1 436 ? 24.598 22.650 9.455 1.00 73.88 436 ASN A C 1
ATOM 3302 O O . ASN A 1 436 ? 25.167 21.698 8.912 1.00 73.88 436 ASN A O 1
ATOM 3306 N N . THR A 1 437 ? 24.743 22.929 10.748 1.00 70.38 437 THR A N 1
ATOM 3307 C CA . THR A 1 437 ? 25.621 22.200 11.671 1.00 70.38 437 THR A CA 1
ATOM 3308 C C . THR A 1 437 ? 24.935 20.984 12.292 1.00 70.38 437 THR A C 1
ATOM 3310 O O . THR A 1 437 ? 23.764 21.055 12.664 1.00 70.38 437 THR A O 1
ATOM 3313 N N . ASN A 1 438 ? 25.673 19.882 12.433 1.00 70.25 438 ASN A N 1
ATOM 3314 C CA . ASN A 1 438 ? 25.278 18.727 13.244 1.00 70.25 438 ASN A CA 1
ATOM 3315 C C . ASN A 1 438 ? 25.662 18.912 14.728 1.00 70.25 438 ASN A C 1
ATOM 3317 O O . ASN A 1 438 ? 26.192 19.954 15.116 1.00 70.25 438 ASN A O 1
ATOM 3321 N N . ASP A 1 439 ? 25.409 17.893 15.549 1.00 64.19 439 ASP A N 1
ATOM 3322 C CA . ASP A 1 439 ? 25.771 17.822 16.972 1.00 64.19 439 ASP A CA 1
ATOM 3323 C C . ASP A 1 439 ? 27.272 18.030 17.257 1.00 64.19 439 ASP A C 1
ATOM 3325 O O . ASP A 1 439 ? 27.641 18.514 18.324 1.00 64.19 439 ASP A O 1
ATOM 3329 N N . LYS A 1 440 ? 28.136 17.724 16.285 1.00 67.94 440 LYS A N 1
ATOM 3330 C CA . LYS A 1 440 ? 29.594 17.923 16.340 1.00 67.94 440 LYS A CA 1
ATOM 3331 C C . LYS A 1 440 ? 30.055 19.270 15.766 1.00 67.94 440 LYS A C 1
ATOM 3333 O O . LYS A 1 440 ? 31.255 19.501 15.644 1.00 67.94 440 LYS A O 1
ATOM 3338 N N . GLY A 1 441 ? 29.132 20.150 15.371 1.00 69.25 441 GLY A N 1
ATOM 3339 C CA . GLY A 1 441 ? 29.441 21.436 14.734 1.00 69.25 441 GLY A CA 1
ATOM 3340 C C . GLY A 1 441 ? 29.873 21.335 13.263 1.00 69.25 441 GLY A C 1
ATOM 3341 O O . GLY A 1 441 ? 30.250 22.337 12.656 1.00 69.25 441 GLY A O 1
ATOM 3342 N N . GLU A 1 442 ? 29.800 20.153 12.649 1.00 71.44 442 GLU A N 1
ATOM 3343 C CA . GLU A 1 442 ? 30.170 19.929 11.251 1.00 71.44 442 GLU A CA 1
ATOM 3344 C C . GLU A 1 442 ? 29.037 20.361 10.307 1.00 71.44 442 GLU A C 1
ATOM 3346 O O . GLU A 1 442 ? 27.869 20.017 10.504 1.00 71.44 442 GLU A O 1
ATOM 3351 N N . ARG A 1 443 ? 29.375 21.055 9.213 1.00 73.69 443 ARG A N 1
ATOM 3352 C CA . ARG A 1 443 ? 28.415 21.527 8.196 1.00 73.69 443 ARG A CA 1
ATOM 3353 C C . ARG A 1 443 ? 27.997 20.427 7.204 1.00 73.69 443 ARG A C 1
ATOM 3355 O O . ARG A 1 443 ? 28.235 20.551 6.001 1.00 73.69 443 ARG A O 1
ATOM 3362 N N . LYS A 1 444 ? 27.431 19.325 7.707 1.00 75.06 444 LYS A N 1
ATOM 3363 C CA . LYS A 1 444 ? 27.033 18.144 6.909 1.00 75.06 444 LYS A CA 1
ATOM 3364 C C . LYS A 1 444 ? 25.555 18.122 6.510 1.00 75.06 444 LYS A C 1
ATOM 3366 O O . LYS A 1 444 ? 25.228 17.535 5.483 1.00 75.06 444 LYS A O 1
ATOM 3371 N N . TRP A 1 445 ? 24.675 18.760 7.279 1.00 82.81 445 TRP A N 1
ATOM 3372 C CA . TRP A 1 445 ? 23.243 18.829 6.975 1.00 82.81 445 TRP A CA 1
ATOM 3373 C C . TRP A 1 445 ? 23.002 19.861 5.870 1.00 82.81 445 TRP A C 1
ATOM 3375 O O . TRP A 1 445 ? 23.275 21.042 6.067 1.00 82.81 445 TRP A O 1
ATOM 3385 N N . LYS A 1 446 ? 22.525 19.434 4.697 1.00 89.25 446 LYS A N 1
ATOM 3386 C CA . LYS A 1 446 ? 22.266 20.342 3.571 1.00 89.25 446 LYS A CA 1
ATOM 3387 C C . LYS A 1 446 ? 20.786 20.709 3.515 1.00 89.25 446 LYS A C 1
ATOM 3389 O O . LYS A 1 446 ? 19.927 19.855 3.737 1.00 89.25 446 LYS A O 1
ATOM 3394 N N . VAL A 1 447 ? 20.496 21.960 3.177 1.00 92.00 447 VAL A N 1
ATOM 3395 C CA . VAL A 1 447 ? 19.128 22.464 3.007 1.00 92.00 447 VAL A CA 1
ATOM 3396 C C . VAL A 1 447 ? 18.994 23.227 1.694 1.00 92.00 447 VAL A C 1
ATOM 3398 O O . VAL A 1 447 ? 19.868 24.020 1.357 1.00 92.00 447 VAL A O 1
ATOM 3401 N N . PHE A 1 448 ? 17.905 23.009 0.964 1.00 94.88 448 PHE A N 1
ATOM 3402 C CA . PHE A 1 448 ? 17.565 23.753 -0.251 1.00 94.88 448 PHE A CA 1
ATOM 3403 C C . PHE A 1 448 ? 16.245 24.485 -0.022 1.00 94.88 448 PHE A C 1
ATOM 3405 O O . PHE A 1 448 ? 15.181 23.866 -0.011 1.00 94.88 448 PHE A O 1
ATOM 3412 N N . GLN A 1 449 ? 16.330 25.789 0.238 1.00 94.88 449 GLN A N 1
ATOM 3413 C CA . GLN A 1 449 ? 15.189 26.606 0.658 1.00 94.88 449 GLN A CA 1
ATOM 3414 C C . GLN A 1 449 ? 14.300 26.961 -0.536 1.00 94.88 449 GLN A C 1
ATOM 3416 O O . GLN A 1 449 ? 14.773 27.614 -1.459 1.00 94.88 449 GLN A O 1
ATOM 3421 N N . LEU A 1 450 ? 13.030 26.556 -0.507 1.00 94.94 450 LEU A N 1
ATOM 3422 C CA . LEU A 1 450 ? 12.002 27.013 -1.452 1.00 94.94 450 LEU A CA 1
ATOM 3423 C C . LEU A 1 450 ? 11.284 28.237 -0.877 1.00 94.94 450 LEU A C 1
ATOM 3425 O O . LEU A 1 450 ? 11.098 29.237 -1.560 1.00 94.94 450 LEU A O 1
ATOM 3429 N N . MET A 1 451 ? 10.972 28.182 0.416 1.00 94.12 451 MET A N 1
ATOM 3430 C CA . MET A 1 451 ? 10.452 29.286 1.207 1.00 94.12 451 MET A CA 1
ATOM 3431 C C . MET A 1 451 ? 11.221 29.355 2.524 1.00 94.12 451 MET A C 1
ATOM 3433 O O . MET A 1 451 ? 11.291 28.369 3.257 1.00 94.12 451 MET A O 1
ATOM 3437 N N . ASN A 1 452 ? 11.773 30.522 2.838 1.00 89.50 452 ASN A N 1
ATOM 3438 C CA . ASN A 1 452 ? 12.509 30.775 4.070 1.00 89.50 452 ASN A CA 1
ATOM 3439 C C . ASN A 1 452 ? 11.835 31.920 4.822 1.00 89.50 452 ASN A C 1
ATOM 3441 O O . ASN A 1 452 ? 11.758 33.034 4.306 1.00 89.50 452 ASN A O 1
ATOM 3445 N N . GLN A 1 453 ? 11.355 31.643 6.033 1.00 86.69 453 GLN A N 1
ATOM 3446 C CA . GLN A 1 453 ? 10.677 32.620 6.894 1.00 86.69 453 GLN A CA 1
ATOM 3447 C C . GLN A 1 453 ? 9.538 33.367 6.173 1.00 86.69 453 GLN A C 1
ATOM 3449 O O . GLN A 1 453 ? 9.444 34.590 6.224 1.00 86.69 453 GLN A O 1
ATOM 3454 N N . GLY A 1 454 ? 8.685 32.618 5.472 1.00 83.06 454 GLY A N 1
ATOM 3455 C CA . GLY A 1 454 ? 7.512 33.133 4.763 1.00 83.06 454 GLY A CA 1
ATOM 3456 C C . GLY A 1 454 ? 7.792 33.752 3.392 1.00 83.06 454 GLY A C 1
ATOM 3457 O O . GLY A 1 454 ? 6.836 34.003 2.663 1.00 83.06 454 GLY A O 1
ATOM 3458 N N . SER A 1 455 ? 9.062 33.949 3.021 1.00 85.81 455 SER A N 1
ATOM 3459 C CA . SER A 1 455 ? 9.472 34.494 1.721 1.00 85.81 455 SER A CA 1
ATOM 3460 C C . SER A 1 455 ? 9.922 33.395 0.762 1.00 85.81 455 SER A C 1
ATOM 3462 O O . SER A 1 455 ? 10.780 32.575 1.099 1.00 85.81 455 SER A O 1
ATOM 3464 N N . TRP A 1 456 ? 9.381 33.401 -0.455 1.00 89.38 456 TRP A N 1
ATOM 3465 C CA . TRP A 1 456 ? 9.773 32.481 -1.525 1.00 89.38 456 TRP A CA 1
ATOM 3466 C C . TRP A 1 456 ? 11.154 32.838 -2.084 1.00 89.38 456 TRP A C 1
ATOM 3468 O O . TRP A 1 456 ? 11.442 33.994 -2.385 1.00 89.38 456 TRP A O 1
ATOM 3478 N N . VAL A 1 457 ? 12.024 31.840 -2.228 1.00 89.69 457 VAL A N 1
ATOM 3479 C CA . VAL A 1 457 ? 13.386 32.012 -2.744 1.00 89.69 457 VAL A CA 1
ATOM 3480 C C . VAL A 1 457 ? 13.355 31.842 -4.261 1.00 89.69 457 VAL A C 1
ATOM 3482 O O . VAL A 1 457 ? 13.478 30.722 -4.756 1.00 89.69 457 VAL A O 1
ATOM 3485 N N . THR A 1 458 ? 13.191 32.941 -5.003 1.00 87.44 458 THR A N 1
ATOM 3486 C CA . THR A 1 458 ? 12.925 32.948 -6.458 1.00 87.44 458 THR A CA 1
ATOM 3487 C C . THR A 1 458 ? 13.841 32.016 -7.255 1.00 87.44 458 THR A C 1
ATOM 3489 O O . THR A 1 458 ? 13.357 31.115 -7.934 1.00 87.44 458 THR A O 1
ATOM 3492 N N . VAL A 1 459 ? 15.163 32.138 -7.086 1.00 86.56 459 VAL A N 1
ATOM 3493 C CA . VAL A 1 459 ? 16.161 31.324 -7.813 1.00 86.56 459 VAL A CA 1
ATOM 3494 C C . VAL A 1 459 ? 16.030 29.817 -7.563 1.00 86.56 459 VAL A C 1
ATOM 3496 O O . VAL A 1 459 ? 16.351 29.004 -8.429 1.00 86.56 459 VAL A O 1
ATOM 3499 N N . ASN A 1 460 ? 15.572 29.431 -6.373 1.00 91.50 460 ASN A N 1
ATOM 3500 C CA . ASN A 1 460 ? 15.355 28.035 -6.013 1.00 91.50 460 ASN A CA 1
ATOM 3501 C C . ASN A 1 460 ? 13.976 27.559 -6.480 1.00 91.50 460 ASN A C 1
ATOM 3503 O O . ASN A 1 460 ? 13.843 26.412 -6.899 1.00 91.50 460 ASN A O 1
ATOM 3507 N N . CYS A 1 461 ? 12.975 28.440 -6.458 1.00 90.62 461 CYS A N 1
ATOM 3508 C CA . CYS A 1 461 ? 11.625 28.150 -6.931 1.00 90.62 461 CYS A CA 1
ATOM 3509 C C . CYS A 1 461 ? 11.589 27.888 -8.441 1.00 90.62 461 CYS A C 1
ATOM 3511 O O . CYS A 1 461 ? 10.979 26.919 -8.877 1.00 90.62 461 CYS A O 1
ATOM 3513 N N . GLU A 1 462 ? 12.310 28.686 -9.233 1.00 87.31 462 GLU A N 1
ATOM 3514 C CA . GLU A 1 462 ? 12.429 28.504 -10.690 1.00 87.31 462 GLU A CA 1
ATOM 3515 C C . GLU A 1 462 ? 13.030 27.144 -11.077 1.00 87.31 462 GLU A C 1
ATOM 3517 O O . GLU A 1 462 ? 12.731 26.603 -12.140 1.00 87.31 462 GLU A O 1
ATOM 3522 N N . ARG A 1 463 ? 13.872 26.572 -10.209 1.00 90.81 463 ARG A N 1
ATOM 3523 C CA . ARG A 1 463 ? 14.506 25.258 -10.411 1.00 90.81 463 ARG A CA 1
ATOM 3524 C C . ARG A 1 463 ? 13.634 24.091 -9.961 1.00 90.81 463 ARG A C 1
ATOM 3526 O O . ARG A 1 463 ? 13.920 22.955 -10.328 1.00 90.81 463 ARG A O 1
ATOM 3533 N N . CYS A 1 464 ? 12.604 24.379 -9.176 1.00 93.56 464 CYS A N 1
ATOM 3534 C CA . CYS A 1 464 ? 11.709 23.408 -8.568 1.00 93.56 464 CYS A CA 1
ATOM 3535 C C . CYS A 1 464 ? 10.236 23.798 -8.836 1.00 93.56 464 CYS A C 1
ATOM 3537 O O . CYS A 1 464 ? 9.471 24.010 -7.889 1.00 93.56 464 CYS A O 1
ATOM 3539 N N . PRO A 1 465 ? 9.831 23.960 -10.113 1.00 86.50 465 PRO A N 1
ATOM 3540 C CA . PRO A 1 465 ? 8.536 24.544 -10.458 1.00 86.50 465 PRO A CA 1
ATOM 3541 C C . PRO A 1 465 ? 7.343 23.663 -10.063 1.00 86.50 465 PRO A C 1
ATOM 3543 O O . PRO A 1 465 ? 6.270 24.190 -9.770 1.00 86.50 465 PRO A O 1
ATOM 3546 N N . GLN A 1 466 ? 7.504 22.338 -10.028 1.00 91.19 466 GLN A N 1
ATOM 3547 C CA . GLN A 1 466 ? 6.418 21.411 -9.714 1.00 91.19 466 GLN A CA 1
ATOM 3548 C C . GLN A 1 466 ? 6.101 21.440 -8.220 1.00 91.19 466 GLN A C 1
ATOM 3550 O O . GLN A 1 466 ? 4.950 21.654 -7.842 1.00 91.19 466 GLN A O 1
ATOM 3555 N N . VAL A 1 467 ? 7.114 21.296 -7.355 1.00 95.56 467 VAL A N 1
ATOM 3556 C CA . VAL A 1 467 ? 6.912 21.381 -5.898 1.00 95.56 467 VAL A CA 1
ATOM 3557 C C . VAL A 1 467 ? 6.399 22.760 -5.499 1.00 95.56 467 VAL A C 1
ATOM 3559 O O . VAL A 1 467 ? 5.526 22.843 -4.646 1.00 95.56 467 VAL A O 1
ATOM 3562 N N . VAL A 1 468 ? 6.849 23.841 -6.142 1.00 96.00 468 VAL A N 1
ATOM 3563 C CA . VAL A 1 468 ? 6.331 25.191 -5.870 1.00 96.00 468 VAL A CA 1
ATOM 3564 C C . VAL A 1 468 ? 4.848 25.300 -6.226 1.00 96.00 468 VAL A C 1
ATOM 3566 O O . VAL A 1 468 ? 4.062 25.770 -5.404 1.00 96.00 468 VAL A O 1
ATOM 3569 N N . ALA A 1 469 ? 4.431 24.803 -7.396 1.00 88.88 469 ALA A N 1
ATOM 3570 C CA . ALA A 1 469 ? 3.020 24.783 -7.783 1.00 88.88 469 ALA A CA 1
ATOM 3571 C C . ALA A 1 469 ? 2.151 23.974 -6.801 1.00 88.88 469 ALA A C 1
ATOM 3573 O O . ALA A 1 469 ? 1.023 24.367 -6.505 1.00 88.88 469 ALA A O 1
ATOM 3574 N N . ILE A 1 470 ? 2.680 22.873 -6.261 1.00 94.44 470 ILE A N 1
ATOM 3575 C CA . ILE A 1 470 ? 2.007 22.058 -5.241 1.00 94.44 470 ILE A CA 1
ATOM 3576 C C . ILE A 1 470 ? 1.914 22.812 -3.913 1.00 94.44 470 ILE A C 1
ATOM 3578 O O . ILE A 1 470 ? 0.837 22.884 -3.328 1.00 94.44 470 ILE A O 1
ATOM 3582 N N . LEU A 1 471 ? 3.009 23.422 -3.451 1.00 96.94 471 LEU A N 1
ATOM 3583 C CA . LEU A 1 471 ? 3.034 24.171 -2.194 1.00 96.94 471 LEU A CA 1
ATOM 3584 C C . LEU A 1 471 ? 2.070 25.368 -2.216 1.00 96.94 471 LEU A C 1
ATOM 3586 O O . LEU A 1 471 ? 1.453 25.658 -1.196 1.00 96.94 471 LEU A O 1
ATOM 3590 N N . HIS A 1 472 ? 1.877 26.020 -3.368 1.00 94.88 472 HIS A N 1
ATOM 3591 C CA . HIS A 1 472 ? 0.881 27.088 -3.535 1.00 94.88 472 HIS A CA 1
ATOM 3592 C C . HIS A 1 472 ? -0.577 26.619 -3.436 1.00 94.88 472 HIS A C 1
ATOM 3594 O O . HIS A 1 472 ? -1.467 27.447 -3.252 1.00 94.88 472 HIS A O 1
ATOM 3600 N N . ARG A 1 473 ? -0.838 25.314 -3.569 1.00 95.06 473 ARG A N 1
ATOM 3601 C CA . ARG A 1 473 ? -2.179 24.725 -3.440 1.00 95.06 473 ARG A CA 1
ATOM 3602 C C . ARG A 1 473 ? -2.501 24.289 -2.011 1.00 95.06 473 ARG A C 1
ATOM 3604 O O . ARG A 1 473 ? -3.655 23.964 -1.748 1.00 95.06 473 ARG A O 1
ATOM 3611 N N . LEU A 1 474 ? -1.516 24.266 -1.110 1.00 94.75 474 LEU A N 1
ATOM 3612 C CA . LEU A 1 474 ? -1.743 23.898 0.284 1.00 94.75 474 LEU A CA 1
ATOM 3613 C C . LEU A 1 474 ? -2.528 25.001 0.993 1.00 94.75 474 LEU A C 1
ATOM 3615 O O . LEU A 1 474 ? -2.141 26.167 0.971 1.00 94.75 474 LEU A O 1
ATOM 3619 N N . SER A 1 475 ? -3.618 24.626 1.651 1.00 93.88 475 SER A N 1
ATOM 3620 C CA . SER A 1 475 ? -4.508 25.571 2.332 1.00 93.88 475 SER A CA 1
ATOM 3621 C C . SER A 1 475 ? -3.958 26.022 3.684 1.00 93.88 475 SER A C 1
ATOM 3623 O O . SER A 1 475 ? -4.276 27.115 4.151 1.00 93.88 475 SER A O 1
ATOM 3625 N N . ASN A 1 476 ? -3.139 25.190 4.332 1.00 95.31 476 ASN A N 1
ATOM 3626 C CA . ASN A 1 476 ? -2.657 25.424 5.692 1.00 95.31 476 ASN A CA 1
ATOM 3627 C C . ASN A 1 476 ? -1.158 25.725 5.775 1.00 95.31 476 ASN A C 1
ATOM 3629 O O . ASN A 1 476 ? -0.627 25.806 6.886 1.00 95.31 476 ASN A O 1
ATOM 3633 N N . ILE A 1 477 ? -0.469 25.894 4.644 1.00 95.81 477 ILE A N 1
ATOM 3634 C CA . ILE A 1 477 ? 0.939 26.301 4.629 1.00 95.81 477 ILE A CA 1
ATOM 3635 C C . ILE A 1 477 ? 1.112 27.677 5.285 1.00 95.81 477 ILE A C 1
ATOM 3637 O O . ILE A 1 477 ? 0.328 28.602 5.076 1.00 95.81 477 ILE A O 1
ATOM 3641 N N . VAL A 1 478 ? 2.156 27.821 6.101 1.00 94.31 478 VAL A N 1
ATOM 3642 C CA . VAL A 1 478 ? 2.494 29.105 6.724 1.00 94.31 478 VAL A CA 1
ATOM 3643 C C . VAL A 1 478 ? 3.276 29.952 5.718 1.00 94.31 478 VAL A C 1
ATOM 3645 O O . VAL A 1 478 ? 4.496 29.853 5.634 1.00 94.31 478 VAL A O 1
ATOM 3648 N N . THR A 1 479 ? 2.588 30.778 4.936 1.00 89.19 479 THR A N 1
ATOM 3649 C CA . THR A 1 479 ? 3.199 31.749 4.004 1.00 89.19 479 THR A CA 1
ATOM 3650 C C . THR A 1 479 ? 3.137 33.171 4.558 1.00 89.19 479 THR A C 1
ATOM 3652 O O . THR A 1 479 ? 2.361 33.433 5.471 1.00 89.19 479 THR A O 1
ATOM 3655 N N . ASN A 1 480 ? 3.961 34.092 4.033 1.00 84.56 480 ASN A N 1
ATOM 3656 C CA . ASN A 1 480 ? 3.997 35.524 4.404 1.00 84.56 480 ASN A CA 1
ATOM 3657 C C . ASN A 1 480 ? 4.258 35.829 5.891 1.00 84.56 480 ASN A C 1
ATOM 3659 O O . ASN A 1 480 ? 4.233 36.982 6.319 1.00 84.56 480 ASN A O 1
ATOM 3663 N N . CYS A 1 481 ? 4.569 34.806 6.678 1.00 87.25 481 CYS A N 1
ATOM 3664 C CA . CYS A 1 481 ? 4.861 34.884 8.094 1.00 87.25 481 CYS A CA 1
ATOM 3665 C C . CYS A 1 481 ? 6.277 34.359 8.333 1.00 87.25 481 CYS A C 1
ATOM 3667 O O . CYS A 1 481 ? 6.636 33.284 7.851 1.00 87.25 481 CYS A O 1
ATOM 3669 N N . THR A 1 482 ? 7.067 35.071 9.139 1.00 87.38 482 THR A N 1
ATOM 3670 C CA . THR A 1 482 ? 8.453 34.684 9.482 1.00 87.38 482 THR A CA 1
ATOM 3671 C C . THR A 1 482 ? 8.567 33.317 10.167 1.00 87.38 482 THR A C 1
ATOM 3673 O O . THR A 1 482 ? 9.647 32.730 10.236 1.00 87.38 482 THR A O 1
ATOM 3676 N N . LEU A 1 483 ? 7.443 32.766 10.629 1.00 88.75 483 LEU A N 1
ATOM 3677 C CA . LEU A 1 483 ? 7.335 31.425 11.191 1.00 88.75 483 LEU A CA 1
ATOM 3678 C C . LEU A 1 483 ? 7.256 30.318 10.130 1.00 88.75 483 LEU A C 1
ATOM 3680 O O . LEU A 1 483 ? 7.300 29.152 10.499 1.00 88.75 483 LEU A O 1
ATOM 3684 N N . GLY A 1 484 ? 7.114 30.620 8.844 1.00 91.62 484 GLY A N 1
ATOM 3685 C CA . GLY A 1 484 ? 6.899 29.619 7.799 1.00 91.62 484 GLY A CA 1
ATOM 3686 C C . GLY A 1 484 ? 8.159 29.218 7.045 1.00 91.62 484 GLY A C 1
ATOM 3687 O O . GLY A 1 484 ? 8.955 30.077 6.683 1.00 91.62 484 GLY A O 1
ATOM 3688 N N . ASN A 1 485 ? 8.352 27.930 6.759 1.00 94.94 485 ASN A N 1
ATOM 3689 C CA . ASN A 1 485 ? 9.420 27.461 5.870 1.00 94.94 485 ASN A CA 1
ATOM 3690 C C . ASN A 1 485 ? 8.940 26.299 4.997 1.00 94.94 485 ASN A C 1
ATOM 3692 O O . ASN A 1 485 ? 8.100 25.501 5.415 1.00 94.94 485 ASN A O 1
ATOM 3696 N N . ALA A 1 486 ? 9.538 26.182 3.813 1.00 97.44 486 ALA A N 1
ATOM 3697 C CA . ALA A 1 486 ? 9.446 25.008 2.959 1.00 97.44 486 ALA A CA 1
ATOM 3698 C C . ALA A 1 486 ? 10.806 24.733 2.301 1.00 97.44 486 ALA A C 1
ATOM 3700 O O . ALA A 1 486 ? 11.358 25.607 1.631 1.00 97.44 486 ALA A O 1
ATOM 3701 N N . PHE A 1 487 ? 11.382 23.546 2.497 1.00 97.38 487 PHE A N 1
ATOM 3702 C CA . PHE A 1 487 ? 12.721 23.235 1.985 1.00 97.38 487 PHE A CA 1
ATOM 3703 C C . PHE A 1 487 ? 13.008 21.741 1.874 1.00 97.38 487 PHE A C 1
ATOM 3705 O O . PHE A 1 487 ? 12.494 20.934 2.650 1.00 97.38 487 PHE A O 1
ATOM 3712 N N . PHE A 1 488 ? 13.903 21.370 0.957 1.00 97.75 488 PHE A N 1
ATOM 3713 C CA . PHE A 1 488 ? 14.488 20.032 0.969 1.00 97.75 488 PHE A CA 1
ATOM 3714 C C . PHE A 1 488 ? 15.571 19.946 2.039 1.00 97.75 488 PHE A C 1
ATOM 3716 O O . PHE A 1 488 ? 16.463 20.790 2.109 1.00 97.75 488 PHE A O 1
ATOM 3723 N N . SER A 1 489 ? 15.505 18.907 2.860 1.00 95.44 489 SER A N 1
ATOM 3724 C CA . SER A 1 489 ? 16.447 18.611 3.932 1.00 95.44 489 SER A CA 1
ATOM 3725 C C . SER A 1 489 ? 17.180 17.319 3.611 1.00 95.44 489 SER A C 1
ATOM 3727 O O . SER A 1 489 ? 16.547 16.272 3.478 1.00 95.44 489 SER A O 1
ATOM 3729 N N . VAL A 1 490 ? 18.506 17.392 3.483 1.00 93.81 490 VAL A N 1
ATOM 3730 C CA . VAL A 1 490 ? 19.360 16.255 3.130 1.00 93.81 490 VAL A CA 1
ATOM 3731 C C . VAL A 1 490 ? 20.334 15.965 4.261 1.00 93.81 490 VAL A C 1
ATOM 3733 O O . VAL A 1 490 ? 21.145 16.815 4.644 1.00 93.81 490 VAL A O 1
ATOM 3736 N N . LEU A 1 491 ? 20.260 14.746 4.791 1.00 90.44 491 LEU A N 1
ATOM 3737 C CA . LEU A 1 491 ? 21.047 14.307 5.935 1.00 90.44 491 LEU A CA 1
ATOM 3738 C C . LEU A 1 491 ? 21.968 13.141 5.538 1.00 90.44 491 LEU A C 1
ATOM 3740 O O . LEU A 1 491 ? 21.468 12.069 5.187 1.00 90.44 491 LEU A O 1
ATOM 3744 N N . PRO A 1 492 ? 23.302 13.312 5.594 1.00 89.50 492 PRO A N 1
ATOM 3745 C CA . PRO A 1 492 ? 24.249 12.222 5.373 1.00 89.50 492 PRO A CA 1
ATOM 3746 C C . PRO A 1 492 ? 24.192 11.164 6.477 1.00 89.50 492 PRO A C 1
ATOM 3748 O O . PRO A 1 492 ? 23.888 11.477 7.631 1.00 89.50 492 PRO A O 1
ATOM 3751 N N . ALA A 1 493 ? 24.560 9.929 6.143 1.00 87.19 493 ALA A N 1
ATOM 3752 C CA . ALA A 1 493 ? 24.763 8.878 7.133 1.00 87.19 493 ALA A CA 1
ATOM 3753 C C . ALA A 1 493 ? 25.881 9.237 8.132 1.00 87.19 493 ALA A C 1
ATOM 3755 O O . ALA A 1 493 ? 26.812 9.979 7.813 1.00 87.19 493 ALA A O 1
ATOM 3756 N N . GLY A 1 494 ? 25.772 8.728 9.356 1.00 85.38 494 GLY A N 1
ATOM 3757 C CA . GLY A 1 494 ? 26.621 9.081 10.494 1.00 85.38 494 GLY A CA 1
ATOM 3758 C C . GLY A 1 494 ? 26.314 10.445 11.127 1.00 85.38 494 GLY A C 1
ATOM 3759 O O . GLY A 1 494 ? 27.118 10.925 11.927 1.00 85.38 494 GLY A O 1
ATOM 3760 N N . THR A 1 495 ? 25.195 11.092 10.779 1.00 85.44 495 THR A N 1
ATOM 3761 C CA . THR A 1 495 ? 24.852 12.434 11.281 1.00 85.44 495 THR A CA 1
ATOM 3762 C C . THR A 1 495 ? 23.819 12.369 12.402 1.00 85.44 495 THR A C 1
ATOM 3764 O O . THR A 1 495 ? 22.812 11.670 12.287 1.00 85.44 495 THR A O 1
ATOM 3767 N N . VAL A 1 496 ? 24.032 13.157 13.457 1.00 84.50 496 VAL A N 1
ATOM 3768 C CA . VAL A 1 496 ? 23.042 13.421 14.505 1.00 84.50 496 VAL A CA 1
ATOM 3769 C C . VAL A 1 496 ? 22.780 14.923 14.561 1.00 84.50 496 VAL A C 1
ATOM 3771 O O . VAL A 1 496 ? 23.693 15.742 14.571 1.00 84.50 496 VAL A O 1
ATOM 3774 N N . ILE A 1 497 ? 21.514 15.304 14.554 1.00 83.81 497 ILE A N 1
ATOM 3775 C CA . ILE A 1 497 ? 21.053 16.655 14.842 1.00 83.81 497 ILE A CA 1
ATOM 3776 C C . ILE A 1 497 ? 20.688 16.668 16.322 1.00 83.81 497 ILE A C 1
ATOM 3778 O O . ILE A 1 497 ? 19.795 15.930 16.743 1.00 83.81 497 ILE A O 1
ATOM 3782 N N . ALA A 1 498 ? 21.401 17.491 17.092 1.00 81.38 498 ALA A N 1
ATOM 3783 C CA . ALA A 1 498 ? 21.205 17.621 18.529 1.00 81.38 498 ALA A CA 1
ATOM 3784 C C . ALA A 1 498 ? 19.758 18.003 18.881 1.00 81.38 498 ALA A C 1
ATOM 3786 O O . ALA A 1 498 ? 19.047 18.638 18.093 1.00 81.38 498 ALA A O 1
ATOM 3787 N N . ALA A 1 499 ? 19.338 17.606 20.081 1.00 82.56 499 ALA A N 1
ATOM 3788 C CA . ALA A 1 499 ? 18.008 17.891 20.587 1.00 82.56 499 ALA A CA 1
ATOM 3789 C C . ALA A 1 499 ? 17.776 19.408 20.692 1.0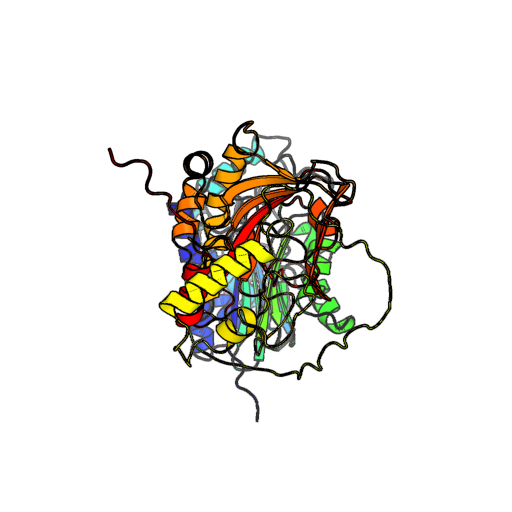0 82.56 499 ALA A C 1
ATOM 3791 O O . ALA A 1 499 ? 18.561 20.118 21.317 1.00 82.56 499 ALA A O 1
ATOM 3792 N N . HIS A 1 500 ? 16.705 19.903 20.079 1.00 83.19 500 HIS A N 1
ATOM 3793 C CA . HIS A 1 500 ? 16.342 21.319 20.083 1.00 83.19 500 HIS A CA 1
ATOM 3794 C C . HIS A 1 500 ? 14.821 21.500 20.050 1.00 83.19 500 HIS A C 1
ATOM 3796 O O . HIS A 1 500 ? 14.072 20.529 19.967 1.00 83.19 500 HIS A O 1
ATOM 3802 N N . ARG A 1 501 ? 14.361 22.750 20.162 1.00 84.69 501 ARG A N 1
ATOM 3803 C CA . ARG A 1 501 ? 12.943 23.122 20.093 1.00 84.69 501 ARG A CA 1
ATOM 3804 C C . ARG A 1 501 ? 12.713 24.142 18.988 1.00 84.69 501 ARG A C 1
ATOM 3806 O O . ARG A 1 501 ? 13.584 24.953 18.664 1.00 84.69 501 ARG A O 1
ATOM 3813 N N . GLY A 1 502 ? 11.526 24.082 18.409 1.00 84.44 502 GLY A N 1
ATOM 3814 C CA . GLY A 1 502 ? 10.973 25.094 17.532 1.00 84.44 502 GLY A CA 1
ATOM 3815 C C . GLY A 1 502 ? 10.648 26.371 18.313 1.00 84.44 502 GLY A C 1
ATOM 3816 O O . GLY A 1 502 ? 10.502 26.337 19.535 1.00 84.44 502 GLY A O 1
ATOM 3817 N N . PRO A 1 503 ? 10.536 27.515 17.622 1.00 82.56 503 PRO A N 1
ATOM 3818 C CA . PRO A 1 503 ? 10.338 28.809 18.267 1.00 82.56 503 PRO A CA 1
ATOM 3819 C C . PRO A 1 503 ? 8.925 28.996 18.836 1.00 82.56 503 PRO A C 1
ATOM 3821 O O . PRO A 1 503 ? 8.718 29.887 19.648 1.00 82.56 503 PRO A O 1
ATOM 3824 N N . THR A 1 504 ? 7.937 28.218 18.400 1.00 89.19 504 THR A N 1
ATOM 3825 C CA . THR A 1 504 ? 6.543 28.347 18.836 1.00 89.19 504 THR A CA 1
ATOM 3826 C C . THR A 1 504 ? 5.759 27.093 18.472 1.00 89.19 504 THR A C 1
ATOM 3828 O O . THR A 1 504 ? 6.124 26.408 17.519 1.00 89.19 504 THR A O 1
ATOM 3831 N N . ASN A 1 505 ? 4.669 26.828 19.189 1.00 92.88 505 ASN A N 1
ATOM 3832 C CA . ASN A 1 505 ? 3.685 25.799 18.852 1.00 92.88 505 ASN A CA 1
ATOM 3833 C C . ASN A 1 505 ? 2.534 26.324 17.968 1.00 92.88 505 ASN A C 1
ATOM 3835 O O . ASN A 1 505 ? 1.585 25.602 17.691 1.00 92.88 505 ASN A O 1
ATOM 3839 N N . ALA A 1 506 ? 2.601 27.574 17.490 1.00 93.62 506 ALA A N 1
ATOM 3840 C CA . ALA A 1 506 ? 1.624 28.130 16.545 1.00 93.62 506 ALA A CA 1
ATOM 3841 C C . ALA A 1 506 ? 1.646 27.457 15.155 1.00 93.62 506 ALA A C 1
ATOM 3843 O O . ALA A 1 506 ? 0.785 27.718 14.314 1.00 93.62 506 ALA A O 1
ATOM 3844 N N . ARG A 1 507 ? 2.612 26.574 14.899 1.00 94.56 507 ARG A N 1
ATOM 3845 C CA . ARG A 1 507 ? 2.751 25.801 13.664 1.00 94.56 507 ARG A CA 1
ATOM 3846 C C . ARG A 1 507 ? 3.099 24.351 13.989 1.00 94.56 507 ARG A C 1
ATOM 3848 O O . ARG A 1 507 ? 3.706 24.073 15.017 1.00 94.56 507 ARG A O 1
ATOM 3855 N N . LEU A 1 508 ? 2.770 23.458 13.070 1.00 96.19 508 LEU A N 1
ATOM 3856 C CA . LEU A 1 508 ? 3.263 22.090 13.019 1.00 96.19 508 LEU A CA 1
ATOM 3857 C C . LEU A 1 508 ? 4.281 21.960 11.885 1.00 96.19 508 LEU A C 1
ATOM 3859 O O . LEU A 1 508 ? 4.250 22.718 10.913 1.00 96.19 508 LEU A O 1
ATOM 3863 N N . ARG A 1 509 ? 5.169 20.973 11.985 1.00 97.50 509 ARG A N 1
ATOM 3864 C CA . ARG A 1 509 ? 6.114 20.626 10.925 1.00 97.50 509 ARG A CA 1
ATOM 3865 C C . ARG A 1 509 ? 5.693 19.332 10.247 1.00 97.50 509 ARG A C 1
ATOM 3867 O O . ARG A 1 509 ? 5.550 18.303 10.900 1.00 97.50 509 ARG A O 1
ATOM 3874 N N . CYS A 1 510 ? 5.549 19.387 8.928 1.00 98.25 510 CYS A N 1
ATOM 3875 C CA . CYS A 1 510 ? 5.307 18.242 8.066 1.00 98.25 510 CYS A CA 1
ATOM 3876 C C . CYS A 1 510 ? 6.607 17.817 7.375 1.00 98.25 510 CYS A C 1
ATOM 3878 O O . CYS A 1 510 ? 7.283 18.632 6.746 1.00 98.25 510 CYS A O 1
ATOM 3880 N N . HIS A 1 511 ? 6.959 16.539 7.488 1.00 98.25 511 HIS A N 1
ATOM 3881 C CA . HIS A 1 511 ? 8.063 15.906 6.774 1.00 98.25 511 HIS A CA 1
ATOM 3882 C C . HIS A 1 511 ? 7.524 14.898 5.760 1.00 98.25 511 HIS A C 1
ATOM 3884 O O . HIS A 1 511 ? 7.026 13.858 6.173 1.00 98.25 511 HIS A O 1
ATOM 3890 N N . LEU A 1 512 ? 7.715 15.142 4.464 1.00 98.06 512 LEU A N 1
ATOM 3891 C CA . LEU A 1 512 ? 7.487 14.157 3.403 1.00 98.06 512 LEU A CA 1
ATOM 3892 C C . LEU A 1 512 ? 8.810 13.461 3.057 1.00 98.06 512 LEU A C 1
ATOM 3894 O O . LEU A 1 512 ? 9.778 14.126 2.680 1.00 98.06 512 LEU A O 1
ATOM 3898 N N . GLY A 1 513 ? 8.882 12.132 3.166 1.00 95.19 513 GLY A N 1
ATOM 3899 C CA . GLY A 1 513 ? 10.059 11.378 2.715 1.00 95.19 513 GLY A CA 1
ATOM 3900 C C . GLY A 1 513 ? 10.207 11.413 1.189 1.00 95.19 513 GLY A C 1
ATOM 3901 O O . GLY A 1 513 ? 9.299 10.996 0.474 1.00 95.19 513 GLY A O 1
ATOM 3902 N N . ILE A 1 514 ? 11.347 11.894 0.676 1.00 93.19 514 ILE A N 1
ATOM 3903 C CA . ILE A 1 514 ? 11.591 12.010 -0.776 1.00 93.19 514 ILE A CA 1
ATOM 3904 C C . ILE A 1 514 ? 12.499 10.900 -1.286 1.00 93.19 514 ILE A C 1
ATOM 3906 O O . ILE A 1 514 ? 12.148 10.187 -2.222 1.00 93.19 514 ILE A O 1
ATOM 3910 N N . ASP A 1 515 ? 13.696 10.821 -0.713 1.00 89.81 515 ASP A N 1
ATOM 3911 C CA . ASP A 1 515 ? 14.734 9.877 -1.110 1.00 89.81 515 ASP A CA 1
ATOM 3912 C C . ASP A 1 515 ? 15.363 9.309 0.159 1.00 89.81 515 ASP A C 1
ATOM 3914 O O . ASP A 1 515 ? 16.387 9.776 0.655 1.00 89.81 515 ASP A O 1
ATOM 3918 N N . VAL A 1 516 ? 14.657 8.358 0.757 1.00 87.56 516 VAL A N 1
ATOM 3919 C CA . VAL A 1 516 ? 15.030 7.658 1.980 1.00 87.56 516 VAL A CA 1
ATOM 3920 C C . VAL A 1 516 ? 15.522 6.265 1.586 1.00 87.56 516 VAL A C 1
ATOM 3922 O O . VAL A 1 516 ? 14.728 5.457 1.096 1.00 87.56 516 VAL A O 1
ATOM 3925 N N . PRO A 1 517 ? 16.824 5.968 1.750 1.00 78.81 517 PRO A N 1
ATOM 3926 C CA . PRO A 1 517 ? 17.360 4.636 1.485 1.00 78.81 517 PRO A CA 1
ATOM 3927 C C . PRO A 1 517 ? 16.695 3.579 2.372 1.00 78.81 517 PRO A C 1
ATOM 3929 O O . PRO A 1 517 ? 16.398 3.855 3.531 1.00 78.81 517 PRO A O 1
ATOM 3932 N N . LEU A 1 518 ? 16.541 2.347 1.880 1.00 68.19 518 LEU A N 1
ATOM 3933 C CA . LEU A 1 518 ? 16.015 1.235 2.691 1.00 68.19 518 LEU A CA 1
ATOM 3934 C C . LEU A 1 518 ? 16.881 0.982 3.939 1.00 68.19 518 LEU A C 1
ATOM 3936 O O . LEU A 1 518 ? 16.354 0.792 5.032 1.00 68.19 518 LEU A O 1
ATOM 3940 N N . SER A 1 519 ? 18.210 1.108 3.819 1.00 62.97 519 SER A N 1
ATOM 3941 C CA . SER A 1 519 ? 19.141 1.058 4.960 1.00 62.97 519 SER A CA 1
ATOM 3942 C C . SER A 1 519 ? 18.890 2.167 5.994 1.00 62.97 519 SER A C 1
ATOM 3944 O O . SER A 1 519 ? 19.165 1.990 7.182 1.00 62.97 519 SER A O 1
ATOM 3946 N N . ALA A 1 520 ? 18.285 3.287 5.587 1.00 61.00 520 ALA A N 1
ATOM 3947 C CA . ALA A 1 520 ? 17.901 4.361 6.490 1.00 61.00 520 ALA A CA 1
ATOM 3948 C C . ALA A 1 520 ? 16.663 4.037 7.331 1.00 61.00 520 ALA A C 1
ATOM 3950 O O . ALA A 1 520 ? 16.546 4.592 8.414 1.00 61.00 520 ALA A O 1
ATOM 3951 N N . GLN A 1 521 ? 15.789 3.108 6.936 1.00 63.12 521 GLN A N 1
ATOM 3952 C CA . GLN A 1 521 ? 14.606 2.767 7.743 1.00 63.12 521 GLN A CA 1
ATOM 3953 C C . GLN A 1 521 ? 14.973 2.161 9.113 1.00 63.12 521 GLN A C 1
ATOM 3955 O O . GLN A 1 521 ? 14.235 2.337 10.078 1.00 63.12 521 GLN A O 1
ATOM 3960 N N . LYS A 1 522 ? 16.153 1.528 9.230 1.00 59.38 522 LYS A N 1
ATOM 3961 C CA . LYS A 1 522 ? 16.693 0.983 10.495 1.00 59.38 522 LYS A CA 1
ATOM 3962 C C . LYS A 1 522 ? 17.634 1.931 11.245 1.00 59.38 522 LYS A C 1
ATOM 3964 O O . LYS A 1 522 ? 17.980 1.664 12.391 1.00 59.38 522 LYS A O 1
ATOM 3969 N N . GLY A 1 523 ? 18.100 3.001 10.600 1.00 68.75 523 GLY A N 1
ATOM 3970 C CA . GLY A 1 523 ? 19.161 3.863 11.132 1.00 68.75 523 GLY A CA 1
ATOM 3971 C C . GLY A 1 523 ? 18.812 5.345 11.226 1.00 68.75 523 GLY A C 1
ATOM 3972 O O . GLY A 1 523 ? 19.535 6.071 11.910 1.00 68.75 523 GLY A O 1
ATOM 3973 N N . ALA A 1 524 ? 17.760 5.794 10.535 1.00 85.81 524 ALA A N 1
ATOM 3974 C CA . ALA A 1 524 ? 17.280 7.166 10.503 1.00 85.81 524 ALA A CA 1
ATOM 3975 C C . ALA A 1 524 ? 15.987 7.307 11.304 1.00 85.81 524 ALA A C 1
ATOM 3977 O O . ALA A 1 524 ? 14.942 6.839 10.863 1.00 85.81 524 ALA A O 1
ATOM 3978 N N . SER A 1 525 ? 16.047 8.003 12.434 1.00 90.06 525 SER A N 1
ATOM 3979 C CA . SER A 1 525 ? 14.874 8.264 13.267 1.00 90.06 525 SER A CA 1
ATOM 3980 C C . SER A 1 525 ? 14.826 9.717 13.720 1.00 90.06 525 SER A C 1
ATOM 3982 O O . SER A 1 525 ? 15.840 10.426 13.728 1.00 90.06 525 SER A O 1
ATOM 3984 N N . MET A 1 526 ? 13.634 10.154 14.098 1.00 93.12 526 MET A N 1
ATOM 3985 C CA . MET A 1 526 ? 13.380 11.411 14.777 1.00 93.12 526 MET A CA 1
ATOM 3986 C C . MET A 1 526 ? 12.695 11.123 16.099 1.00 93.12 526 MET A C 1
ATOM 3988 O O . MET A 1 526 ? 11.696 10.411 16.109 1.00 93.12 526 MET A O 1
ATOM 3992 N N . ASP A 1 527 ? 13.202 11.709 17.175 1.00 91.38 527 ASP A N 1
ATOM 3993 C CA . ASP A 1 527 ? 12.493 11.747 18.450 1.00 91.38 527 ASP A CA 1
ATOM 3994 C C . ASP A 1 527 ? 11.796 13.097 18.564 1.00 91.38 527 ASP A C 1
ATOM 3996 O O . ASP A 1 527 ? 12.389 14.119 18.212 1.00 91.38 527 ASP A O 1
ATOM 4000 N N . VAL A 1 528 ? 10.566 13.104 19.069 1.00 92.19 528 VAL A N 1
ATOM 4001 C CA . VAL A 1 528 ? 9.779 14.303 19.359 1.00 92.19 528 VAL A CA 1
ATOM 4002 C C . VAL A 1 528 ? 9.066 14.063 20.684 1.00 92.19 528 VAL A C 1
ATOM 4004 O O . VAL A 1 528 ? 8.119 13.283 20.750 1.00 92.19 528 VAL A O 1
ATOM 4007 N N . GLY A 1 529 ? 9.531 14.701 21.758 1.00 90.94 529 GLY A N 1
ATOM 4008 C CA . GLY A 1 529 ? 9.030 14.414 23.102 1.00 90.94 529 GLY A CA 1
ATOM 4009 C C . GLY A 1 529 ? 9.245 12.947 23.490 1.00 90.94 529 GLY A C 1
ATOM 4010 O O . GLY A 1 529 ? 10.369 12.456 23.461 1.00 90.94 529 GLY A O 1
ATOM 4011 N N . ASP A 1 530 ? 8.162 12.266 23.853 1.00 84.44 530 ASP A N 1
ATOM 4012 C CA . ASP A 1 530 ? 8.106 10.840 24.198 1.00 84.44 530 ASP A CA 1
ATOM 4013 C C . ASP A 1 530 ? 7.793 9.925 22.998 1.00 84.44 530 ASP A C 1
ATOM 4015 O O . ASP A 1 530 ? 7.694 8.709 23.156 1.00 84.44 530 ASP A O 1
ATOM 4019 N N . ALA A 1 531 ? 7.657 10.488 21.796 1.00 87.12 531 ALA A N 1
ATOM 4020 C CA . ALA A 1 531 ? 7.369 9.752 20.572 1.00 87.12 531 ALA A CA 1
ATOM 4021 C C . ALA A 1 531 ? 8.571 9.724 19.619 1.00 87.12 531 ALA A C 1
ATOM 4023 O O . ALA A 1 531 ? 9.489 10.545 19.689 1.00 87.12 531 ALA A O 1
ATOM 4024 N N . SER A 1 532 ? 8.566 8.777 18.680 1.00 89.31 532 SER A N 1
ATOM 4025 C CA . SER A 1 532 ? 9.587 8.687 17.636 1.00 89.31 532 SER A CA 1
ATOM 4026 C C . SER A 1 532 ? 9.004 8.193 16.320 1.00 89.31 532 SER A C 1
ATOM 4028 O O . SER A 1 532 ? 7.997 7.488 16.307 1.00 89.31 532 SER A O 1
ATOM 4030 N N . PHE A 1 533 ? 9.642 8.550 15.209 1.00 89.12 533 PHE A N 1
ATOM 4031 C CA . PHE A 1 533 ? 9.277 8.055 13.885 1.00 89.12 533 PHE A CA 1
ATOM 4032 C C . PHE A 1 533 ? 10.494 7.911 12.968 1.00 89.12 533 PHE A C 1
ATOM 4034 O O . PHE A 1 533 ? 11.534 8.537 13.181 1.00 89.12 533 PHE A O 1
ATOM 4041 N N . SER A 1 534 ? 10.327 7.122 11.910 1.00 89.44 534 SER A N 1
ATOM 4042 C CA . SER A 1 534 ? 11.264 7.010 10.790 1.00 89.44 534 SER A CA 1
ATOM 4043 C C . SER A 1 534 ? 10.604 7.534 9.516 1.00 89.44 534 SER A C 1
ATOM 4045 O O . SER A 1 534 ? 9.381 7.570 9.403 1.00 89.44 534 SER A O 1
ATOM 4047 N N . TRP A 1 535 ? 11.406 7.970 8.546 1.00 90.06 535 TRP A N 1
ATOM 4048 C CA . TRP A 1 535 ? 10.873 8.466 7.276 1.00 90.06 535 TRP A CA 1
ATOM 4049 C C . TRP A 1 535 ? 10.613 7.320 6.304 1.00 90.06 535 TRP A C 1
ATOM 4051 O O . TRP A 1 535 ? 11.428 6.407 6.177 1.00 90.06 535 TRP A O 1
ATOM 4061 N N . VAL A 1 536 ? 9.519 7.432 5.559 1.00 85.81 536 VAL A N 1
ATOM 4062 C CA . VAL A 1 536 ? 9.153 6.522 4.472 1.00 85.81 536 VAL A CA 1
ATOM 4063 C C . VAL A 1 536 ? 8.942 7.355 3.210 1.00 85.81 536 VAL A C 1
ATOM 4065 O O . VAL A 1 536 ? 8.392 8.456 3.275 1.00 85.81 536 VAL A O 1
ATOM 4068 N N . ASN A 1 537 ? 9.427 6.869 2.064 1.00 87.50 537 ASN A N 1
ATOM 4069 C CA . ASN A 1 537 ? 9.242 7.570 0.792 1.00 87.50 537 ASN A CA 1
ATOM 4070 C C . ASN A 1 537 ? 7.753 7.706 0.473 1.00 87.50 537 ASN A C 1
ATOM 4072 O O . ASN A 1 537 ? 7.008 6.737 0.590 1.00 87.50 537 ASN A O 1
ATOM 4076 N N . GLY A 1 538 ? 7.333 8.906 0.080 1.00 84.88 538 GLY A N 1
ATOM 4077 C CA . GLY A 1 538 ? 5.940 9.190 -0.257 1.00 84.88 538 GLY A CA 1
ATOM 4078 C C . GLY A 1 538 ? 5.012 9.343 0.941 1.00 84.88 538 GLY A C 1
ATOM 4079 O O . GLY A 1 538 ? 3.816 9.492 0.730 1.00 84.88 538 GLY A O 1
ATOM 4080 N N . LYS A 1 539 ? 5.532 9.319 2.177 1.00 92.88 539 LYS A N 1
ATOM 4081 C CA . LYS A 1 539 ? 4.721 9.477 3.388 1.00 92.88 539 LYS A CA 1
ATOM 4082 C C . LYS A 1 539 ? 5.084 10.709 4.193 1.00 92.88 539 LYS A C 1
ATOM 4084 O O . LYS A 1 539 ? 6.265 11.023 4.384 1.00 92.88 539 LYS A O 1
ATOM 4089 N N . CYS A 1 540 ? 4.042 11.384 4.659 1.00 96.38 540 CYS A N 1
ATOM 4090 C CA . CYS A 1 540 ? 4.113 12.552 5.511 1.00 96.38 540 CYS A CA 1
ATOM 4091 C C . CYS A 1 540 ? 4.089 12.150 6.988 1.00 96.38 540 CYS A C 1
ATOM 4093 O O . CYS A 1 540 ? 3.284 11.331 7.426 1.00 96.38 540 CYS A O 1
ATOM 4095 N N . VAL A 1 541 ? 4.935 12.793 7.788 1.00 96.75 541 VAL A N 1
ATOM 4096 C CA . VAL A 1 541 ? 4.820 12.793 9.248 1.00 96.75 541 VAL A CA 1
ATOM 4097 C C . VAL A 1 541 ? 4.662 14.227 9.717 1.00 96.75 541 VAL A C 1
ATOM 4099 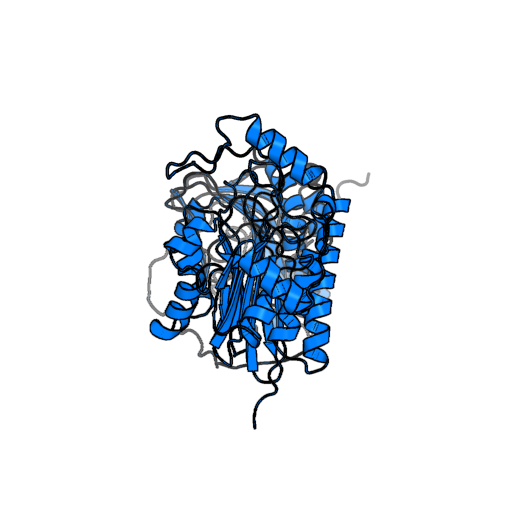O O . VAL A 1 541 ? 5.511 15.070 9.424 1.00 96.75 541 VAL A O 1
ATOM 4102 N N . VAL A 1 542 ? 3.585 14.496 10.451 1.00 97.75 542 VAL A N 1
ATOM 4103 C CA . VAL A 1 542 ? 3.287 15.819 11.002 1.00 97.75 542 VAL A CA 1
ATOM 4104 C C . VAL A 1 542 ? 3.485 15.783 12.504 1.00 97.75 542 VAL A C 1
ATOM 4106 O O . VAL A 1 542 ? 2.939 14.917 13.185 1.00 97.75 542 VAL A O 1
ATOM 4109 N N . PHE A 1 543 ? 4.271 16.713 13.028 1.00 96.88 543 PHE A N 1
ATOM 4110 C CA . PHE A 1 543 ? 4.620 16.771 14.442 1.00 96.88 543 PHE A CA 1
ATOM 4111 C C . PHE A 1 543 ? 4.741 18.215 14.926 1.00 96.88 543 PHE A C 1
ATOM 4113 O O . PHE A 1 543 ? 4.928 19.142 14.135 1.00 96.88 543 PHE A O 1
ATOM 4120 N N . ASP A 1 544 ? 4.618 18.406 16.233 1.00 95.75 544 ASP A N 1
ATOM 4121 C CA . ASP A 1 544 ? 4.795 19.705 16.874 1.00 95.75 544 ASP A CA 1
ATOM 4122 C C . ASP A 1 544 ? 6.282 19.912 17.191 1.00 95.75 544 ASP A C 1
ATOM 4124 O O . ASP A 1 544 ? 6.841 19.272 18.086 1.00 95.75 544 ASP A O 1
ATOM 4128 N N . ASP A 1 545 ? 6.944 20.801 16.440 1.00 92.94 545 ASP A N 1
ATOM 4129 C CA . ASP A 1 545 ? 8.374 21.061 16.618 1.00 92.94 545 ASP A CA 1
ATOM 4130 C C . ASP A 1 545 ? 8.686 21.868 17.891 1.00 92.94 545 ASP A C 1
ATOM 4132 O O . ASP A 1 545 ? 9.856 21.988 18.239 1.00 92.94 545 ASP A O 1
ATOM 4136 N N . SER A 1 546 ? 7.696 22.360 18.647 1.00 90.44 546 SER A N 1
ATOM 4137 C CA . SER A 1 546 ? 7.919 22.972 19.970 1.00 90.44 546 SER A CA 1
ATOM 4138 C C . SER A 1 546 ? 8.338 21.952 21.042 1.00 90.44 546 SER A C 1
ATOM 4140 O O . SER A 1 546 ? 9.022 22.292 22.019 1.00 90.44 546 SER A O 1
ATOM 4142 N N . TYR A 1 547 ? 8.009 20.673 20.842 1.00 89.12 547 TYR A N 1
ATOM 4143 C CA . TYR A 1 547 ? 8.551 19.588 21.651 1.00 89.12 547 TYR A CA 1
ATOM 4144 C C . TYR A 1 547 ? 10.058 19.456 21.420 1.00 89.12 547 TYR A C 1
ATOM 4146 O O . TYR A 1 547 ? 10.576 19.757 20.343 1.00 89.12 547 TYR A O 1
ATOM 4154 N N . LEU A 1 548 ? 10.782 19.003 22.448 1.00 87.56 548 LEU A N 1
ATOM 4155 C CA . LEU A 1 548 ? 12.202 18.702 22.308 1.00 87.56 548 LEU A CA 1
ATOM 4156 C C . LEU A 1 548 ? 12.344 17.587 21.275 1.00 87.56 548 LEU A C 1
ATOM 4158 O O . LEU A 1 548 ? 11.768 16.515 21.455 1.00 87.56 548 LEU A O 1
ATOM 4162 N N . HIS A 1 549 ? 13.086 17.849 20.206 1.00 91.00 549 HIS A N 1
ATOM 4163 C CA . HIS A 1 549 ? 13.223 16.909 19.110 1.00 91.00 549 HIS A CA 1
ATOM 4164 C C . HIS A 1 549 ? 14.657 16.798 18.616 1.00 91.00 549 HIS A C 1
ATOM 4166 O O . HIS A 1 549 ? 15.413 17.770 18.603 1.00 91.00 549 HIS A O 1
ATOM 4172 N N . SER A 1 550 ? 15.030 15.596 18.191 1.00 89.62 550 SER A N 1
ATOM 4173 C CA . SER A 1 550 ? 16.351 15.283 17.646 1.00 89.62 550 SER A CA 1
ATOM 4174 C C . SER A 1 550 ? 16.204 14.363 16.443 1.00 89.62 550 SER A C 1
ATOM 4176 O O . SER A 1 550 ? 15.240 13.609 16.356 1.00 89.62 550 SER A O 1
ATOM 4178 N N . ALA A 1 551 ? 17.141 14.421 15.501 1.00 90.12 551 ALA A N 1
ATOM 4179 C CA . ALA A 1 551 ? 17.141 13.523 14.351 1.00 90.12 551 ALA A CA 1
ATOM 4180 C C . ALA A 1 551 ? 18.484 12.813 14.263 1.00 90.12 551 ALA A C 1
ATOM 4182 O O . ALA A 1 551 ? 19.532 13.440 14.372 1.00 90.12 551 ALA A O 1
ATOM 4183 N N . ARG A 1 552 ? 18.475 11.509 14.025 1.00 88.50 552 ARG A N 1
ATOM 4184 C CA . ARG A 1 552 ? 19.689 10.702 13.883 1.00 88.50 552 ARG A CA 1
ATOM 4185 C C . ARG A 1 552 ? 19.644 9.925 12.590 1.00 88.50 552 ARG A C 1
ATOM 4187 O O . ARG A 1 552 ? 18.568 9.541 12.151 1.00 88.50 552 ARG A O 1
ATOM 4194 N N . TYR A 1 553 ? 20.807 9.699 11.994 1.00 89.31 553 TYR A N 1
ATOM 4195 C CA . TYR A 1 553 ? 20.984 8.796 10.870 1.00 89.31 553 TYR A CA 1
ATOM 4196 C C . TYR A 1 553 ? 22.346 8.109 10.969 1.00 89.31 553 TYR A C 1
ATOM 4198 O O . TYR A 1 553 ? 23.327 8.623 10.445 1.00 89.31 553 TYR A O 1
ATOM 4206 N N . LEU A 1 554 ? 22.436 6.989 11.692 1.00 80.00 554 LEU A N 1
ATOM 4207 C CA . LEU A 1 554 ? 23.729 6.420 12.114 1.00 80.00 554 LEU A CA 1
ATOM 4208 C C . LEU A 1 554 ? 24.292 5.358 11.159 1.00 80.00 554 LEU A C 1
ATOM 4210 O O . LEU A 1 554 ? 25.476 5.399 10.846 1.00 80.00 554 LEU A O 1
ATOM 4214 N N . ASN A 1 555 ? 23.447 4.456 10.657 1.00 72.12 555 ASN A N 1
ATOM 4215 C CA . ASN A 1 555 ? 23.875 3.241 9.944 1.00 72.12 555 ASN A CA 1
ATOM 4216 C C . ASN A 1 555 ? 23.454 3.240 8.465 1.00 72.12 555 ASN A C 1
ATOM 4218 O O . ASN A 1 555 ? 22.986 2.236 7.938 1.00 72.12 555 ASN A O 1
ATOM 4222 N N . GLY A 1 556 ? 23.543 4.400 7.819 1.00 71.50 556 GLY A N 1
ATOM 4223 C CA . GLY A 1 556 ? 23.140 4.582 6.428 1.00 71.50 556 GLY A CA 1
ATOM 4224 C C . GLY A 1 556 ? 24.253 4.370 5.412 1.00 71.50 556 GLY A C 1
ATOM 4225 O O . GLY A 1 556 ? 25.411 4.665 5.687 1.00 71.50 556 GLY A O 1
ATOM 4226 N N . GLU A 1 557 ? 23.892 3.951 4.203 1.00 74.62 557 GLU A N 1
ATOM 4227 C CA . GLU A 1 557 ? 24.850 3.787 3.096 1.00 74.62 557 GLU A CA 1
ATOM 4228 C C . GLU A 1 557 ? 24.978 5.048 2.226 1.00 74.62 557 GLU A C 1
ATOM 4230 O O . GLU A 1 557 ? 26.021 5.296 1.627 1.00 74.62 557 GLU A O 1
ATOM 4235 N N . ARG A 1 558 ? 23.924 5.873 2.162 1.00 85.81 558 ARG A N 1
ATOM 4236 C CA . ARG A 1 558 ? 23.892 7.145 1.414 1.00 85.81 558 ARG A CA 1
ATOM 4237 C C . ARG A 1 558 ? 23.031 8.189 2.118 1.00 85.81 558 ARG A C 1
ATOM 4239 O O . ARG A 1 558 ? 22.338 7.860 3.073 1.00 85.81 558 ARG A O 1
ATOM 4246 N N . GLU A 1 559 ? 23.072 9.445 1.679 1.00 89.69 559 GLU A N 1
ATOM 4247 C CA . GLU A 1 559 ? 22.249 10.520 2.258 1.00 89.69 559 GLU A CA 1
ATOM 4248 C C . GLU A 1 559 ? 20.739 10.243 2.126 1.00 89.69 559 GLU A C 1
ATOM 4250 O O . GLU A 1 559 ? 20.309 9.563 1.194 1.00 89.69 559 GLU A O 1
ATOM 4255 N N . ARG A 1 560 ? 19.944 10.751 3.077 1.00 92.06 560 ARG A N 1
ATOM 4256 C CA . ARG A 1 560 ? 18.474 10.726 3.016 1.00 92.06 560 ARG A CA 1
ATOM 4257 C C . ARG A 1 560 ? 17.937 12.125 2.734 1.00 92.06 560 ARG A C 1
ATOM 4259 O O . ARG A 1 560 ? 18.491 13.090 3.261 1.00 92.06 560 ARG A O 1
ATOM 4266 N N . ALA A 1 561 ? 16.827 12.225 2.013 1.00 94.94 561 ALA A N 1
ATOM 4267 C CA . ALA A 1 561 ? 16.157 13.489 1.727 1.00 94.94 561 ALA A CA 1
ATOM 4268 C C . ALA A 1 561 ? 14.683 13.488 2.149 1.00 94.94 561 ALA A C 1
ATOM 4270 O O . ALA A 1 561 ? 13.972 12.496 1.975 1.00 94.94 561 ALA A O 1
ATOM 4271 N N . ALA A 1 562 ? 14.219 14.624 2.665 1.00 97.06 562 ALA A N 1
ATOM 4272 C CA . ALA A 1 562 ? 12.812 14.889 2.953 1.00 97.06 562 ALA A CA 1
ATOM 4273 C C . ALA A 1 562 ? 12.438 16.325 2.558 1.00 97.06 562 ALA A C 1
ATOM 4275 O O . ALA A 1 562 ? 13.272 17.225 2.673 1.00 97.06 562 ALA A O 1
ATOM 4276 N N . LEU A 1 563 ? 11.194 16.549 2.129 1.00 98.50 563 LEU A N 1
ATOM 4277 C CA . LEU A 1 563 ? 10.614 17.890 2.044 1.00 98.50 563 LEU A CA 1
ATOM 4278 C C . LEU A 1 563 ? 10.060 18.241 3.417 1.00 98.50 563 LEU A C 1
ATOM 4280 O O . LEU A 1 563 ? 9.304 17.470 4.007 1.00 98.50 563 LEU A O 1
ATOM 4284 N N . ILE A 1 564 ? 10.451 19.401 3.919 1.00 98.25 564 ILE A N 1
ATOM 4285 C CA . ILE A 1 564 ? 9.947 19.966 5.161 1.00 98.25 564 ILE A CA 1
ATOM 4286 C C . ILE A 1 564 ? 9.028 21.122 4.796 1.00 98.25 564 ILE A C 1
ATOM 4288 O O . ILE A 1 564 ? 9.452 21.998 4.048 1.00 98.25 564 ILE A O 1
ATOM 4292 N N . VAL A 1 565 ? 7.806 21.125 5.329 1.00 98.19 565 VAL A N 1
ATOM 4293 C CA . VAL A 1 565 ? 6.814 22.196 5.161 1.00 98.19 565 VAL A CA 1
ATOM 4294 C C . VAL A 1 565 ? 6.232 22.539 6.529 1.00 98.19 565 VAL A C 1
ATOM 4296 O O . VAL A 1 565 ? 5.825 21.645 7.269 1.00 98.19 565 VAL A O 1
ATOM 4299 N N . ASP A 1 566 ? 6.203 23.819 6.886 1.00 97.81 566 ASP A N 1
ATOM 4300 C CA . ASP A 1 566 ? 5.549 24.279 8.111 1.00 97.81 566 ASP A CA 1
ATOM 4301 C C . ASP A 1 566 ? 4.066 24.619 7.829 1.00 97.81 566 ASP A C 1
ATOM 4303 O O . ASP A 1 566 ? 3.754 25.380 6.909 1.00 97.81 566 ASP A O 1
ATOM 4307 N N . LEU A 1 567 ? 3.157 24.057 8.633 1.00 96.94 567 LEU A N 1
ATOM 4308 C CA . LEU A 1 567 ? 1.699 24.208 8.530 1.00 96.94 567 LEU A CA 1
ATOM 4309 C C . LEU A 1 567 ? 1.148 24.914 9.775 1.00 96.94 567 LEU A C 1
ATOM 4311 O O . LEU A 1 567 ? 1.677 24.734 10.869 1.00 96.94 567 LEU A O 1
ATOM 4315 N N . TRP A 1 568 ? 0.074 25.694 9.660 1.00 96.56 568 TRP A N 1
ATOM 4316 C CA . TRP A 1 568 ? -0.551 26.337 10.823 1.00 96.56 568 TRP A CA 1
ATOM 4317 C C . TRP A 1 568 ? -1.038 25.311 11.848 1.00 96.56 568 TRP A C 1
ATOM 4319 O O . TRP A 1 568 ? -1.610 24.293 11.466 1.00 96.56 568 TRP A O 1
ATOM 4329 N N . HIS A 1 569 ? -0.908 25.588 13.146 1.00 95.69 569 HIS A N 1
ATOM 4330 C CA . HIS A 1 569 ? -1.468 24.695 14.162 1.00 95.69 569 HIS A CA 1
ATOM 4331 C C . HIS A 1 569 ? -3.006 24.608 14.021 1.00 95.69 569 HIS A C 1
ATOM 4333 O O . HIS A 1 569 ? -3.661 25.648 13.900 1.00 95.69 569 HIS A O 1
ATOM 4339 N N . PRO A 1 570 ? -3.611 23.404 14.038 1.00 94.06 570 PRO A N 1
ATOM 4340 C CA . PRO A 1 570 ? -5.041 23.219 13.767 1.00 94.06 570 PRO A CA 1
ATOM 4341 C C . PRO A 1 570 ? -5.970 23.840 14.816 1.00 94.06 570 PRO A C 1
ATOM 4343 O O . PRO A 1 570 ? -7.124 24.121 14.511 1.00 94.06 570 PRO A O 1
ATOM 4346 N N . ASP A 1 571 ? -5.480 24.061 16.039 1.00 93.56 571 ASP A N 1
ATOM 4347 C CA . ASP A 1 571 ? -6.244 24.714 17.116 1.00 93.56 571 ASP A CA 1
ATOM 4348 C C . ASP A 1 571 ? -6.125 26.253 17.123 1.00 93.56 571 ASP A C 1
ATOM 4350 O O . ASP A 1 571 ? -6.638 26.901 18.043 1.00 93.56 571 ASP A O 1
ATOM 4354 N N . LEU A 1 572 ? -5.456 26.850 16.127 1.00 92.75 572 LEU A N 1
ATOM 4355 C CA . LEU A 1 572 ? -5.549 28.289 15.870 1.00 92.75 572 LEU A CA 1
ATOM 4356 C C . LEU A 1 572 ? -6.809 28.588 15.067 1.00 92.75 572 LEU A C 1
ATOM 4358 O O . LEU A 1 572 ? -7.007 28.031 13.982 1.00 92.75 572 LEU A O 1
ATOM 4362 N N . VAL A 1 573 ? -7.632 29.504 15.569 1.00 91.75 573 VAL A N 1
ATOM 4363 C CA . VAL A 1 573 ? -8.775 29.999 14.796 1.00 91.75 573 VAL A CA 1
ATOM 4364 C C . VAL A 1 573 ? -8.309 30.987 13.729 1.00 91.75 573 VAL A C 1
ATOM 4366 O O . VAL A 1 573 ? -7.179 31.478 13.761 1.00 91.75 573 VAL A O 1
ATOM 4369 N N . LYS A 1 574 ? -9.172 31.266 12.750 1.00 92.00 574 LYS A N 1
ATOM 4370 C CA . LYS A 1 574 ? -8.837 32.107 11.595 1.00 92.00 574 LYS A CA 1
ATOM 4371 C C . LYS A 1 574 ? -8.305 33.480 12.020 1.00 92.00 574 LYS A C 1
ATOM 4373 O O . LYS A 1 574 ? -7.267 33.909 11.529 1.00 92.00 574 LYS A O 1
ATOM 4378 N N . GLU A 1 575 ? -8.972 34.119 12.970 1.00 94.00 575 GLU A N 1
ATOM 4379 C CA . GLU A 1 575 ? -8.637 35.451 13.476 1.00 94.00 575 GLU A CA 1
ATOM 4380 C C . GLU A 1 575 ? -7.260 35.465 14.158 1.00 94.00 575 GLU A C 1
ATOM 4382 O O . GLU A 1 575 ? -6.496 36.421 14.023 1.00 94.00 575 GLU A O 1
ATOM 4387 N N . GLU A 1 576 ? -6.903 34.383 14.855 1.00 94.81 576 GLU A N 1
ATOM 4388 C CA . GLU A 1 576 ? -5.584 34.237 15.472 1.00 94.81 576 GLU A CA 1
ATOM 4389 C C . GLU A 1 576 ? -4.496 34.003 14.423 1.00 94.81 576 GLU A C 1
ATOM 4391 O O . GLU A 1 576 ? -3.425 34.596 14.542 1.00 94.81 576 GLU A O 1
ATOM 4396 N N . LYS A 1 577 ? -4.761 33.199 13.381 1.00 94.19 577 LYS A N 1
ATOM 4397 C CA . LYS A 1 577 ? -3.828 33.015 12.253 1.00 94.19 577 LYS A CA 1
ATOM 4398 C C . LYS A 1 577 ? -3.539 34.354 11.572 1.00 94.19 577 LYS A C 1
ATOM 4400 O O . LYS A 1 577 ? -2.375 34.709 11.424 1.00 94.19 577 LYS A O 1
ATOM 4405 N N . GLU A 1 578 ? -4.576 35.133 11.259 1.00 92.69 578 GLU A N 1
ATOM 4406 C CA . GLU A 1 578 ? -4.450 36.475 10.667 1.00 92.69 578 GLU A CA 1
ATOM 4407 C C . GLU A 1 578 ? -3.681 37.443 11.579 1.00 92.69 578 GLU A C 1
ATOM 4409 O O . GLU A 1 578 ? -2.867 38.248 11.117 1.00 92.69 578 GLU A O 1
ATOM 4414 N N . CYS A 1 579 ? -3.912 37.370 12.892 1.00 93.62 579 CYS A N 1
ATOM 4415 C CA . CYS A 1 579 ? -3.173 38.169 13.859 1.00 93.62 579 CYS A CA 1
ATOM 4416 C C . CYS A 1 579 ? -1.686 37.793 13.876 1.00 93.62 579 CYS A C 1
ATOM 4418 O O . CYS A 1 579 ? -0.837 38.679 13.771 1.00 93.62 579 CYS A O 1
ATOM 4420 N N . VAL A 1 580 ? -1.364 36.500 13.995 1.00 92.50 580 VAL A N 1
ATOM 4421 C CA . VAL A 1 580 ? 0.016 35.986 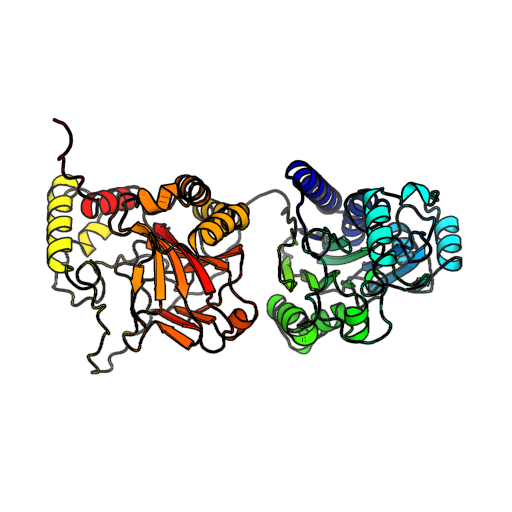14.019 1.00 92.50 580 VAL A CA 1
ATOM 4422 C C . VAL A 1 580 ? 0.730 36.303 12.703 1.00 92.50 580 VAL A C 1
ATOM 4424 O O . VAL A 1 580 ? 1.858 36.792 12.731 1.00 92.50 580 VAL A O 1
ATOM 4427 N N . GLU A 1 581 ? 0.069 36.110 11.561 1.00 91.81 581 GLU A N 1
ATOM 4428 C CA . GLU A 1 581 ? 0.581 36.489 10.242 1.00 91.81 581 GLU A CA 1
ATOM 4429 C C . GLU A 1 581 ? 0.875 37.991 10.160 1.00 91.81 581 GLU A C 1
ATOM 4431 O O . GLU A 1 581 ? 1.932 38.372 9.676 1.00 91.81 581 GLU A O 1
ATOM 4436 N N . PHE A 1 582 ? 0.015 38.857 10.701 1.00 91.62 582 PHE A N 1
ATOM 4437 C CA . PHE A 1 582 ? 0.260 40.301 10.714 1.00 91.62 582 PHE A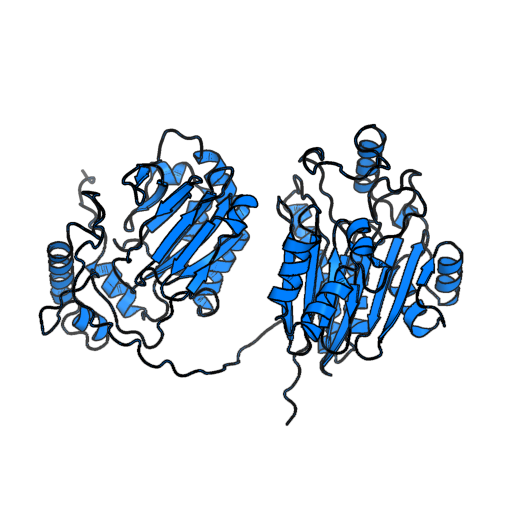 CA 1
ATOM 4438 C C . PHE A 1 582 ? 1.452 40.692 11.602 1.00 91.62 582 PHE A C 1
ATOM 4440 O O . PHE A 1 582 ? 2.356 41.424 11.174 1.00 91.62 582 PHE A O 1
ATOM 4447 N N . VAL A 1 583 ? 1.480 40.217 12.852 1.00 90.25 583 VAL A N 1
ATOM 4448 C CA . VAL A 1 583 ? 2.502 40.647 13.819 1.00 90.25 583 VAL A CA 1
ATOM 4449 C C . VAL A 1 583 ? 3.883 40.072 13.491 1.00 90.25 583 VAL A C 1
ATOM 4451 O O . VAL A 1 583 ? 4.888 40.765 13.656 1.00 90.25 583 VAL A O 1
ATOM 4454 N N . PHE A 1 584 ? 3.932 38.867 12.918 1.00 89.00 584 PHE A N 1
ATOM 4455 C CA . PHE A 1 584 ? 5.155 38.209 12.448 1.00 89.00 584 PHE A CA 1
ATOM 4456 C C . PHE A 1 584 ? 5.329 38.269 10.925 1.00 89.00 584 PHE A C 1
ATOM 4458 O O . PHE A 1 584 ? 6.155 37.537 10.374 1.00 89.00 584 PHE A O 1
ATOM 4465 N N . GLY A 1 585 ? 4.571 39.133 10.249 1.00 84.25 585 GLY A N 1
ATOM 4466 C CA . GLY A 1 585 ? 4.587 39.262 8.796 1.00 84.25 585 GLY A CA 1
ATOM 4467 C C . GLY A 1 585 ? 5.915 39.790 8.274 1.00 84.25 585 GLY A C 1
ATOM 4468 O O . GLY A 1 585 ? 6.566 40.616 8.929 1.00 84.25 585 GLY A O 1
ATOM 4469 N N . VAL A 1 586 ? 6.303 39.315 7.091 1.00 73.12 586 VAL A N 1
ATOM 4470 C CA . VAL A 1 586 ? 7.504 39.777 6.387 1.00 73.12 586 VAL A CA 1
ATOM 4471 C C . VAL A 1 586 ? 7.316 41.247 5.998 1.00 73.12 586 VAL A C 1
ATOM 4473 O O . VAL A 1 586 ? 6.314 41.615 5.388 1.00 73.12 586 VAL A O 1
ATOM 4476 N N . VAL A 1 587 ? 8.262 42.111 6.371 1.00 59.28 587 VAL A N 1
ATOM 4477 C CA . VAL A 1 587 ? 8.264 43.508 5.916 1.00 59.28 587 VAL A CA 1
ATOM 4478 C C . VAL A 1 587 ? 8.740 43.511 4.468 1.00 59.28 587 VAL A C 1
ATOM 4480 O O . VAL A 1 587 ? 9.903 43.218 4.207 1.00 59.28 587 VAL A O 1
ATOM 4483 N N . VAL A 1 588 ? 7.849 43.823 3.528 1.00 44.78 588 VAL A N 1
ATOM 4484 C CA . VAL A 1 588 ? 8.262 44.202 2.175 1.00 44.78 588 VAL A CA 1
ATOM 4485 C C . VAL A 1 588 ? 8.774 45.633 2.289 1.00 44.78 588 VAL A C 1
ATOM 4487 O O . VAL A 1 588 ? 7.982 46.562 2.445 1.00 44.78 588 VAL A O 1
ATOM 4490 N N . GLU A 1 589 ? 10.093 45.820 2.313 1.00 34.12 589 GLU A N 1
ATOM 4491 C CA . GLU A 1 589 ? 10.652 47.155 2.121 1.00 34.12 589 GLU A CA 1
ATOM 4492 C C . GLU A 1 589 ? 10.215 47.630 0.733 1.00 34.12 589 GLU A C 1
ATOM 4494 O O . GLU A 1 589 ? 10.515 46.997 -0.277 1.00 34.12 589 GLU A O 1
ATOM 4499 N N . ALA A 1 590 ? 9.443 48.714 0.690 1.00 31.89 590 ALA A N 1
ATOM 4500 C CA . ALA A 1 590 ? 9.083 49.397 -0.540 1.00 31.89 590 ALA A CA 1
ATOM 4501 C C . ALA A 1 590 ? 10.331 50.093 -1.106 1.00 31.89 590 ALA A C 1
ATOM 4503 O O . ALA A 1 590 ? 10.492 51.295 -0.956 1.00 31.89 590 ALA A O 1
ATOM 4504 N N . ASN A 1 591 ? 11.228 49.319 -1.706 1.00 34.53 591 ASN A N 1
ATOM 4505 C CA . ASN A 1 591 ? 12.340 49.787 -2.523 1.00 34.53 591 ASN A CA 1
ATOM 4506 C C . ASN A 1 591 ? 12.340 48.928 -3.788 1.00 34.53 591 ASN A C 1
ATOM 4508 O O . ASN A 1 591 ? 12.945 47.865 -3.787 1.00 34.53 591 ASN A O 1
ATOM 4512 N N . ASP A 1 592 ? 11.535 49.337 -4.773 1.00 32.19 592 ASP A N 1
ATOM 4513 C CA . ASP A 1 592 ? 11.711 49.111 -6.225 1.00 32.19 592 ASP A CA 1
ATOM 4514 C C . ASP A 1 592 ? 10.413 49.488 -6.974 1.00 32.19 592 ASP A C 1
ATOM 4516 O O . ASP A 1 592 ? 9.829 48.714 -7.731 1.00 32.19 592 ASP A O 1
ATOM 4520 N N . MET A 1 593 ? 9.933 50.713 -6.741 1.00 32.41 593 MET A N 1
ATOM 4521 C CA . MET A 1 593 ? 9.113 51.434 -7.715 1.00 32.41 593 MET A CA 1
ATOM 4522 C C . MET A 1 593 ? 9.630 52.868 -7.796 1.00 32.41 593 MET A C 1
ATOM 4524 O O . MET A 1 593 ? 9.115 53.743 -7.108 1.00 32.41 593 MET A O 1
ATOM 4528 N N . ASP A 1 594 ? 10.663 53.053 -8.614 1.00 30.86 594 ASP A N 1
ATOM 4529 C CA . ASP A 1 594 ? 10.944 54.277 -9.371 1.00 30.86 594 ASP A CA 1
ATOM 4530 C C . ASP A 1 594 ? 11.569 53.892 -10.720 1.00 30.86 594 ASP A C 1
ATOM 4532 O O . ASP A 1 594 ? 12.510 53.060 -10.723 1.00 30.86 594 ASP A O 1
#

Organism: NCBI:txid2011161

pLDDT: mean 81.53, std 20.71, range [20.66, 98.88]

Foldseek 3Di:
DDDFQDKWKFKFLFFDFAFDDDPVRVVVVLVLQVQLQVQLVVCQVVQHDQQVSFLRSQLSSLQDLSGQFQQVNAAAQVRAFKKKKKKAWQEVRQIFIETGDRWFRRRQVLRVCCRPPNPDRYDYDPVSVVSSVVVPGDTHHRNSNDDPLSSVVLVVCNVDPVSAPDPDPDDQPPPDPSHDGDRWKIKMWIAHSVLIIMIMIMGSPDHHHHRPDTFLNRPELQQWYHHSFKTKGKHWDRVLSVVVSLRNQLVCCVPVVVDDNVVSNCCSACNSQVRTWMWMWMATSSGDIDTDTRDDDDDDRNDDTPDDDDDDDDDDDDDDPDDPPDDDDPCQPAFPDPPDCLHPCLPVLLVLLLVLCVVPPVPPPVQVQVCCFSPPPDDDPDSASTEGDDPDDDFWCQVPDDPLQVVLQCLCLVCLVLQLVLCVQCVPPPPQKDFGQFPVGDRQKIKRWCDAQQRGDVVSCVSSVRVNVSLVPRPFFDHQFRLWTKIKIKHWAQTKHAWHARNYQQKKKKKAWRFQDPQQQVFKKKDFAPDIDGHDHSHIIIGRRRGTMMITGYGDPGMTMIIMTIGGNPRDDPVNSVSNSRSRGDDPPPPDDD

Sequence (594 aa):
MSGEVRPLIVVHGGCGIIGNITPERDAICRAALEDSLRAGYAVLSSGGSAVDAVIAATVLLEDCPEYNAGKGAVFASDGNNELDSGIMDGHTGAAGGISTLKCIKNPILAARHVMLNCPHTLLCGTGAETFAVNQGCQIVDQKYFFTEQRFLQLQSVLADANLRPQLDHNIPTNQLSTNETSIGTVGAVALDQHGRLATASSTGGMTGKLPGRVSDSSIVGAGFFADQQLAVSMTGTGDEFIRQSAARQIVDLFHYRSMTLTEACDQVIFGALKEVHAGVIAVDREGNMLVELLIGVAIAVWLLFGLLSSSRRWWKRPTLPEVDNTPSNTNNTICSSSDCVRCHRNESTLAAARHKFTQRYQDRTDLTRIQEVLMPTAAVDSPYLFFIHFNRSMPIWTNSLPDCYKDDIELLEAEWYSIASDYKAVRSSEIGWGKNTNDKGERKWKVFQLMNQGSWVTVNCERCPQVVAILHRLSNIVTNCTLGNAFFSVLPAGTVIAAHRGPTNARLRCHLGIDVPLSAQKGASMDVGDASFSWVNGKCVVFDDSYLHSARYLNGERERAALIVDLWHPDLVKEEKECVEFVFGVVVEANDMD

Mean predicted aligned error: 17.03 Å

Radius of gyration: 27.78 Å; Cα contacts (8 Å, |Δi|>4): 1332; chains: 1; bounding box: 57×87×66 Å

Secondary structure (DSSP, 8-state):
-PPPPPPEEEEE---S---S--HHHHHHHHHHHHHHHHHHHHHHHTT--HHHHHHHHHHHHHH-TTSSSGGGPPBBTTS-B-EEEEEEETTT--EEEEEEESSBS-HHHHHHHHHHH-SSSEEEHHHHHHHHHHTTPPB--GGGT--HHHHHHHHHHHH-TTTS--SSS---TT-S-TT------EEEEEE-TTS-EEEEEEE---TTBPTTPPPGGGSBTTTEEE-SSEEEEEEE-HHHHHHHTHHHHHHHHHHHS---HHHHHHIIIIIITTTS-EEEEEEETTS-EEEEEE-SS-----PPPPS---------PPPPPP---------------TT-HHHH-HHHHHHHHHHHHHHHHTT-GGGHHHHHHHS-SS----SSS-----S---SB-GGG--HHHHHHHHHHHHTHHHHHHHHHHHTT-SSSEEEE--TTS-TTEEEEEEEETTEE-HHHHTT-HHHHHHHTT-SSB--SBTT--EEEEEE-TTEEEEEE--S-SSEEEEEEEEE--GGGGGTEEEEETTEEE---BT-EEEE-TTS-EEEEE-S-SS-EEEEEEEEE-TTS-HHHHHHHHHHTB---------

Solvent-accessible surface area (backbone atoms only — not comparable to full-atom values): 31486 Å² total; per-residue (Å²): 134,83,75,83,44,72,58,46,62,50,56,40,54,29,38,44,49,62,25,84,71,51,74,69,56,48,51,52,52,50,51,49,45,47,51,14,49,50,45,14,45,53,33,30,78,71,71,36,50,16,56,59,13,21,49,45,20,44,51,47,41,17,69,30,60,80,27,15,11,39,24,20,18,22,24,24,63,86,72,46,54,38,35,22,4,15,35,26,33,6,70,80,62,44,37,6,10,28,28,45,33,57,36,59,50,49,47,52,62,41,5,48,44,25,37,75,75,40,102,50,50,67,40,49,34,71,64,33,47,55,51,28,47,77,72,66,51,58,76,45,61,61,72,61,29,58,43,73,67,43,51,52,54,32,53,54,35,71,71,34,82,84,62,39,80,65,95,61,92,80,78,71,92,82,74,73,67,79,69,55,64,43,54,21,31,31,28,15,27,19,34,10,59,85,45,33,22,4,16,24,25,30,18,14,68,50,68,42,31,62,82,82,69,74,47,17,35,24,37,84,22,14,19,27,32,30,32,66,53,44,12,24,21,47,22,46,50,34,73,56,25,49,77,63,29,40,31,38,48,30,52,48,32,31,67,77,66,69,35,52,74,64,59,16,44,48,48,44,46,69,52,78,38,58,93,46,50,38,29,41,41,35,39,38,57,88,64,53,70,50,77,52,72,44,69,98,55,70,62,74,72,62,78,68,76,83,90,79,79,84,89,85,88,88,89,79,87,80,75,80,83,76,81,80,86,73,83,83,80,95,67,81,79,70,66,87,51,92,84,36,65,83,62,73,33,56,66,65,53,48,51,52,24,39,53,49,36,57,75,76,46,68,86,46,77,90,42,50,68,60,47,48,51,63,60,56,95,59,93,73,95,61,94,42,73,40,68,71,94,64,99,73,85,63,39,70,35,62,95,70,60,56,70,90,52,45,57,44,50,51,49,54,35,73,43,30,66,51,39,39,49,30,48,62,69,46,71,82,48,90,68,64,64,46,66,41,63,34,66,85,67,45,68,62,35,34,36,36,48,38,22,55,41,23,42,72,34,62,82,40,32,74,63,22,55,57,41,48,59,52,57,72,67,38,86,51,54,36,62,50,12,50,86,7,38,29,29,42,40,36,42,42,44,66,38,41,41,58,70,44,61,35,44,34,52,69,33,28,38,33,37,32,18,54,45,51,48,77,54,27,59,84,27,26,40,33,41,27,60,97,45,72,50,58,67,42,62,47,36,71,45,31,27,33,44,43,33,54,27,31,39,40,19,60,63,34,91,57,58,30,31,27,41,38,40,27,28,52,28,86,89,56,50,72,71,51,49,55,48,49,33,61,37,42,35,62,81,77,76,93,79,86,88,129

Nearest PDB structures (foldseek):
  4o47-assembly1_A  TM=9.643E-01  e=3.181E-30  Cavia porcellus
  3c17-assembly1_A  TM=9.287E-01  e=3.945E-31  Escherichia coli K-12
  4o48-assembly1_B  TM=9.441E-01  e=4.011E-30  Cavia porcellus
  4o0c-assembly1_A  TM=9.526E-01  e=1.841E-28  Homo sapiens
  4o0d-assembly1_A  TM=9.316E-01  e=4.853E-29  Homo sapiens

InterPro domains:
  IPR000246 Peptidase T2, asparaginase 2 [PF01112] (6-289)
  IPR000246 Peptidase T2, asparaginase 2 [PTHR10188] (8-293)
  IPR007803 Aspartyl/asparaginy/proline hydroxylase [PF05118] (413-570)
  IPR027443 Isopenicillin N synthase-like superfamily [G3DSA:2.60.120.330] (385-582)
  IPR029055 Nucleophile aminohydrolases, N-terminal [SSF56235] (6-293)